Protein AF-X6ML73-F1 (afdb_monomer_lite)

Secondary structure (DSSP, 8-state):
------------HHHHHHHHHHHHHHHHHHTT-HHHHHHHHHTT--SS----SS-TT----HHHHHHHHHHHHHHHHHH-GGGHHHHHHHHHHHHHHHHHHHHH--SPPHHHHHHHHHHHHHHTB-TT-PBPPPPTHHHHHHHT--HHHHHHIIIIIHHHHHHHHTT--EE--TTS--EE--SS--HHHHHHHHHHHHHHHHHHHHHHTTSS--PPTT--HHHHHHHHHHHHHHHHHHHHHHHHHHHHHHH-GGGHHHHHHHHHHHHHHSPPPSSTT-EEEEEEEEEETTEEEEEEEEEETTEEEEEE---BTTSS-TT----EEEEEETTEEEEEEPPEEEEEEETT-TTHHHHHHHHHHHHHHHHHGGG--STHHHHHHHT--TTSTT-PPPB-SSPPGGGGGSPPEE-B-SSTTHHHHHHHHHHHHHH-HHHHHHHHHHHTT-HHHHHSGGGTT---

Sequence (460 aa):
MKWGFSTQQEWSDYDTLQIKLQLQQSNTIHNKHWDTARYCIEQGAWIDVREGGLDENTSQTPCEYISGLIEDIENEEKKNKKKKKKIKENNKEYVEMCKWILKKRITYPMKQIEYAIDYVKDKLIDEDGVSKVIDTEVHLFLLGMNQKELKEILIDDNLLYWATGRNVVFMKNENLNRKRFDEGWYVMTFLRYRIFLLFEICVELKREGTCNIKLPKNTTFEQVCKKGLKELQVQLTTYWDYITGVRIHNKCPALLDDWSLNIVDRLMNLKPTLSKNEYYEMSLVVGHKGHTIYLSLCKIFNYILIRIDNRWMKTVPSNTSHPKKTIQINDKRCKEIQPYVVAYFPCDSENINKNKEWLKNYIKYAFALRNDESDKSMKHLYCSDIQSLHDTPPREGELPSIVKSWPYRPVQTKANNCYLRSHNVGYRIRLDENLYKWFRNQEEKSFVFDRSNHSKGMNE

pLDDT: mean 78.21, std 16.06, range [24.5, 97.31]

Structure (mmCIF, N/CA/C/O backbone):
data_AF-X6ML73-F1
#
_entry.id   AF-X6ML73-F1
#
loop_
_atom_site.group_PDB
_atom_site.id
_atom_site.type_symbol
_atom_site.label_atom_id
_atom_site.label_alt_id
_atom_site.label_comp_id
_atom_site.label_asym_id
_atom_site.label_entity_id
_atom_site.label_seq_id
_atom_site.pdbx_PDB_ins_code
_atom_site.Cartn_x
_atom_site.Cartn_y
_atom_site.Cartn_z
_atom_site.occupancy
_atom_site.B_iso_or_equiv
_atom_site.auth_seq_id
_atom_site.auth_comp_id
_atom_site.auth_asym_id
_atom_site.auth_atom_id
_atom_site.pdbx_PDB_model_num
ATOM 1 N N . MET A 1 1 ? -34.810 19.130 -13.982 1.00 29.42 1 MET A N 1
ATOM 2 C CA . MET A 1 1 ? -33.816 20.224 -13.902 1.00 29.42 1 MET A CA 1
ATOM 3 C C . MET A 1 1 ? -32.849 20.075 -15.064 1.00 29.42 1 MET A C 1
ATOM 5 O O . MET A 1 1 ? -32.178 19.055 -15.134 1.00 29.42 1 MET A O 1
ATOM 9 N N . LYS A 1 2 ? -32.837 21.027 -16.005 1.00 24.50 2 LYS A N 1
ATOM 10 C CA . LYS A 1 2 ? -31.806 21.107 -17.050 1.00 24.50 2 LYS A CA 1
ATOM 11 C C . LYS A 1 2 ? -30.595 21.814 -16.440 1.00 24.50 2 LYS A C 1
ATOM 13 O O . LYS A 1 2 ? -30.726 22.952 -16.004 1.00 24.50 2 LYS A O 1
ATOM 18 N N . TRP A 1 3 ? -29.465 21.121 -16.369 1.00 28.22 3 TRP A N 1
ATOM 19 C CA . TRP A 1 3 ? -28.216 21.645 -15.821 1.00 28.22 3 TRP A CA 1
ATOM 20 C C . TRP A 1 3 ? -27.401 22.256 -16.960 1.00 28.22 3 TRP A C 1
ATOM 22 O O . TRP A 1 3 ? -26.992 21.546 -17.876 1.00 28.22 3 TRP A O 1
ATOM 32 N N . GLY A 1 4 ? -27.224 23.576 -16.929 1.00 26.34 4 GLY A N 1
ATOM 33 C CA . GLY A 1 4 ? -26.363 24.297 -17.859 1.00 26.34 4 GLY A CA 1
ATOM 34 C C . GLY A 1 4 ? -24.923 24.274 -17.363 1.00 26.34 4 GLY A C 1
ATOM 35 O O . GLY A 1 4 ? -24.577 25.036 -16.468 1.00 26.34 4 GLY A O 1
ATOM 36 N N . PHE A 1 5 ? -24.096 23.417 -17.954 1.00 26.73 5 PHE A N 1
ATOM 37 C CA . PHE A 1 5 ? -22.645 23.571 -17.933 1.00 26.73 5 PHE A CA 1
ATOM 38 C C . PHE A 1 5 ? -22.211 24.009 -19.331 1.00 26.73 5 PHE A C 1
ATOM 40 O O . PHE A 1 5 ? -22.485 23.323 -20.313 1.00 26.73 5 PHE A O 1
ATOM 47 N N . SER A 1 6 ? -21.573 25.175 -19.421 1.00 32.56 6 SER A N 1
ATOM 48 C CA . SER A 1 6 ? -20.870 25.612 -20.625 1.00 32.56 6 SER A CA 1
ATOM 49 C C . SER A 1 6 ? -19.484 24.980 -20.614 1.00 32.56 6 SER A C 1
ATOM 51 O O . SER A 1 6 ? -18.594 25.476 -19.929 1.00 32.56 6 SER A O 1
ATOM 53 N N . THR A 1 7 ? -19.292 23.907 -21.374 1.00 36.06 7 THR A N 1
ATOM 54 C CA . THR A 1 7 ? -17.957 23.401 -21.708 1.00 36.06 7 THR A CA 1
ATOM 55 C C . THR A 1 7 ? -17.936 23.023 -23.183 1.00 36.06 7 THR A C 1
ATOM 57 O O . THR A 1 7 ? -18.466 21.983 -23.567 1.00 36.06 7 THR A O 1
ATOM 60 N N . GLN A 1 8 ? -17.336 23.882 -24.011 1.00 31.95 8 GLN A N 1
ATOM 61 C CA . GLN A 1 8 ? -16.842 23.514 -25.338 1.00 31.95 8 GLN A CA 1
ATOM 62 C C . GLN A 1 8 ? -15.610 22.619 -25.161 1.00 31.95 8 GLN A C 1
ATOM 64 O O . GLN A 1 8 ? -14.475 23.079 -25.190 1.00 31.95 8 GLN A O 1
ATOM 69 N N . GLN A 1 9 ? -15.847 21.340 -24.911 1.00 40.12 9 GLN A N 1
ATOM 70 C CA . GLN A 1 9 ? -14.872 20.280 -25.124 1.00 40.12 9 GLN A CA 1
ATOM 71 C C . GLN A 1 9 ? -15.703 19.008 -25.292 1.00 40.12 9 GLN A C 1
ATOM 73 O O . GLN A 1 9 ? -16.531 18.699 -24.435 1.00 40.12 9 GLN A O 1
ATOM 78 N N . GLU A 1 10 ? -15.590 18.342 -26.436 1.00 31.91 10 GLU A N 1
ATOM 79 C CA . GLU A 1 10 ? -16.299 17.088 -26.684 1.00 31.91 10 GLU A CA 1
ATOM 80 C C . GLU A 1 10 ? -15.604 15.983 -25.877 1.00 31.91 10 GLU A C 1
ATOM 82 O O . GLU A 1 10 ? -14.479 15.594 -26.175 1.00 31.91 10 GLU A O 1
ATOM 87 N N . TRP A 1 11 ? -16.250 15.536 -24.800 1.00 38.25 11 TRP A N 1
ATOM 88 C CA . TRP A 1 11 ? -15.816 14.393 -23.990 1.00 38.25 11 TRP A CA 1
ATOM 89 C C . TRP A 1 11 ? -16.597 13.153 -24.433 1.00 38.25 11 TRP A C 1
ATOM 91 O O . TRP A 1 11 ? -17.773 13.276 -24.781 1.00 38.25 11 TRP A O 1
ATOM 101 N N . SER A 1 12 ? -15.987 11.965 -24.394 1.00 41.31 12 SER A N 1
ATOM 102 C CA . SER A 1 12 ? -16.682 10.732 -24.777 1.00 41.31 12 SER A CA 1
ATOM 103 C C . SER A 1 12 ? -17.810 10.384 -23.789 1.00 41.31 12 SER A C 1
ATOM 105 O O . SER A 1 12 ? -17.830 10.826 -22.635 1.00 41.31 12 SER A O 1
ATOM 107 N N . ASP A 1 13 ? -18.776 9.569 -24.219 1.00 41.72 13 ASP A N 1
ATOM 108 C CA . ASP A 1 13 ? -19.982 9.247 -23.436 1.00 41.72 13 ASP A CA 1
ATOM 109 C C . ASP A 1 13 ? -19.698 8.555 -22.085 1.00 41.72 13 ASP A C 1
ATOM 111 O O . ASP A 1 13 ? -20.510 8.632 -21.161 1.00 41.72 13 ASP A O 1
ATOM 115 N N . TYR A 1 14 ? -18.534 7.913 -21.925 1.00 38.97 14 TYR A N 1
ATOM 116 C CA . TYR A 1 14 ? -18.119 7.287 -20.661 1.00 38.97 14 TYR A CA 1
ATOM 117 C C . TYR A 1 14 ? -17.484 8.300 -19.685 1.00 38.97 14 TYR A C 1
ATOM 119 O O . TYR A 1 14 ? -17.578 8.140 -18.463 1.00 38.97 14 TYR A O 1
ATOM 127 N N . ASP A 1 15 ? -16.903 9.378 -20.219 1.00 50.38 15 ASP A N 1
ATOM 128 C CA . ASP A 1 15 ? -16.169 10.413 -19.477 1.00 50.38 15 ASP A CA 1
ATOM 129 C C . ASP A 1 15 ? -17.104 11.322 -18.695 1.00 50.38 15 ASP A C 1
ATOM 131 O O . ASP A 1 15 ? -16.787 11.790 -17.598 1.00 50.38 15 ASP A O 1
ATOM 135 N N . THR A 1 16 ? -18.299 11.556 -19.231 1.00 56.25 16 THR A N 1
ATOM 136 C CA . THR A 1 16 ? -19.207 12.516 -18.622 1.00 56.25 16 THR A CA 1
ATOM 137 C C . THR A 1 16 ? -19.735 12.037 -17.281 1.00 56.25 16 THR A C 1
ATOM 139 O O . THR A 1 16 ? -19.802 12.849 -16.372 1.00 56.25 16 THR A O 1
ATOM 142 N N . LEU A 1 17 ? -20.091 10.766 -17.082 1.00 56.88 17 LEU A N 1
ATOM 143 C CA . LEU A 1 17 ? -20.763 10.384 -15.835 1.00 56.88 17 LEU A CA 1
ATOM 144 C C . LEU A 1 17 ? -19.813 10.364 -14.629 1.00 56.88 17 LEU A C 1
ATOM 146 O O . LEU A 1 17 ? -20.129 10.958 -13.607 1.00 56.88 17 LEU A O 1
ATOM 150 N N . GLN A 1 18 ? -18.649 9.721 -14.727 1.00 60.19 18 GLN A N 1
ATOM 151 C CA . GLN A 1 18 ? -17.728 9.575 -13.590 1.00 60.19 18 GLN A CA 1
ATOM 152 C C . GLN A 1 18 ? -17.080 10.900 -13.178 1.00 60.19 18 GLN A C 1
ATOM 154 O O . GLN A 1 18 ? -17.017 11.205 -11.989 1.00 60.19 18 GLN A O 1
ATOM 159 N N . ILE A 1 19 ? -16.672 11.721 -14.147 1.00 59.56 19 ILE A N 1
ATOM 160 C CA . ILE A 1 19 ? -16.097 13.043 -13.879 1.00 59.56 19 ILE A CA 1
ATOM 161 C C . ILE A 1 19 ? -17.187 14.006 -13.384 1.00 59.56 19 ILE A C 1
ATOM 163 O O . ILE A 1 19 ? -16.962 14.713 -12.403 1.00 59.56 19 ILE A O 1
ATOM 167 N N . LYS A 1 20 ? -18.406 13.985 -13.960 1.00 60.12 20 LYS A N 1
ATOM 168 C CA . LYS A 1 20 ? -19.534 14.776 -13.422 1.00 60.12 20 LYS A CA 1
ATOM 169 C C . LYS A 1 20 ? -19.892 14.346 -12.007 1.00 60.12 20 LYS A C 1
ATOM 171 O O . LYS A 1 20 ? -20.123 15.212 -11.177 1.00 60.12 20 LYS A O 1
ATOM 176 N N . LEU A 1 21 ? -19.909 13.045 -11.711 1.00 60.69 21 LEU A N 1
ATOM 177 C CA . LEU A 1 21 ? -20.180 12.540 -10.365 1.00 60.69 21 LEU A CA 1
ATOM 178 C C . LEU A 1 21 ? -19.096 12.969 -9.367 1.00 60.69 21 LEU A C 1
ATOM 180 O O . LEU A 1 21 ? -19.439 13.305 -8.240 1.00 60.69 21 LEU A O 1
ATOM 184 N N . GLN A 1 22 ? -17.821 13.016 -9.765 1.00 63.81 22 GLN A N 1
ATOM 185 C CA . GLN A 1 22 ? -16.717 13.489 -8.915 1.00 63.81 22 GLN A CA 1
ATOM 186 C C . GLN A 1 22 ? -16.779 15.003 -8.662 1.00 63.81 22 GLN A C 1
ATOM 188 O O . GLN A 1 22 ? -16.716 15.441 -7.514 1.00 63.81 22 GLN A O 1
ATOM 193 N N . LEU A 1 23 ? -16.983 15.807 -9.709 1.00 60.22 23 LEU A N 1
ATOM 194 C CA . LEU A 1 23 ? -17.146 17.261 -9.584 1.00 60.22 23 LEU A CA 1
ATOM 195 C C . LEU A 1 23 ? -18.414 17.620 -8.798 1.00 60.22 23 LEU A C 1
ATOM 197 O O . LEU A 1 23 ? -18.418 18.535 -7.977 1.00 60.22 23 LEU A O 1
ATOM 201 N N . GLN A 1 24 ? -19.504 16.882 -9.007 1.00 61.41 24 GLN A N 1
ATOM 202 C CA . GLN A 1 24 ? -20.741 17.049 -8.251 1.00 61.41 24 GLN A CA 1
ATOM 203 C C . GLN A 1 24 ? -20.561 16.617 -6.793 1.00 61.41 24 GLN A C 1
ATOM 205 O O . GLN A 1 24 ? -21.059 17.295 -5.895 1.00 61.41 24 GLN A O 1
ATOM 210 N N . GLN A 1 25 ? -19.828 15.534 -6.528 1.00 66.75 25 GLN A N 1
ATOM 211 C CA . GLN A 1 25 ? -19.500 15.092 -5.175 1.00 66.75 25 GLN A CA 1
ATOM 212 C C . GLN A 1 25 ? -18.721 16.170 -4.419 1.00 66.75 25 GLN A C 1
ATOM 214 O O . GLN A 1 25 ? -19.116 16.529 -3.313 1.00 66.75 25 GLN A O 1
ATOM 219 N N . SER A 1 26 ? -17.646 16.705 -4.993 1.00 63.06 26 SER A N 1
ATOM 220 C CA . SER A 1 26 ? -16.839 17.705 -4.291 1.00 63.06 26 SER A CA 1
ATOM 221 C C . SER A 1 26 ? -17.629 18.996 -4.042 1.00 63.06 26 SER A C 1
ATOM 223 O O . SER A 1 26 ? -17.757 19.432 -2.896 1.00 63.06 26 SER A O 1
ATOM 225 N N . ASN A 1 27 ? -18.317 19.522 -5.064 1.00 64.31 27 ASN A N 1
ATOM 226 C CA . ASN A 1 27 ? -19.197 20.686 -4.910 1.00 64.31 27 ASN A CA 1
ATOM 227 C C . ASN A 1 27 ? -20.298 20.477 -3.857 1.00 64.31 27 ASN A C 1
ATOM 229 O O . ASN A 1 27 ? -20.652 21.397 -3.118 1.00 64.31 27 ASN A O 1
ATOM 233 N N . THR A 1 28 ? -20.868 19.276 -3.766 1.00 67.56 28 THR A N 1
ATOM 234 C CA . THR A 1 28 ? -21.927 18.983 -2.788 1.00 67.56 28 THR A CA 1
ATOM 235 C C . THR A 1 28 ? -21.383 18.800 -1.378 1.00 67.56 28 THR A C 1
ATOM 237 O O . THR A 1 28 ? -22.054 19.203 -0.432 1.00 67.56 28 THR A O 1
ATOM 240 N N . ILE A 1 29 ? -20.160 18.293 -1.217 1.00 64.94 29 ILE A N 1
ATOM 241 C CA . ILE A 1 29 ? -19.460 18.239 0.072 1.00 64.94 29 ILE A CA 1
ATOM 242 C C . ILE A 1 29 ? -19.137 19.650 0.572 1.00 64.94 29 ILE A C 1
ATOM 244 O O . ILE A 1 29 ? -19.437 19.966 1.725 1.00 64.94 29 ILE A O 1
ATOM 248 N N . HIS A 1 30 ? -18.620 20.523 -0.296 1.00 68.12 30 HIS A N 1
ATOM 249 C CA . HIS A 1 30 ? -18.355 21.925 0.042 1.00 68.12 30 HIS A CA 1
ATOM 250 C C . HIS A 1 30 ? -19.625 22.678 0.469 1.00 68.12 30 HIS A C 1
ATOM 252 O O . HIS A 1 30 ? -19.597 23.469 1.412 1.00 68.12 30 HIS A O 1
ATOM 258 N N . ASN A 1 31 ? -20.762 22.370 -0.160 1.00 69.44 31 ASN A N 1
ATOM 259 C CA . ASN A 1 31 ? -22.063 22.966 0.157 1.00 69.44 31 ASN A CA 1
ATOM 260 C C . ASN A 1 31 ? -22.883 22.184 1.207 1.00 69.44 31 ASN A C 1
ATOM 262 O O . ASN A 1 31 ? -24.031 22.537 1.471 1.00 69.44 31 ASN A O 1
ATOM 266 N N . LYS A 1 32 ? -22.309 21.144 1.834 1.00 71.88 32 LYS A N 1
ATOM 267 C CA . LYS A 1 32 ? -22.949 20.305 2.873 1.00 71.88 32 LYS A CA 1
ATOM 268 C C . LYS A 1 32 ? -24.237 19.602 2.422 1.00 71.88 32 LYS A C 1
ATOM 270 O O . LYS A 1 32 ? -25.109 19.286 3.228 1.00 71.88 32 LYS A O 1
ATOM 275 N N . HIS A 1 33 ? -24.365 19.318 1.132 1.00 80.25 33 HIS A N 1
ATOM 276 C CA . HIS A 1 33 ? -25.443 18.507 0.571 1.00 80.25 33 HIS A CA 1
ATOM 277 C C . HIS A 1 33 ? -25.098 17.015 0.686 1.00 80.25 33 HIS A C 1
ATOM 279 O O . HIS A 1 33 ? -24.825 16.342 -0.311 1.00 80.25 33 HIS A O 1
ATOM 285 N N . TRP A 1 34 ? -25.092 16.494 1.918 1.00 78.75 34 TRP A N 1
ATOM 286 C CA . TRP A 1 34 ? -24.616 15.139 2.224 1.00 78.75 34 TRP A CA 1
ATOM 287 C C . TRP A 1 34 ? -25.376 14.031 1.501 1.00 78.75 34 TRP A C 1
ATOM 289 O O . TRP A 1 34 ? -24.766 13.045 1.101 1.00 78.75 34 TRP A O 1
ATOM 299 N N . ASP A 1 35 ? -26.681 14.190 1.286 1.00 79.19 35 ASP A N 1
ATOM 300 C CA . ASP A 1 35 ? -27.484 13.221 0.532 1.00 79.19 35 ASP A CA 1
ATOM 301 C C . ASP A 1 35 ? -27.003 13.089 -0.912 1.00 79.19 35 ASP A C 1
ATOM 303 O O . ASP A 1 35 ? -26.806 11.979 -1.407 1.00 79.19 35 ASP A O 1
ATOM 307 N N . THR A 1 36 ? -26.717 14.217 -1.560 1.00 76.44 36 THR A N 1
ATOM 308 C CA . THR A 1 36 ? -26.181 14.236 -2.922 1.00 76.44 36 THR A CA 1
ATOM 309 C C . THR A 1 36 ? -24.761 13.680 -2.965 1.00 76.44 36 THR A C 1
ATOM 311 O O . THR A 1 36 ? -24.438 12.910 -3.867 1.00 76.44 36 THR A O 1
ATOM 314 N N . ALA A 1 37 ? -23.924 14.003 -1.975 1.00 76.50 37 ALA A N 1
ATOM 315 C CA . ALA A 1 37 ? -22.573 13.453 -1.876 1.00 76.50 37 ALA A CA 1
ATOM 316 C C . ALA A 1 37 ? -22.592 11.923 -1.697 1.00 76.50 37 ALA A C 1
ATOM 318 O O . ALA A 1 37 ? -21.856 11.211 -2.382 1.00 76.50 37 ALA A O 1
ATOM 319 N N . ARG A 1 38 ? -23.472 11.408 -0.824 1.00 81.44 38 ARG A N 1
ATOM 320 C CA . ARG A 1 38 ? -23.689 9.965 -0.632 1.00 81.44 38 ARG A CA 1
ATOM 321 C C . ARG A 1 38 ? -24.149 9.302 -1.920 1.00 81.44 38 ARG A C 1
ATOM 323 O O . ARG A 1 38 ? -23.544 8.314 -2.323 1.00 81.44 38 ARG A O 1
ATOM 330 N N . TYR A 1 39 ? -25.140 9.888 -2.591 1.00 81.31 39 TYR A N 1
ATOM 331 C CA . TYR A 1 39 ? -25.611 9.400 -3.881 1.00 81.31 39 TYR A CA 1
ATOM 332 C C . TYR A 1 39 ? -24.465 9.310 -4.896 1.00 81.31 39 TYR A C 1
ATOM 334 O O . TYR A 1 39 ? -24.278 8.261 -5.503 1.00 81.31 39 TYR A O 1
ATOM 342 N N . CYS A 1 40 ? -23.637 10.352 -5.033 1.00 79.38 40 CYS A N 1
ATOM 343 C CA . CYS A 1 40 ? -22.520 10.338 -5.983 1.00 79.38 40 CYS A CA 1
ATOM 344 C C . CYS A 1 40 ? -21.527 9.202 -5.692 1.00 79.38 40 CYS A C 1
ATOM 346 O O . CYS A 1 40 ? -21.134 8.473 -6.602 1.00 79.38 40 CYS A O 1
ATOM 348 N N . ILE A 1 41 ? -21.164 9.006 -4.422 1.00 79.31 41 ILE A N 1
ATOM 349 C CA . ILE A 1 41 ? -20.247 7.935 -4.004 1.00 79.31 41 ILE A CA 1
ATOM 350 C C . ILE A 1 41 ? -20.878 6.552 -4.224 1.00 79.31 41 ILE A C 1
ATOM 352 O O . ILE A 1 41 ? -20.199 5.624 -4.657 1.00 79.31 41 ILE A O 1
ATOM 356 N N . GLU A 1 42 ? -22.182 6.399 -3.986 1.00 81.81 42 GLU A N 1
ATOM 357 C CA . GLU A 1 42 ? -22.915 5.159 -4.278 1.00 81.81 42 GLU A CA 1
ATOM 358 C C . GLU A 1 42 ? -22.997 4.857 -5.776 1.00 81.81 42 GLU A C 1
ATOM 360 O O . GLU A 1 42 ? -22.936 3.691 -6.160 1.00 81.81 42 GLU A O 1
ATOM 365 N N . GLN A 1 43 ? -23.047 5.890 -6.620 1.00 78.94 43 GLN A N 1
ATOM 366 C CA . GLN A 1 43 ? -22.929 5.763 -8.075 1.00 78.94 43 GLN A CA 1
ATOM 367 C C . GLN A 1 43 ? -21.480 5.540 -8.550 1.00 78.94 43 GLN A C 1
ATOM 369 O O . GLN A 1 43 ? -21.220 5.429 -9.749 1.00 78.94 43 GLN A O 1
ATOM 374 N N . GLY A 1 44 ? -20.527 5.430 -7.620 1.00 73.38 44 GLY A N 1
ATOM 375 C CA . GLY A 1 44 ? -19.140 5.081 -7.901 1.00 73.38 44 GLY A CA 1
ATOM 376 C C . GLY A 1 44 ? -18.205 6.271 -8.077 1.00 73.38 44 GLY A C 1
ATOM 377 O O . GLY A 1 44 ? -17.150 6.084 -8.680 1.00 73.38 44 GLY A O 1
ATOM 378 N N . ALA A 1 45 ? -18.557 7.466 -7.587 1.00 75.94 45 ALA A N 1
ATOM 379 C CA . ALA A 1 45 ? -17.618 8.584 -7.528 1.00 75.94 45 ALA A CA 1
ATOM 380 C C . ALA A 1 45 ? -16.388 8.209 -6.687 1.00 75.94 45 ALA A C 1
ATOM 382 O O . ALA A 1 45 ? -16.499 7.637 -5.597 1.00 75.94 45 ALA A O 1
ATOM 383 N N . TRP A 1 46 ? -15.204 8.518 -7.213 1.00 78.38 46 TRP A N 1
ATOM 384 C CA . TRP A 1 46 ? -13.948 8.180 -6.560 1.00 78.38 46 TRP A CA 1
ATOM 385 C C . TRP A 1 46 ? -13.589 9.221 -5.502 1.00 78.38 46 TRP A C 1
ATOM 387 O O . TRP A 1 46 ? -13.605 10.419 -5.760 1.00 78.38 46 TRP A O 1
ATOM 397 N N . ILE A 1 47 ? -13.268 8.746 -4.301 1.00 78.81 47 ILE A N 1
ATOM 398 C CA . ILE A 1 47 ? -13.126 9.598 -3.115 1.00 78.81 47 ILE A CA 1
ATOM 399 C C . ILE A 1 47 ? -11.697 10.098 -2.874 1.00 78.81 47 ILE A C 1
ATOM 401 O O . ILE A 1 47 ? -11.515 11.028 -2.095 1.00 78.81 47 ILE A O 1
ATOM 405 N N . ASP A 1 48 ? -10.697 9.502 -3.531 1.00 80.06 48 ASP A N 1
ATOM 406 C CA . ASP A 1 48 ? -9.298 9.942 -3.476 1.00 80.06 48 ASP A CA 1
ATOM 407 C C . ASP A 1 48 ? -8.964 10.781 -4.725 1.00 80.06 48 ASP A C 1
ATOM 409 O O . ASP A 1 48 ? -8.027 10.486 -5.467 1.00 80.06 48 ASP A O 1
ATOM 413 N N . VAL A 1 49 ? -9.788 11.797 -4.994 1.00 71.56 49 VAL A N 1
ATOM 414 C CA . VAL A 1 49 ? -9.556 12.805 -6.038 1.00 71.56 49 VAL A CA 1
ATOM 415 C C . VAL A 1 49 ? -9.493 14.160 -5.362 1.00 71.56 49 VAL A C 1
ATOM 417 O O . VAL A 1 49 ? -10.362 14.497 -4.559 1.00 71.56 49 VAL A O 1
ATOM 420 N N . ARG A 1 50 ? -8.456 14.931 -5.677 1.00 74.19 50 ARG A N 1
ATOM 421 C CA . ARG A 1 50 ? -8.387 16.350 -5.336 1.00 74.19 50 ARG A CA 1
ATOM 422 C C . ARG A 1 50 ? -8.869 17.133 -6.552 1.00 74.19 50 ARG A C 1
ATOM 424 O O . ARG A 1 50 ? -8.444 16.824 -7.663 1.00 74.19 50 ARG A O 1
ATOM 431 N N . GLU A 1 51 ? -9.775 18.092 -6.373 1.00 61.16 51 GLU A N 1
ATOM 432 C CA . GLU A 1 51 ? -10.264 18.904 -7.492 1.00 61.16 51 GLU A CA 1
ATOM 433 C C . GLU A 1 51 ? -9.100 19.659 -8.143 1.00 61.16 51 GLU A C 1
ATOM 435 O O . GLU A 1 51 ? -8.498 20.553 -7.547 1.00 61.16 51 GLU A O 1
ATOM 440 N N . GLY A 1 52 ? -8.752 19.259 -9.364 1.00 52.62 52 GLY A N 1
ATOM 441 C CA . GLY A 1 52 ? -7.854 19.998 -10.240 1.00 52.62 52 GLY A CA 1
ATOM 442 C C . GLY A 1 52 ? -8.688 20.922 -11.115 1.00 52.62 52 GLY A C 1
ATOM 443 O O . GLY A 1 52 ? -9.065 20.538 -12.217 1.00 52.62 52 GLY A O 1
ATOM 444 N N . GLY A 1 53 ? -9.032 22.107 -10.614 1.00 41.62 53 GLY A N 1
ATOM 445 C CA . GLY A 1 53 ? -9.855 23.051 -11.366 1.00 41.62 53 GLY A CA 1
ATOM 446 C C . GLY A 1 53 ? -9.870 24.460 -10.779 1.00 41.62 53 GLY A C 1
ATOM 447 O O . GLY A 1 53 ? -10.634 24.742 -9.867 1.00 41.62 53 GLY A O 1
ATOM 448 N N . LEU A 1 54 ? -9.070 25.337 -11.392 1.00 38.94 54 LEU A N 1
ATOM 449 C CA . LEU A 1 54 ? -9.207 26.802 -11.474 1.00 38.94 54 LEU A CA 1
ATOM 450 C C . LEU A 1 54 ? -8.799 27.706 -10.296 1.00 38.94 54 LEU A C 1
ATOM 452 O O . LEU A 1 54 ? -8.666 28.900 -10.548 1.00 38.94 54 LEU A O 1
ATOM 456 N N . ASP A 1 55 ? -8.493 27.210 -9.091 1.00 40.31 55 ASP A N 1
ATOM 457 C CA . ASP A 1 55 ? -7.832 28.059 -8.078 1.00 40.31 55 ASP A CA 1
ATOM 458 C C . ASP A 1 55 ? -6.906 27.270 -7.128 1.00 40.31 55 ASP A C 1
ATOM 460 O O . ASP A 1 55 ? -7.296 26.291 -6.489 1.00 40.31 55 ASP A O 1
ATOM 464 N N . GLU A 1 56 ? -5.638 27.685 -7.055 1.00 48.53 56 GLU A N 1
ATOM 465 C CA . GLU A 1 56 ? -4.486 26.879 -6.604 1.00 48.53 56 GLU A CA 1
ATOM 466 C C . GLU A 1 56 ? -4.438 26.571 -5.091 1.00 48.53 56 GLU A C 1
ATOM 468 O O . GLU A 1 56 ? -3.601 25.785 -4.647 1.00 48.53 56 GLU A O 1
ATOM 473 N N . ASN A 1 57 ? -5.337 27.136 -4.279 1.00 47.00 57 ASN A N 1
ATOM 474 C CA . ASN A 1 57 ? -5.192 27.143 -2.816 1.00 47.00 57 ASN A CA 1
ATOM 475 C C . ASN A 1 57 ? -6.033 26.106 -2.042 1.00 47.00 57 ASN A C 1
ATOM 477 O O . ASN A 1 57 ? -5.896 26.028 -0.820 1.00 47.00 57 ASN A O 1
ATOM 481 N N . THR A 1 58 ? -6.902 25.312 -2.689 1.00 52.59 58 THR A N 1
ATOM 482 C CA . THR A 1 58 ? -7.881 24.460 -1.960 1.00 52.59 58 THR A CA 1
ATOM 483 C C . THR A 1 58 ? -8.068 23.027 -2.471 1.00 52.59 58 THR A C 1
ATOM 485 O O . THR A 1 58 ? -8.972 22.341 -2.003 1.00 52.59 58 THR A O 1
ATOM 488 N N . SER A 1 59 ? -7.193 22.519 -3.349 1.00 66.19 59 SER A N 1
ATOM 489 C CA . SER A 1 59 ? -7.298 21.147 -3.878 1.00 66.19 59 SER A CA 1
ATOM 490 C C . SER A 1 59 ? -7.169 20.095 -2.758 1.00 66.19 59 SER A C 1
ATOM 492 O O . SER A 1 59 ? -6.073 19.762 -2.298 1.00 66.19 59 SER A O 1
ATOM 494 N N . GLN A 1 60 ? -8.308 19.599 -2.271 1.00 73.50 60 GLN A N 1
ATOM 495 C CA . GLN A 1 60 ? -8.430 18.663 -1.154 1.00 73.50 60 GLN A CA 1
ATOM 496 C C . GLN A 1 60 ? -9.322 17.494 -1.559 1.00 73.50 60 GLN A C 1
ATOM 498 O O . GLN A 1 60 ? -10.287 17.659 -2.300 1.00 73.50 60 GLN A O 1
ATOM 503 N N . THR A 1 61 ? -9.020 16.302 -1.053 1.00 80.69 61 THR A N 1
ATOM 504 C CA . THR A 1 61 ? -9.972 15.190 -1.124 1.00 80.69 61 THR A CA 1
ATOM 505 C C . THR A 1 61 ? -11.173 15.465 -0.210 1.00 80.69 61 THR A C 1
ATOM 507 O O . THR A 1 61 ? -11.030 16.156 0.807 1.00 80.69 61 THR A O 1
ATOM 510 N N . PRO A 1 62 ? -12.336 14.847 -0.477 1.00 80.81 62 PRO A N 1
ATOM 511 C CA . PRO A 1 62 ? -13.463 14.771 0.451 1.00 80.81 62 PRO A CA 1
ATOM 512 C C . PRO A 1 62 ? -13.071 14.560 1.925 1.00 80.81 62 PRO A C 1
ATOM 514 O O . PRO A 1 62 ? -13.523 15.288 2.810 1.00 80.81 62 PRO A O 1
ATOM 517 N N . CYS A 1 63 ? -12.188 13.593 2.203 1.00 84.06 63 CYS A N 1
ATOM 518 C CA . CYS A 1 63 ? -11.708 13.321 3.560 1.00 84.06 63 CYS A CA 1
ATOM 519 C C . CYS A 1 63 ? -10.810 14.439 4.112 1.00 84.06 63 CYS A C 1
ATOM 521 O O . CYS A 1 63 ? -10.903 14.771 5.295 1.00 84.06 63 CYS A O 1
ATOM 523 N N . GLU A 1 64 ? -9.929 15.024 3.298 1.00 84.56 64 GLU A N 1
ATOM 524 C CA . GLU A 1 64 ? -9.057 16.130 3.720 1.00 84.56 64 GLU A CA 1
ATOM 525 C C . GLU A 1 64 ? -9.850 17.384 4.090 1.00 84.56 64 GLU A C 1
ATOM 527 O O . GLU A 1 64 ? -9.545 18.007 5.113 1.00 84.56 64 GLU A O 1
ATOM 532 N N . TYR A 1 65 ? -10.884 17.696 3.309 1.00 83.75 65 TYR A N 1
ATOM 533 C CA . TYR A 1 65 ? -11.774 18.822 3.560 1.00 83.75 65 TYR A CA 1
ATOM 534 C C . TYR A 1 65 ? -12.561 18.639 4.859 1.00 83.75 65 TYR A C 1
ATOM 536 O O . TYR A 1 65 ? -12.458 19.459 5.773 1.00 83.75 65 TYR A O 1
ATOM 544 N N . ILE A 1 66 ? -13.279 17.519 4.999 1.00 83.31 66 ILE A N 1
ATOM 545 C CA . ILE A 1 66 ? -14.120 17.279 6.180 1.00 83.31 66 ILE A CA 1
ATOM 546 C C . ILE A 1 66 ? -13.263 17.154 7.450 1.00 83.31 66 ILE A C 1
ATOM 548 O O . ILE A 1 66 ? -13.633 17.696 8.489 1.00 83.31 66 ILE A O 1
ATOM 552 N N . SER A 1 67 ? -12.088 16.516 7.381 1.00 85.19 67 SER A N 1
ATOM 553 C CA . SER A 1 67 ? -11.157 16.473 8.524 1.00 85.19 67 SER A CA 1
ATOM 554 C C . SER A 1 67 ? -10.620 17.851 8.922 1.00 85.19 67 SER A C 1
ATOM 556 O O . SER A 1 67 ? -10.386 18.084 10.104 1.00 85.19 67 SER A O 1
ATOM 558 N N . GLY A 1 68 ? -10.455 18.773 7.965 1.00 85.00 68 GLY A N 1
ATOM 559 C CA . GLY A 1 68 ? -10.120 20.169 8.259 1.00 85.00 68 GLY A CA 1
ATOM 560 C C . GLY A 1 68 ? -11.238 20.873 9.025 1.00 85.00 68 GLY A C 1
ATOM 561 O O . GLY A 1 68 ? -10.987 21.463 10.070 1.00 85.00 68 GLY A O 1
ATOM 562 N N . LEU A 1 69 ? -12.486 20.710 8.575 1.00 83.75 69 LEU A N 1
ATOM 563 C CA . LEU A 1 69 ? -13.652 21.280 9.258 1.00 83.75 69 LEU A CA 1
ATOM 564 C C . LEU A 1 69 ? -13.814 20.757 10.692 1.00 83.75 69 LEU A C 1
ATOM 566 O O . LEU A 1 69 ? -14.159 21.526 11.588 1.00 83.75 69 LEU A O 1
ATOM 570 N N . ILE A 1 70 ? -13.569 19.462 10.919 1.00 84.81 70 ILE A N 1
ATOM 571 C CA . ILE A 1 70 ? -13.613 18.859 12.262 1.00 84.81 70 ILE A CA 1
ATOM 572 C C . ILE A 1 70 ? -12.563 19.509 13.174 1.00 84.81 70 ILE A C 1
ATOM 574 O O . ILE A 1 70 ? -12.889 19.909 14.291 1.00 84.81 70 ILE A O 1
ATOM 578 N N . GLU A 1 71 ? -11.325 19.662 12.699 1.00 84.25 71 GLU A N 1
ATOM 579 C CA . GLU A 1 71 ? -10.249 20.299 13.468 1.00 84.25 71 GLU A CA 1
ATOM 580 C C . GLU A 1 71 ? -10.572 21.763 13.809 1.00 84.25 71 GLU A C 1
ATOM 582 O O . GLU A 1 71 ? -10.388 22.189 14.954 1.00 84.25 71 GLU A O 1
ATOM 587 N N . ASP A 1 72 ? -11.074 22.532 12.840 1.00 83.88 72 ASP A N 1
ATOM 588 C CA . ASP A 1 72 ? -11.454 23.932 13.046 1.00 83.88 72 ASP A CA 1
ATOM 589 C C . ASP A 1 72 ? -12.528 24.054 14.134 1.00 83.88 72 ASP A C 1
ATOM 591 O O . ASP A 1 72 ? -12.403 24.861 15.061 1.00 83.88 72 ASP A O 1
ATOM 595 N N . ILE A 1 73 ? -13.533 23.178 14.086 1.00 82.12 73 ILE A N 1
ATOM 596 C CA . ILE A 1 73 ? -14.593 23.092 15.091 1.00 82.12 73 ILE A CA 1
ATOM 597 C C . ILE A 1 73 ? -14.024 22.775 16.480 1.00 82.12 73 ILE A C 1
ATOM 599 O O . ILE A 1 73 ? -14.344 23.468 17.450 1.00 82.12 73 ILE A O 1
ATOM 603 N N . GLU A 1 74 ? -13.165 21.762 16.602 1.00 79.44 74 GLU A N 1
ATOM 604 C CA . GLU A 1 74 ? -12.557 21.390 17.885 1.00 79.44 74 GLU A CA 1
ATOM 605 C C . GLU A 1 74 ? -11.704 22.523 18.476 1.00 79.44 74 GLU A C 1
ATOM 607 O O . GLU A 1 74 ? -11.673 22.736 19.696 1.00 79.44 74 GLU A O 1
ATOM 612 N N . ASN A 1 75 ? -11.022 23.286 17.623 1.00 82.31 75 ASN A N 1
ATOM 613 C CA . ASN A 1 75 ? -10.234 24.442 18.033 1.00 82.31 75 ASN A CA 1
ATOM 614 C C . ASN A 1 75 ? -11.112 25.616 18.490 1.00 82.31 75 ASN A C 1
ATOM 616 O O . ASN A 1 75 ? -10.772 26.296 19.465 1.00 82.31 75 ASN A O 1
ATOM 620 N N . GLU A 1 76 ? -12.257 25.845 17.846 1.00 78.56 76 GLU A N 1
ATOM 621 C CA . GLU A 1 76 ? -13.239 26.841 18.279 1.00 78.56 76 GLU A CA 1
ATOM 622 C C . GLU A 1 76 ? -13.925 26.465 19.602 1.00 78.56 76 GLU A C 1
ATOM 624 O O . GLU A 1 76 ? -14.102 27.330 20.469 1.00 78.56 76 GLU A O 1
ATOM 629 N N . GLU A 1 77 ? -14.258 25.186 19.816 1.00 73.69 77 GLU A N 1
ATOM 630 C CA . GLU A 1 77 ? -14.845 24.707 21.078 1.00 73.69 77 GLU A CA 1
ATOM 631 C C . GLU A 1 77 ? -13.922 24.953 22.277 1.00 73.69 77 GLU A C 1
ATOM 633 O O . GLU A 1 77 ? -14.390 25.342 23.356 1.00 73.69 77 GLU A O 1
ATOM 638 N N . LYS A 1 78 ? -12.607 24.773 22.091 1.00 76.06 78 LYS A N 1
ATOM 639 C CA . LYS A 1 78 ? -11.595 25.069 23.119 1.00 76.06 78 LYS A CA 1
ATOM 640 C C . LYS A 1 78 ? -11.574 26.554 23.491 1.00 76.06 78 LYS A C 1
ATOM 642 O O . LYS A 1 78 ? -11.355 26.877 24.659 1.00 76.06 78 LYS A O 1
ATOM 647 N N . LYS A 1 79 ? -11.844 27.452 22.535 1.00 77.75 79 LYS A N 1
ATOM 648 C CA . LYS A 1 79 ? -11.850 28.911 22.741 1.00 77.75 79 LYS A CA 1
ATOM 649 C C . LYS A 1 79 ? -13.162 29.431 23.344 1.00 77.75 79 LYS A C 1
ATOM 651 O O . LYS A 1 79 ? -13.124 30.349 24.156 1.00 77.75 79 LYS A O 1
ATOM 656 N N . ASN A 1 80 ? -14.318 28.847 23.007 1.00 70.69 80 ASN A N 1
ATOM 657 C CA . ASN A 1 80 ? -15.635 29.398 23.361 1.00 70.69 80 ASN A CA 1
ATOM 658 C C . ASN A 1 80 ? -16.578 28.388 24.049 1.00 70.69 80 ASN A C 1
ATOM 660 O O . ASN A 1 80 ? -17.471 27.802 23.436 1.00 70.69 80 ASN A O 1
ATOM 664 N N . LYS A 1 81 ? -16.486 28.275 25.385 1.00 64.81 81 LYS A N 1
ATOM 665 C CA . LYS A 1 81 ? -17.303 27.338 26.195 1.00 64.81 81 LYS A CA 1
ATOM 666 C C . LYS A 1 81 ? -18.830 27.557 26.123 1.00 64.81 81 LYS A C 1
ATOM 668 O O . LYS A 1 81 ? -19.570 26.631 26.450 1.00 64.81 81 LYS A O 1
ATOM 673 N N . LYS A 1 82 ? -19.316 28.741 25.715 1.00 63.78 82 LYS A N 1
ATOM 674 C CA . LYS A 1 82 ? -20.750 29.118 25.743 1.00 63.78 82 LYS A CA 1
ATOM 675 C C . LYS A 1 82 ? -21.581 28.657 24.523 1.00 63.78 82 LYS A C 1
ATOM 677 O O . LYS A 1 82 ? -22.801 28.670 24.616 1.00 63.78 82 LYS A O 1
ATOM 682 N N . LYS A 1 83 ? -20.974 28.197 23.415 1.00 61.69 83 LYS A N 1
ATOM 683 C CA . LYS A 1 83 ? -21.683 27.750 22.181 1.00 61.69 83 LYS A CA 1
ATOM 684 C C . LYS A 1 83 ? -21.694 26.221 21.953 1.00 61.69 83 LYS A C 1
ATOM 686 O O . LYS A 1 83 ? -21.950 25.757 20.849 1.00 61.69 83 LYS A O 1
ATOM 691 N N . LYS A 1 84 ? -21.476 25.416 22.998 1.00 62.31 84 LYS A N 1
ATOM 692 C CA . LYS A 1 84 ? -21.211 23.963 22.896 1.00 62.31 84 LYS A CA 1
ATOM 693 C C . LYS A 1 84 ? -22.273 23.105 22.190 1.00 62.31 84 LYS A C 1
ATOM 695 O O . LYS A 1 84 ? -21.912 22.141 21.531 1.00 62.31 84 LYS A O 1
ATOM 700 N N . LYS A 1 85 ? -23.575 23.390 22.333 1.00 60.09 85 LYS A N 1
ATOM 701 C CA . LYS A 1 85 ? -24.620 22.442 21.884 1.00 60.09 85 LYS A CA 1
ATOM 702 C C . LYS A 1 85 ? -24.744 22.352 20.353 1.00 60.09 85 LYS A C 1
ATOM 704 O O . LYS A 1 85 ? -24.702 21.254 19.817 1.00 60.09 85 LYS A O 1
ATOM 709 N N . LYS A 1 86 ? -24.814 23.496 19.658 1.00 61.56 86 LYS A N 1
ATOM 710 C CA . LYS A 1 86 ? -24.916 23.559 18.183 1.00 61.56 86 LYS A CA 1
ATOM 711 C C . LYS A 1 86 ? -23.620 23.119 17.486 1.00 61.56 86 LYS A C 1
ATOM 713 O O . LYS A 1 86 ? -23.664 22.545 16.406 1.00 61.56 86 LYS A O 1
ATOM 718 N N . ILE A 1 87 ? -22.470 23.363 18.119 1.00 65.12 87 ILE A N 1
ATOM 719 C CA . ILE A 1 87 ? -21.163 22.952 17.590 1.00 65.12 87 ILE A CA 1
ATOM 720 C C . ILE A 1 87 ? -21.006 21.422 17.650 1.00 65.12 87 ILE A C 1
ATOM 722 O O . ILE A 1 87 ? -20.586 20.806 16.673 1.00 65.12 87 ILE A O 1
ATOM 726 N N . LYS A 1 88 ? -21.459 20.797 18.743 1.00 66.31 88 LYS A N 1
ATOM 727 C CA . LYS A 1 88 ? -21.397 19.344 18.939 1.00 66.31 88 LYS A CA 1
ATOM 728 C C . LYS A 1 88 ? -22.273 18.548 17.961 1.00 66.31 88 LYS A C 1
ATOM 730 O O . LYS A 1 88 ? -21.873 17.466 17.541 1.00 66.31 88 LYS A O 1
ATOM 735 N N . GLU A 1 89 ? -23.449 19.066 17.598 1.00 66.62 89 GLU A N 1
ATOM 736 C CA . GLU A 1 89 ? -24.326 18.442 16.590 1.00 66.62 89 GLU A CA 1
ATOM 737 C C . GLU A 1 89 ? -23.706 18.495 15.186 1.00 66.62 89 GLU A C 1
ATOM 739 O O . GLU A 1 89 ? -23.619 17.457 14.533 1.00 66.62 89 GLU A O 1
ATOM 744 N N . ASN A 1 90 ? -23.172 19.650 14.771 1.00 69.69 90 ASN A N 1
ATOM 745 C CA . ASN A 1 90 ? -22.461 19.782 13.494 1.00 69.69 90 ASN A CA 1
ATOM 746 C C . ASN A 1 90 ? -21.217 18.880 13.434 1.00 69.69 90 ASN A C 1
ATOM 748 O O . ASN A 1 90 ? -21.000 18.201 12.437 1.00 69.69 90 ASN A O 1
ATOM 752 N N . ASN A 1 91 ? -20.418 18.827 14.508 1.00 78.75 91 ASN A N 1
ATOM 753 C CA . ASN A 1 91 ? -19.234 17.963 14.569 1.00 78.75 91 ASN A CA 1
ATOM 754 C C . ASN A 1 91 ? -19.603 16.482 14.372 1.00 78.75 91 ASN A C 1
ATOM 756 O O . ASN A 1 91 ? -18.958 15.764 13.611 1.00 78.75 91 ASN A O 1
ATOM 760 N N . LYS A 1 92 ? -20.700 16.034 14.999 1.00 84.31 92 LYS A N 1
ATOM 761 C CA . LYS A 1 92 ? -21.191 14.661 14.842 1.00 84.31 92 LYS A CA 1
ATOM 762 C C . LYS A 1 92 ? -21.514 14.337 13.381 1.00 84.31 92 LYS A C 1
ATOM 764 O O . LYS A 1 92 ? -21.153 13.262 12.920 1.00 84.31 92 LYS A O 1
ATOM 769 N N . GLU A 1 93 ? -22.164 15.246 12.661 1.00 85.12 93 GLU A N 1
ATOM 770 C CA . GLU A 1 93 ? -22.509 15.042 11.251 1.00 85.12 93 GLU A CA 1
ATOM 771 C C . GLU A 1 93 ? -21.261 14.895 10.365 1.00 85.12 93 GLU A C 1
ATOM 773 O O . GLU A 1 93 ? -21.171 13.941 9.591 1.00 85.12 93 GLU A O 1
ATOM 778 N N . TYR A 1 94 ? -20.257 15.765 10.534 1.00 86.25 94 TYR A N 1
ATOM 779 C CA . TYR A 1 94 ? -18.995 15.663 9.790 1.00 86.25 94 TYR A CA 1
ATOM 780 C C . TYR A 1 94 ? -18.238 14.371 10.098 1.00 86.25 94 TYR A C 1
ATOM 782 O O . TYR A 1 94 ? -17.740 13.717 9.182 1.00 86.25 94 TYR A O 1
ATOM 790 N N . VAL A 1 95 ? -18.169 13.976 11.373 1.00 88.62 95 VAL A N 1
ATOM 791 C CA . VAL A 1 95 ? -17.531 12.721 11.788 1.00 88.62 95 VAL A CA 1
ATOM 792 C C . VAL A 1 95 ? -18.228 11.527 11.138 1.00 88.62 95 VAL A C 1
ATOM 794 O O . VAL A 1 95 ? -17.552 10.688 10.548 1.00 88.62 95 VAL A O 1
ATOM 797 N N . GLU A 1 96 ? -19.559 11.455 11.185 1.00 89.75 96 GLU A N 1
ATOM 798 C CA . GLU A 1 96 ? -20.310 10.352 10.571 1.00 89.75 96 GLU A CA 1
ATOM 799 C C . GLU A 1 96 ? -20.163 10.324 9.043 1.00 89.75 96 GLU A C 1
ATOM 801 O O . GLU A 1 96 ? -20.002 9.246 8.466 1.00 89.75 96 GLU A O 1
ATOM 806 N N . MET A 1 97 ? -20.122 11.485 8.381 1.00 86.88 97 MET A N 1
ATOM 807 C CA . MET A 1 97 ? -19.840 11.550 6.945 1.00 86.88 97 MET A CA 1
ATOM 808 C C . MET A 1 97 ? -18.422 11.060 6.625 1.00 86.88 97 MET A C 1
ATOM 810 O O . MET A 1 97 ? -18.240 10.254 5.714 1.00 86.88 97 MET A O 1
ATOM 814 N N . CYS A 1 98 ? -17.418 11.478 7.400 1.00 89.12 98 CYS A N 1
ATOM 815 C CA . CYS A 1 98 ? -16.045 10.993 7.269 1.00 89.12 98 CYS A CA 1
ATOM 816 C C . CYS A 1 98 ? -15.957 9.470 7.423 1.00 89.12 98 CYS A C 1
ATOM 818 O O . CYS A 1 98 ? -15.362 8.808 6.574 1.00 89.12 98 CYS A O 1
ATOM 820 N N . LYS A 1 99 ? -16.583 8.898 8.461 1.00 92.25 99 LYS A N 1
ATOM 821 C CA . LYS A 1 99 ? -16.653 7.438 8.651 1.00 92.25 99 LYS A CA 1
ATOM 822 C C . LYS A 1 99 ? -17.275 6.746 7.447 1.00 92.25 99 LYS A C 1
ATOM 824 O O . LYS A 1 99 ? -16.770 5.728 6.979 1.00 92.25 99 LYS A O 1
ATOM 829 N N . TRP A 1 100 ? -18.363 7.307 6.927 1.00 90.19 100 TRP A N 1
ATOM 830 C CA . TRP A 1 100 ? -19.056 6.753 5.773 1.00 90.19 100 TRP A CA 1
ATOM 831 C C . TRP A 1 100 ? -18.179 6.785 4.514 1.00 90.19 100 TRP A C 1
ATOM 833 O O . TRP A 1 100 ? -18.067 5.766 3.832 1.00 90.19 100 TRP A O 1
ATOM 843 N N . ILE A 1 101 ? -17.493 7.902 4.243 1.00 89.31 101 ILE A N 1
ATOM 844 C CA . ILE A 1 101 ? -16.547 8.023 3.122 1.00 89.31 101 ILE A CA 1
ATOM 845 C C . ILE A 1 101 ? -15.419 6.996 3.268 1.00 89.31 101 ILE A C 1
ATOM 847 O O . ILE A 1 101 ? -15.138 6.259 2.322 1.00 89.31 101 ILE A O 1
ATOM 851 N N . LEU A 1 102 ? -14.825 6.877 4.461 1.00 91.88 102 LEU A N 1
ATOM 852 C CA . LEU A 1 102 ? -13.774 5.893 4.728 1.00 91.88 102 LEU A CA 1
ATOM 853 C C . LEU A 1 102 ? -14.264 4.468 4.494 1.00 91.88 102 LEU A C 1
ATOM 855 O O . LEU A 1 102 ? -13.578 3.695 3.835 1.00 91.88 102 LEU A O 1
ATOM 859 N N . LYS A 1 103 ? -15.476 4.132 4.940 1.00 91.62 103 LYS A N 1
ATOM 860 C CA . LYS A 1 103 ? -16.086 2.818 4.706 1.00 91.62 103 LYS A CA 1
ATOM 861 C C . LYS A 1 103 ? -16.274 2.508 3.218 1.00 91.62 103 LYS A C 1
ATOM 863 O O . LYS A 1 103 ? -16.174 1.349 2.825 1.00 91.62 103 LYS A O 1
ATOM 868 N N . LYS A 1 104 ? -16.547 3.519 2.390 1.00 89.88 104 LYS A N 1
ATOM 869 C CA . LYS A 1 104 ? -16.759 3.371 0.940 1.00 89.88 104 LYS A CA 1
ATOM 870 C C . LYS A 1 104 ? -15.471 3.387 0.118 1.00 89.88 104 LYS A C 1
ATOM 872 O O . LYS A 1 104 ? -15.527 3.152 -1.086 1.00 89.88 104 LYS A O 1
ATOM 877 N N . ARG A 1 105 ? -14.318 3.628 0.742 1.00 90.69 105 ARG A N 1
ATOM 878 C CA . ARG A 1 105 ? -13.027 3.641 0.054 1.00 90.69 105 ARG A CA 1
ATOM 879 C C . ARG A 1 105 ? -12.710 2.282 -0.557 1.00 90.69 105 ARG A C 1
ATOM 881 O O . ARG A 1 105 ? -12.841 1.253 0.104 1.00 90.69 105 ARG A O 1
ATOM 888 N N . ILE A 1 106 ? -12.251 2.284 -1.805 1.00 90.50 106 ILE A N 1
ATOM 889 C CA . ILE A 1 106 ? -11.842 1.080 -2.543 1.00 90.50 106 ILE A CA 1
ATOM 890 C C . ILE A 1 106 ? -10.341 1.127 -2.873 1.00 90.50 106 ILE A C 1
ATOM 892 O O . ILE A 1 106 ? -9.621 2.030 -2.454 1.00 90.50 106 ILE A O 1
ATOM 896 N N . THR A 1 107 ? -9.814 0.087 -3.514 1.00 90.38 107 THR A N 1
ATOM 897 C CA . THR A 1 107 ? -8.485 0.128 -4.151 1.00 90.38 107 THR A CA 1
ATOM 898 C C . THR A 1 107 ? -8.538 1.078 -5.343 1.00 90.38 107 THR A C 1
ATOM 900 O O . THR A 1 107 ? -9.603 1.205 -5.948 1.00 90.38 107 THR A O 1
ATOM 903 N N . TYR A 1 108 ? -7.412 1.695 -5.712 1.00 90.12 108 TYR A N 1
ATOM 904 C CA . TYR A 1 108 ? -7.379 2.598 -6.862 1.00 90.12 108 TYR A CA 1
ATOM 905 C C . TYR A 1 108 ? -7.999 1.921 -8.105 1.00 90.12 108 TYR A C 1
ATOM 907 O O . TYR A 1 108 ? -7.582 0.807 -8.451 1.00 90.12 108 TYR A O 1
ATOM 915 N N . PRO A 1 109 ? -9.013 2.509 -8.765 1.00 88.69 109 PRO A N 1
ATOM 916 C CA . PRO A 1 109 ? -9.744 1.814 -9.822 1.00 88.69 109 PRO A CA 1
ATOM 917 C C . PRO A 1 109 ? -8.871 1.522 -11.049 1.00 88.69 109 PRO A C 1
ATOM 919 O O . PRO A 1 109 ? -8.336 2.438 -11.667 1.00 88.69 109 PRO A O 1
ATOM 922 N N . MET A 1 110 ? -8.784 0.252 -11.466 1.00 89.19 110 MET A N 1
ATOM 923 C CA . MET A 1 110 ? -7.999 -0.131 -12.655 1.00 89.19 110 MET A CA 1
ATOM 924 C C . MET A 1 110 ? -8.478 0.597 -13.917 1.00 89.19 110 MET A C 1
ATOM 926 O O . MET A 1 110 ? -7.664 1.098 -14.681 1.00 89.19 110 MET A O 1
ATOM 930 N N . LYS A 1 111 ? -9.799 0.751 -14.073 1.00 87.19 111 LYS A N 1
ATOM 931 C CA . LYS A 1 111 ? -10.400 1.480 -15.198 1.00 87.19 111 LYS A CA 1
ATOM 932 C C . LYS A 1 111 ? -9.914 2.930 -15.299 1.00 87.19 111 LYS A C 1
ATOM 934 O O . LYS A 1 111 ? -9.764 3.437 -16.400 1.00 87.19 111 LYS A O 1
ATOM 939 N N . GLN A 1 112 ? -9.667 3.597 -14.167 1.00 84.25 112 GLN A N 1
ATOM 940 C CA . GLN A 1 112 ? -9.148 4.969 -14.169 1.00 84.25 112 GLN A CA 1
ATOM 941 C C . GLN A 1 112 ? -7.685 5.017 -14.610 1.00 84.25 112 GLN A C 1
ATOM 943 O O . GLN A 1 112 ? -7.300 5.924 -15.339 1.00 84.25 112 GLN A O 1
ATOM 948 N N . ILE A 1 113 ? -6.886 4.023 -14.210 1.00 89.38 113 ILE A N 1
ATOM 949 C CA . ILE A 1 113 ? -5.500 3.877 -14.672 1.00 89.38 113 ILE A CA 1
ATOM 950 C C . ILE A 1 113 ? -5.482 3.638 -16.183 1.00 89.38 113 ILE A C 1
ATOM 952 O O . ILE A 1 113 ? -4.766 4.322 -16.905 1.00 89.38 113 ILE A O 1
ATOM 956 N N . GLU A 1 114 ? -6.286 2.689 -16.665 1.00 90.38 114 GLU A N 1
ATOM 957 C CA . GLU A 1 114 ? -6.383 2.351 -18.088 1.00 90.38 114 GLU A CA 1
ATOM 958 C C . GLU A 1 114 ? -6.807 3.555 -18.927 1.00 90.38 114 GLU A C 1
ATOM 960 O O . GLU A 1 114 ? -6.142 3.841 -19.921 1.00 90.38 114 GLU A O 1
ATOM 965 N N . TYR A 1 115 ? -7.838 4.279 -18.480 1.00 85.50 115 TYR A N 1
ATOM 966 C CA . TYR A 1 115 ? -8.303 5.511 -19.110 1.00 85.50 115 TYR A CA 1
ATOM 967 C C . TYR A 1 115 ? -7.204 6.573 -19.167 1.00 85.50 115 TYR A C 1
ATOM 969 O O . TYR A 1 115 ? -6.929 7.104 -20.236 1.00 85.50 115 TYR A O 1
ATOM 977 N N . ALA A 1 116 ? -6.536 6.857 -18.044 1.00 85.06 116 ALA A N 1
ATOM 978 C CA . ALA A 1 116 ? -5.471 7.856 -18.006 1.00 85.06 116 ALA A CA 1
ATOM 979 C C . ALA A 1 116 ? -4.327 7.505 -18.973 1.00 85.06 116 ALA A C 1
ATOM 981 O O . ALA A 1 116 ? -3.800 8.381 -19.655 1.00 85.06 116 ALA A O 1
ATOM 982 N N . ILE A 1 117 ? -3.969 6.222 -19.064 1.00 87.94 117 ILE A N 1
ATOM 983 C CA . ILE A 1 117 ? -2.951 5.746 -20.003 1.00 87.94 117 ILE A CA 1
ATOM 984 C C . ILE A 1 117 ? -3.428 5.901 -21.449 1.00 87.94 117 ILE A C 1
ATOM 986 O O . ILE A 1 117 ? -2.662 6.395 -22.271 1.00 87.94 117 ILE A O 1
ATOM 990 N N . ASP A 1 118 ? -4.657 5.486 -21.773 1.00 85.94 118 ASP A N 1
ATOM 991 C CA . ASP A 1 118 ? -5.198 5.598 -23.135 1.00 85.94 118 ASP A CA 1
ATOM 992 C C . ASP A 1 118 ? -5.316 7.054 -23.576 1.00 85.94 118 ASP A C 1
ATOM 994 O O . ASP A 1 118 ? -4.840 7.397 -24.651 1.00 85.94 118 ASP A O 1
ATOM 998 N N . TYR A 1 119 ? -5.821 7.925 -22.705 1.00 83.62 119 TYR A N 1
ATOM 999 C CA . TYR A 1 119 ? -5.930 9.353 -22.968 1.00 83.62 119 TYR A CA 1
ATOM 1000 C C . TYR A 1 119 ? -4.566 9.995 -23.265 1.00 83.62 119 TYR A C 1
ATOM 1002 O O . TYR A 1 119 ? -4.436 10.744 -24.232 1.00 83.62 119 TYR A O 1
ATOM 1010 N N . VAL A 1 120 ? -3.524 9.693 -22.473 1.00 81.19 120 VAL A N 1
ATOM 1011 C CA . VAL A 1 120 ? -2.164 10.188 -22.760 1.00 81.19 120 VAL A CA 1
ATOM 1012 C C . VAL A 1 120 ? -1.650 9.612 -24.069 1.00 81.19 120 VAL A C 1
ATOM 1014 O O . VAL A 1 120 ? -1.143 10.355 -24.901 1.00 81.19 120 VAL A O 1
ATOM 1017 N N . LYS A 1 121 ? -1.773 8.297 -24.255 1.00 82.50 121 LYS A N 1
ATOM 1018 C CA . LYS A 1 121 ? -1.319 7.594 -25.457 1.00 82.50 121 LYS A CA 1
ATOM 1019 C C . LYS A 1 121 ? -1.937 8.196 -26.725 1.00 82.50 121 LYS A C 1
ATOM 1021 O O . LYS A 1 121 ? -1.204 8.414 -27.682 1.00 82.50 121 LYS A O 1
ATOM 1026 N N . ASP A 1 122 ? -3.232 8.506 -26.710 1.00 79.56 122 ASP A N 1
ATOM 1027 C CA . ASP A 1 122 ? -3.948 9.071 -27.858 1.00 79.56 122 ASP A CA 1
ATOM 1028 C C . ASP A 1 122 ? -3.574 10.546 -28.091 1.00 79.56 122 ASP A C 1
ATOM 1030 O O . ASP A 1 122 ? -3.339 10.948 -29.226 1.00 79.56 122 ASP A O 1
ATOM 1034 N N . LYS A 1 123 ? -3.402 11.345 -27.026 1.00 76.25 123 LYS A N 1
ATOM 1035 C CA . LYS A 1 123 ? -2.918 12.738 -27.127 1.00 76.25 123 LYS A CA 1
ATOM 1036 C C . LYS A 1 123 ? -1.465 12.873 -27.592 1.00 76.25 123 LYS A C 1
ATOM 1038 O O . LYS A 1 123 ? -1.048 13.952 -28.016 1.00 76.25 123 LYS A O 1
ATOM 1043 N N . LEU A 1 124 ? -0.670 11.817 -27.449 1.00 69.31 124 LEU A N 1
ATOM 1044 C CA . LEU A 1 124 ? 0.736 11.801 -27.843 1.00 69.31 124 LEU A CA 1
ATOM 1045 C C . LEU A 1 124 ? 0.946 11.681 -29.357 1.00 69.31 124 LEU A C 1
ATOM 1047 O O . LEU A 1 124 ? 2.080 11.848 -29.801 1.00 69.31 124 LEU A O 1
ATOM 1051 N N . ILE A 1 125 ? -0.107 11.410 -30.128 1.00 62.22 125 ILE A N 1
ATOM 1052 C CA . ILE A 1 125 ? -0.083 11.301 -31.588 1.00 62.22 125 ILE A CA 1
ATOM 1053 C C . ILE A 1 125 ? -0.795 12.539 -32.143 1.00 62.22 125 ILE A C 1
ATOM 1055 O O . ILE A 1 125 ? -1.940 12.800 -31.781 1.00 62.22 125 ILE A O 1
ATOM 1059 N N . ASP A 1 126 ? -0.124 13.345 -32.967 1.00 58.97 126 ASP A N 1
ATOM 1060 C CA . ASP A 1 126 ? -0.805 14.421 -33.698 1.00 58.97 126 ASP A CA 1
ATOM 1061 C C . ASP A 1 126 ? -1.419 13.945 -35.023 1.00 58.97 126 ASP A C 1
ATOM 1063 O O . ASP A 1 126 ? -1.260 12.790 -35.414 1.00 58.97 126 ASP A O 1
ATOM 1067 N N . GLU A 1 127 ? -2.169 14.830 -35.690 1.00 57.47 127 GLU A N 1
ATOM 1068 C CA . GLU A 1 127 ? -2.869 14.546 -36.956 1.00 57.47 127 GLU A CA 1
ATOM 1069 C C . GLU A 1 127 ? -1.920 14.064 -38.071 1.00 57.47 127 GLU A C 1
ATOM 1071 O O . GLU A 1 127 ? -2.349 13.334 -38.964 1.00 57.47 127 GLU A O 1
ATOM 1076 N N . ASP A 1 128 ? -0.627 14.392 -37.967 1.00 56.22 128 ASP A N 1
ATOM 1077 C CA . ASP A 1 128 ? 0.433 13.999 -38.900 1.00 56.22 128 ASP A CA 1
ATOM 1078 C C . ASP A 1 128 ? 1.190 12.724 -38.459 1.00 56.22 128 ASP A C 1
ATOM 1080 O O . ASP A 1 128 ? 2.123 12.277 -39.131 1.00 56.22 128 ASP A O 1
ATOM 1084 N N . GLY A 1 129 ? 0.806 12.107 -37.334 1.00 56.09 129 GLY A N 1
ATOM 1085 C CA . GLY A 1 129 ? 1.424 10.890 -36.801 1.00 56.09 129 GLY A CA 1
ATOM 1086 C C . GLY A 1 129 ? 2.757 11.107 -36.073 1.00 56.09 129 GLY A C 1
ATOM 1087 O O . GLY A 1 129 ? 3.484 10.141 -35.823 1.00 56.09 129 GLY A O 1
ATOM 1088 N N . VAL A 1 130 ? 3.105 12.347 -35.720 1.00 53.16 130 VAL A N 1
ATOM 1089 C CA . VAL A 1 130 ? 4.340 12.700 -35.010 1.00 53.16 130 VAL A CA 1
ATOM 1090 C C . VAL A 1 130 ? 4.137 12.585 -33.495 1.00 53.16 130 VAL A C 1
ATOM 1092 O O . VAL A 1 130 ? 3.166 13.077 -32.918 1.00 53.16 130 VAL A O 1
ATOM 1095 N N . SER A 1 131 ? 5.086 11.924 -32.819 1.00 56.72 131 SER A N 1
ATOM 1096 C CA . SER A 1 131 ? 5.062 11.772 -31.360 1.00 56.72 131 SER A CA 1
ATOM 1097 C C . SER A 1 131 ? 5.326 13.111 -30.670 1.00 56.72 131 SER A C 1
ATOM 1099 O O . SER A 1 131 ? 6.430 13.654 -30.755 1.00 56.72 131 SER A O 1
ATOM 1101 N N . LYS A 1 132 ? 4.358 13.596 -29.894 1.00 60.06 132 LYS A N 1
ATOM 1102 C CA . LYS A 1 132 ? 4.548 14.722 -28.969 1.00 60.06 132 LYS A CA 1
ATOM 1103 C C . LYS A 1 132 ? 5.244 14.272 -27.679 1.00 60.06 132 LYS A C 1
ATOM 1105 O O . LYS A 1 132 ? 5.418 13.084 -27.408 1.00 60.06 132 LYS A O 1
ATOM 1110 N N . VAL A 1 133 ? 5.704 15.244 -26.893 1.00 58.62 133 VAL A N 1
ATOM 1111 C CA . VAL A 1 133 ? 6.202 15.027 -25.523 1.00 58.62 133 VAL A CA 1
ATOM 1112 C C . VAL A 1 133 ? 4.996 14.827 -24.605 1.00 58.62 133 VAL A C 1
ATOM 1114 O O . VAL A 1 133 ? 3.978 15.483 -24.809 1.00 58.62 133 VAL A O 1
ATOM 1117 N N . ILE A 1 134 ? 5.110 13.948 -23.603 1.00 59.00 134 ILE A N 1
ATOM 1118 C CA . ILE A 1 134 ? 4.010 13.632 -22.680 1.00 59.00 134 ILE A CA 1
ATOM 1119 C C . ILE A 1 134 ? 3.443 14.905 -22.046 1.00 59.00 134 ILE A C 1
ATOM 1121 O O . ILE A 1 134 ? 4.161 15.656 -21.383 1.00 59.00 134 ILE A O 1
ATOM 1125 N N . ASP A 1 135 ? 2.143 15.119 -22.252 1.00 54.34 135 ASP A N 1
ATOM 1126 C CA . ASP A 1 135 ? 1.390 16.209 -21.646 1.00 54.34 135 ASP A CA 1
ATOM 1127 C C . ASP A 1 135 ? 1.329 16.017 -20.119 1.00 54.34 135 ASP A C 1
ATOM 1129 O O . ASP A 1 135 ? 0.960 14.958 -19.596 1.00 54.34 135 ASP A O 1
ATOM 1133 N N . THR A 1 136 ? 1.740 17.049 -19.384 1.00 58.03 136 THR A N 1
ATOM 1134 C CA . THR A 1 136 ? 1.810 17.044 -17.918 1.00 58.03 136 THR A CA 1
ATOM 1135 C C . THR A 1 136 ? 0.441 16.969 -17.244 1.00 58.03 136 THR A C 1
ATOM 1137 O O . THR A 1 136 ? 0.385 16.572 -16.083 1.00 58.03 136 THR A O 1
ATOM 1140 N N . GLU A 1 137 ? -0.649 17.300 -17.946 1.00 57.50 137 GLU A N 1
ATOM 1141 C CA . GLU A 1 137 ? -2.001 17.427 -17.376 1.00 57.50 137 GLU A CA 1
ATOM 1142 C C . GLU A 1 137 ? -2.567 16.129 -16.774 1.00 57.50 137 GLU A C 1
ATOM 1144 O O . GLU A 1 137 ? -3.299 16.167 -15.791 1.00 57.50 137 GLU A O 1
ATOM 1149 N N . VAL A 1 138 ? -2.205 14.953 -17.288 1.00 57.97 138 VAL A N 1
ATOM 1150 C CA . VAL A 1 138 ? -2.829 13.684 -16.847 1.00 57.97 138 VAL A CA 1
ATOM 1151 C C . VAL A 1 138 ? -2.197 13.130 -15.572 1.00 57.97 138 VAL A C 1
ATOM 1153 O O . VAL A 1 138 ? -2.851 12.480 -14.755 1.00 57.97 138 VAL A O 1
ATOM 1156 N N . HIS A 1 139 ? -0.928 13.456 -15.344 1.00 60.22 139 HIS A N 1
ATOM 1157 C CA . HIS A 1 139 ? -0.240 13.142 -14.094 1.00 60.22 139 HIS A CA 1
ATOM 1158 C C . HIS A 1 139 ? -0.850 13.899 -12.908 1.00 60.22 139 HIS A C 1
ATOM 1160 O O . HIS A 1 139 ? -0.863 13.384 -11.787 1.00 60.22 139 HIS A O 1
ATOM 1166 N N . LEU A 1 140 ? -1.401 15.088 -13.174 1.00 65.06 140 LEU A N 1
ATOM 1167 C CA . LEU A 1 140 ? -2.126 15.909 -12.204 1.00 65.06 140 LEU A CA 1
ATOM 1168 C C . LEU A 1 140 ? -3.347 15.165 -11.667 1.00 65.06 140 LEU A C 1
ATOM 1170 O O . LEU A 1 140 ? -3.587 15.161 -10.461 1.00 65.06 140 LEU A O 1
ATOM 1174 N N . PHE A 1 141 ? -4.052 14.455 -12.550 1.00 67.12 141 PHE A N 1
ATOM 1175 C CA . PHE A 1 141 ? -5.255 13.702 -12.212 1.00 67.12 141 PHE A CA 1
ATOM 1176 C C . PHE A 1 141 ? -4.967 12.473 -11.333 1.00 67.12 141 PHE A C 1
ATOM 1178 O O . PHE A 1 141 ? -5.615 12.290 -10.305 1.00 67.12 141 PHE A O 1
ATOM 1185 N N . LEU A 1 142 ? -3.971 11.645 -11.680 1.00 79.25 142 LEU A N 1
ATOM 1186 C CA . LEU A 1 142 ? -3.682 10.415 -10.921 1.00 79.25 142 LEU A CA 1
ATOM 1187 C C . LEU A 1 142 ? -3.128 10.687 -9.513 1.00 79.25 142 LEU A C 1
ATOM 1189 O O . LEU A 1 142 ? -3.437 9.957 -8.564 1.00 79.25 142 LEU A O 1
ATOM 1193 N N . LEU A 1 143 ? -2.287 11.718 -9.384 1.00 80.38 143 LEU A N 1
ATOM 1194 C CA . LEU A 1 143 ? -1.596 12.061 -8.138 1.00 80.38 143 LEU A CA 1
ATOM 1195 C C . LEU A 1 143 ? -2.311 13.142 -7.311 1.00 80.38 143 LEU A C 1
ATOM 1197 O O . LEU A 1 143 ? -1.909 13.375 -6.165 1.00 80.38 143 LEU A O 1
ATOM 1201 N N . GLY A 1 144 ? -3.344 13.786 -7.870 1.00 76.44 144 GLY A N 1
ATOM 1202 C CA . GLY A 1 144 ? -4.034 14.928 -7.264 1.00 76.44 144 GLY A CA 1
ATOM 1203 C C . GLY A 1 144 ? -3.096 16.119 -7.063 1.00 76.44 144 GLY A C 1
ATOM 1204 O O . GLY A 1 144 ? -3.035 16.678 -5.969 1.00 76.44 144 GLY A O 1
ATOM 1205 N N . MET A 1 145 ? -2.292 16.422 -8.079 1.00 77.00 145 MET A N 1
ATOM 1206 C CA . MET A 1 145 ? -1.236 17.435 -8.034 1.00 77.00 145 MET A CA 1
ATOM 1207 C C . MET A 1 145 ? -1.506 18.554 -9.031 1.00 77.00 145 MET A C 1
ATOM 1209 O O . MET A 1 145 ? -2.208 18.330 -10.007 1.00 77.00 145 MET A O 1
ATOM 1213 N N . ASN A 1 146 ? -0.923 19.737 -8.836 1.00 73.94 146 ASN A N 1
ATOM 1214 C CA . ASN A 1 146 ? -0.917 20.792 -9.855 1.00 73.94 146 ASN A CA 1
ATOM 1215 C C . ASN A 1 146 ? 0.378 20.779 -10.697 1.00 73.94 146 ASN A C 1
ATOM 1217 O O . ASN A 1 146 ? 1.352 20.086 -10.384 1.00 73.94 146 ASN A O 1
ATOM 1221 N N . GLN A 1 147 ? 0.389 21.528 -11.807 1.00 72.38 147 GLN A N 1
ATOM 1222 C CA . GLN A 1 147 ? 1.510 21.520 -12.755 1.00 72.38 147 GLN A CA 1
ATOM 1223 C C . GLN A 1 147 ? 2.826 21.990 -12.123 1.00 72.38 147 GLN A C 1
ATOM 1225 O O . GLN A 1 147 ? 3.895 21.493 -12.484 1.00 72.38 147 GLN A O 1
ATOM 1230 N N . LYS A 1 148 ? 2.759 22.935 -11.181 1.00 77.75 148 LYS A N 1
ATOM 1231 C CA . LYS A 1 148 ? 3.929 23.429 -10.459 1.00 77.75 148 LYS A CA 1
ATOM 1232 C C . LYS A 1 148 ? 4.515 22.334 -9.573 1.00 77.75 148 LYS A C 1
ATOM 1234 O O . LYS A 1 148 ? 5.702 22.052 -9.694 1.00 77.75 148 LYS A O 1
ATOM 1239 N N . GLU A 1 149 ? 3.691 21.662 -8.773 1.00 77.69 149 GLU A N 1
ATOM 1240 C CA . GLU A 1 149 ? 4.157 20.571 -7.915 1.00 77.69 149 GLU A CA 1
ATOM 1241 C C . GLU A 1 149 ? 4.727 19.406 -8.743 1.00 77.69 149 GLU A C 1
ATOM 1243 O O . GLU A 1 149 ? 5.718 18.792 -8.354 1.00 77.69 149 GLU A O 1
ATOM 1248 N N . LEU A 1 150 ? 4.137 19.091 -9.904 1.00 77.69 150 LEU A N 1
ATOM 1249 C CA . LEU A 1 150 ? 4.687 18.063 -10.790 1.00 77.69 150 LEU A CA 1
ATOM 1250 C C . LEU A 1 150 ? 6.066 18.472 -11.327 1.00 77.69 150 LEU A C 1
ATOM 1252 O O . LEU A 1 150 ? 6.983 17.656 -11.329 1.00 77.69 150 LEU A O 1
ATOM 1256 N N . LYS A 1 151 ? 6.238 19.730 -11.753 1.00 76.44 151 LYS A N 1
ATOM 1257 C CA . LYS A 1 151 ? 7.544 20.252 -12.192 1.00 76.44 151 LYS A CA 1
ATOM 1258 C C . LYS A 1 151 ? 8.580 20.190 -11.070 1.00 76.44 151 LYS A C 1
ATOM 1260 O O . LYS A 1 151 ? 9.697 19.749 -11.325 1.00 76.44 151 LYS A O 1
ATOM 1265 N N . GLU A 1 152 ? 8.206 20.570 -9.849 1.00 77.62 152 GLU A N 1
ATOM 1266 C CA . GLU A 1 152 ? 9.068 20.459 -8.665 1.00 77.62 152 GLU A CA 1
ATOM 1267 C C . GLU A 1 152 ? 9.517 19.007 -8.449 1.00 77.62 152 GLU A C 1
ATOM 1269 O O . GLU A 1 152 ? 10.706 18.750 -8.291 1.00 77.62 152 GLU A O 1
ATOM 1274 N N . ILE A 1 153 ? 8.618 18.026 -8.568 1.00 80.12 153 ILE A N 1
ATOM 1275 C CA . ILE A 1 153 ? 8.991 16.604 -8.470 1.00 80.12 153 ILE A CA 1
ATOM 1276 C C . ILE A 1 153 ? 9.951 16.181 -9.585 1.00 80.12 153 ILE A C 1
ATOM 1278 O O . ILE A 1 153 ? 10.956 15.510 -9.341 1.00 80.12 153 ILE A O 1
ATOM 1282 N N . LEU A 1 154 ? 9.653 16.545 -10.829 1.00 76.44 154 LEU A N 1
ATOM 1283 C CA . LEU A 1 154 ? 10.464 16.119 -11.969 1.00 76.44 154 LEU A CA 1
ATOM 1284 C C . LEU A 1 154 ? 11.872 16.735 -11.957 1.00 76.44 154 LEU A C 1
ATOM 1286 O O . LEU A 1 154 ? 12.801 16.124 -12.485 1.00 76.44 154 LEU A O 1
ATOM 1290 N N . ILE A 1 155 ? 12.041 17.905 -11.336 1.00 73.81 155 ILE A N 1
ATOM 1291 C CA . ILE A 1 155 ? 13.319 18.619 -11.245 1.00 73.81 155 ILE A CA 1
ATOM 1292 C C . ILE A 1 155 ? 14.048 18.283 -9.934 1.00 73.81 155 ILE A C 1
ATOM 1294 O O . ILE A 1 155 ? 15.166 17.764 -9.961 1.00 73.81 155 ILE A O 1
ATOM 1298 N N . ASP A 1 156 ? 13.421 18.529 -8.784 1.00 70.62 156 ASP A N 1
ATOM 1299 C CA . ASP A 1 156 ? 14.081 18.503 -7.472 1.00 70.62 156 ASP A CA 1
ATOM 1300 C C . ASP A 1 156 ? 14.126 17.108 -6.839 1.00 70.62 156 ASP A C 1
ATOM 1302 O O . ASP A 1 156 ? 15.074 16.775 -6.105 1.00 70.62 156 ASP A O 1
ATOM 1306 N N . ASP A 1 157 ? 13.111 16.287 -7.121 1.00 74.00 157 ASP A N 1
ATOM 1307 C CA . ASP A 1 157 ? 12.974 14.947 -6.548 1.00 74.00 157 ASP A CA 1
ATOM 1308 C C . ASP A 1 157 ? 13.631 13.862 -7.409 1.00 74.00 157 ASP A C 1
ATOM 1310 O O . ASP A 1 157 ? 14.032 12.822 -6.876 1.00 74.00 157 ASP A O 1
ATOM 1314 N N . ASN A 1 158 ? 13.858 14.131 -8.699 1.00 76.75 158 ASN A N 1
ATOM 1315 C CA . ASN A 1 158 ? 14.669 13.287 -9.581 1.00 76.75 158 ASN A CA 1
ATOM 1316 C C . ASN A 1 158 ? 16.050 12.998 -8.964 1.00 76.75 158 ASN A C 1
ATOM 1318 O O . ASN A 1 158 ? 16.441 11.840 -8.790 1.00 76.75 158 ASN A O 1
ATOM 1322 N N . LEU A 1 159 ? 16.750 14.049 -8.520 1.00 75.62 159 LEU A N 1
ATOM 1323 C CA . LEU A 1 159 ? 18.053 13.928 -7.860 1.00 75.62 159 LEU A CA 1
ATOM 1324 C C . LEU A 1 159 ? 17.998 13.016 -6.627 1.00 75.62 159 LEU A C 1
ATOM 1326 O O . LEU A 1 159 ? 18.892 12.194 -6.431 1.00 75.62 159 LEU A O 1
ATOM 1330 N N . LEU A 1 160 ? 16.953 13.133 -5.802 1.00 76.12 160 LEU A N 1
ATOM 1331 C CA . LEU A 1 160 ? 16.772 12.302 -4.607 1.00 76.12 160 LEU A CA 1
ATOM 1332 C C . LEU A 1 160 ? 16.515 10.837 -4.973 1.00 76.12 160 LEU A C 1
ATOM 1334 O O . LEU A 1 160 ? 17.129 9.936 -4.390 1.00 76.12 160 LEU A O 1
ATOM 1338 N N . TYR A 1 161 ? 15.634 10.593 -5.938 1.00 77.69 161 TYR A N 1
ATOM 1339 C CA . TYR A 1 161 ? 15.304 9.251 -6.394 1.00 77.69 161 TYR A CA 1
ATOM 1340 C C . TYR A 1 161 ? 16.524 8.540 -7.001 1.00 77.69 161 TYR A C 1
ATOM 1342 O O . TYR A 1 161 ? 16.819 7.387 -6.672 1.00 77.69 161 TYR A O 1
ATOM 1350 N N . TRP A 1 162 ? 17.291 9.246 -7.832 1.00 76.62 162 TRP A N 1
ATOM 1351 C CA . TRP A 1 162 ? 18.512 8.731 -8.445 1.00 76.62 162 TRP A CA 1
ATOM 1352 C C . TRP A 1 162 ? 19.627 8.490 -7.423 1.00 76.62 162 TRP A C 1
ATOM 1354 O O . TRP A 1 162 ? 20.225 7.408 -7.389 1.00 76.62 162 TRP A O 1
ATOM 1364 N N . ALA A 1 163 ? 19.882 9.470 -6.550 1.00 74.44 163 ALA A N 1
ATOM 1365 C CA . ALA A 1 163 ? 20.962 9.401 -5.571 1.00 74.44 163 ALA A CA 1
ATOM 1366 C C . ALA A 1 163 ? 20.773 8.204 -4.645 1.00 74.44 163 ALA A C 1
ATOM 1368 O O . ALA A 1 163 ? 21.684 7.399 -4.435 1.00 74.44 163 ALA A O 1
ATOM 1369 N N . THR A 1 164 ? 19.553 8.007 -4.160 1.00 73.62 164 THR A N 1
ATOM 1370 C CA . THR A 1 164 ? 19.240 6.852 -3.319 1.00 73.62 164 THR A CA 1
ATOM 1371 C C . THR A 1 164 ? 19.250 5.534 -4.076 1.00 73.62 164 THR A C 1
ATOM 1373 O O . THR A 1 164 ? 19.704 4.536 -3.504 1.00 73.62 164 THR A O 1
ATOM 1376 N N . GLY A 1 165 ? 18.863 5.549 -5.358 1.00 71.94 165 GLY A N 1
ATOM 1377 C CA . GLY A 1 165 ? 19.091 4.493 -6.347 1.00 71.94 165 GLY A CA 1
ATOM 1378 C C . GLY A 1 165 ? 20.516 3.958 -6.335 1.00 71.94 165 GLY A C 1
ATOM 1379 O O . GLY A 1 165 ? 20.738 2.750 -6.219 1.00 71.94 165 GLY A O 1
ATOM 1380 N N . ARG A 1 166 ? 21.483 4.875 -6.387 1.00 70.94 166 ARG A N 1
ATOM 1381 C CA . ARG A 1 166 ? 22.916 4.570 -6.489 1.00 70.94 166 ARG A CA 1
ATOM 1382 C C . ARG A 1 166 ? 23.644 4.511 -5.144 1.00 70.94 166 ARG A C 1
ATOM 1384 O O . ARG A 1 166 ? 24.847 4.280 -5.109 1.00 70.94 166 ARG A O 1
ATOM 1391 N N . ASN A 1 167 ? 22.927 4.624 -4.024 1.00 68.25 167 ASN A N 1
ATOM 1392 C CA . ASN A 1 167 ? 23.500 4.734 -2.672 1.00 68.25 167 ASN A CA 1
ATOM 1393 C C . ASN A 1 167 ? 24.414 5.959 -2.481 1.00 68.25 167 ASN A C 1
ATOM 1395 O O . ASN A 1 167 ? 25.316 5.938 -1.641 1.00 68.25 167 ASN A O 1
ATOM 1399 N N . VAL A 1 168 ? 24.174 7.024 -3.241 1.00 68.38 168 VAL A N 1
ATOM 1400 C CA . VAL A 1 168 ? 24.805 8.326 -3.041 1.00 68.38 168 VAL A CA 1
ATOM 1401 C C . VAL A 1 168 ? 24.224 8.942 -1.771 1.00 68.38 168 VAL A C 1
ATOM 1403 O O . VAL A 1 168 ? 23.020 9.150 -1.650 1.00 68.38 168 VAL A O 1
ATOM 1406 N N . VAL A 1 169 ? 25.094 9.207 -0.799 1.00 65.25 169 VAL A N 1
ATOM 1407 C CA . VAL A 1 169 ? 24.710 9.772 0.505 1.00 65.25 169 VAL A CA 1
ATOM 1408 C C . VAL A 1 169 ? 24.528 11.289 0.420 1.00 65.25 169 VAL A C 1
ATOM 1410 O O . VAL A 1 169 ? 23.690 11.873 1.111 1.00 65.25 169 VAL A O 1
ATOM 1413 N N . PHE A 1 170 ? 25.335 11.935 -0.418 1.00 65.44 170 PHE A N 1
ATOM 1414 C CA . PHE A 1 170 ? 25.503 13.376 -0.431 1.00 65.44 170 PHE A CA 1
ATOM 1415 C C . PHE A 1 170 ? 25.890 13.872 -1.835 1.00 65.44 170 PHE A C 1
ATOM 1417 O O . PHE A 1 170 ? 26.727 13.241 -2.476 1.00 65.44 170 PHE A O 1
ATOM 1424 N N . MET A 1 171 ? 25.331 15.007 -2.279 1.00 64.31 171 MET A N 1
ATOM 1425 C CA . MET A 1 171 ? 25.785 15.736 -3.476 1.00 64.31 171 MET A CA 1
ATOM 1426 C C . MET A 1 171 ? 25.991 17.221 -3.163 1.00 64.31 171 MET A C 1
ATOM 1428 O O . MET A 1 171 ? 25.130 17.861 -2.554 1.00 64.31 171 MET A O 1
ATOM 1432 N N . LYS A 1 172 ? 27.134 17.768 -3.591 1.00 64.31 172 LYS A N 1
ATOM 1433 C CA . LYS A 1 172 ? 27.426 19.206 -3.564 1.00 64.31 172 LYS A CA 1
ATOM 1434 C C . LYS A 1 172 ? 27.227 19.731 -4.980 1.00 64.31 172 LYS A C 1
ATOM 1436 O O . LYS A 1 172 ? 27.965 19.323 -5.867 1.00 64.31 172 LYS A O 1
ATOM 1441 N N . ASN A 1 173 ? 26.239 20.591 -5.188 1.00 61.59 173 ASN A N 1
ATOM 1442 C CA . ASN A 1 173 ? 26.133 21.338 -6.437 1.00 61.59 173 ASN A CA 1
ATOM 1443 C C . ASN A 1 173 ? 26.855 22.680 -6.243 1.00 61.59 173 ASN A C 1
ATOM 1445 O O . ASN A 1 173 ? 26.813 23.224 -5.139 1.00 61.59 173 ASN A O 1
ATOM 1449 N N . GLU A 1 174 ? 27.516 23.204 -7.274 1.00 52.59 174 GLU A N 1
ATOM 1450 C CA . GLU A 1 174 ? 28.344 24.418 -7.178 1.00 52.59 174 GLU A CA 1
ATOM 1451 C C . GLU A 1 174 ? 27.547 25.647 -6.704 1.00 52.59 174 GLU A C 1
ATOM 1453 O O . GLU A 1 174 ? 28.117 26.522 -6.060 1.00 52.59 174 GLU A O 1
ATOM 1458 N N . ASN A 1 175 ? 26.220 25.647 -6.903 1.00 60.59 175 ASN A N 1
ATOM 1459 C CA . ASN A 1 175 ? 25.317 26.750 -6.551 1.00 60.59 175 ASN A CA 1
ATOM 1460 C C . ASN A 1 175 ? 24.149 26.366 -5.622 1.00 60.59 175 ASN A C 1
ATOM 1462 O O . ASN A 1 175 ? 23.244 27.174 -5.422 1.00 60.59 175 ASN A O 1
ATOM 1466 N N . LEU A 1 176 ? 24.119 25.148 -5.062 1.00 60.31 176 LEU A N 1
ATOM 1467 C CA . LEU A 1 176 ? 23.058 24.742 -4.128 1.00 60.31 176 LEU A CA 1
ATOM 1468 C C . LEU A 1 176 ? 23.622 24.288 -2.791 1.00 60.31 176 LEU A C 1
ATOM 1470 O O . LEU A 1 176 ? 24.724 23.746 -2.682 1.00 60.31 176 LEU A O 1
ATOM 1474 N N . ASN A 1 177 ? 22.791 24.455 -1.767 1.00 62.09 177 ASN A N 1
ATOM 1475 C CA . ASN A 1 177 ? 23.076 23.942 -0.443 1.00 62.09 177 ASN A CA 1
ATOM 1476 C C . ASN A 1 177 ? 23.294 22.429 -0.459 1.00 62.09 177 ASN A C 1
ATOM 1478 O O . ASN A 1 177 ? 22.729 21.671 -1.250 1.00 62.09 177 ASN A O 1
ATOM 1482 N N . ARG A 1 178 ? 24.112 22.005 0.499 1.00 63.12 178 ARG A N 1
ATOM 1483 C CA . ARG A 1 178 ? 24.427 20.617 0.799 1.00 63.12 178 ARG A CA 1
ATOM 1484 C C . ARG A 1 178 ? 23.132 19.790 0.975 1.00 63.12 178 ARG A C 1
ATOM 1486 O O . ARG A 1 178 ? 22.536 19.863 2.044 1.00 63.12 178 ARG A O 1
ATOM 1493 N N . LYS A 1 179 ? 22.707 18.980 -0.010 1.00 67.44 179 LYS A N 1
ATOM 1494 C CA . LYS A 1 179 ? 21.518 18.101 0.124 1.00 67.44 179 LYS A CA 1
ATOM 1495 C C . LYS A 1 179 ? 21.937 16.682 0.514 1.00 67.44 179 LYS A C 1
ATOM 1497 O O . LYS A 1 179 ? 22.792 16.067 -0.129 1.00 67.44 179 LYS A O 1
ATOM 1502 N N . ARG A 1 180 ? 21.367 16.183 1.611 1.00 68.56 180 ARG A N 1
ATOM 1503 C CA . ARG A 1 180 ? 21.621 14.851 2.166 1.00 68.56 180 ARG A CA 1
ATOM 1504 C C . ARG A 1 180 ? 20.454 13.933 1.799 1.00 68.56 180 ARG A C 1
ATOM 1506 O O . ARG A 1 180 ? 19.300 14.291 2.004 1.00 68.56 180 ARG A O 1
ATOM 1513 N N . PHE A 1 181 ? 20.748 12.767 1.230 1.00 67.44 181 PHE A N 1
ATOM 1514 C CA . PHE A 1 181 ? 19.726 11.886 0.639 1.00 67.44 181 PHE A CA 1
ATOM 1515 C C . PHE A 1 181 ? 19.435 10.646 1.486 1.00 67.44 181 PHE A C 1
ATOM 1517 O O . PHE A 1 181 ? 18.744 9.730 1.042 1.00 67.44 181 PHE A O 1
ATOM 1524 N N . ASP A 1 182 ? 19.963 10.613 2.709 1.00 61.88 182 ASP A N 1
ATOM 1525 C CA . ASP A 1 182 ? 20.005 9.415 3.531 1.00 61.88 182 ASP A CA 1
ATOM 1526 C C . ASP A 1 182 ? 19.118 9.408 4.780 1.00 61.88 182 ASP A C 1
ATOM 1528 O O . ASP A 1 182 ? 19.134 8.445 5.543 1.00 61.88 182 ASP A O 1
ATOM 1532 N N . GLU A 1 183 ? 18.300 10.440 4.959 1.00 63.41 183 GLU A N 1
ATOM 1533 C CA . GLU A 1 183 ? 17.517 10.667 6.182 1.00 63.41 183 GLU A CA 1
ATOM 1534 C C . GLU A 1 183 ? 16.187 9.882 6.219 1.00 63.41 183 GLU A C 1
ATOM 1536 O O . GLU A 1 183 ? 15.364 10.060 7.112 1.00 63.41 183 GLU A O 1
ATOM 1541 N N . GLY A 1 184 ? 15.976 8.981 5.251 1.00 58.94 184 GLY A N 1
ATOM 1542 C CA . GLY A 1 184 ? 15.014 7.873 5.319 1.00 58.94 184 GLY A CA 1
ATOM 1543 C C . GLY A 1 184 ? 13.515 8.209 5.325 1.00 58.94 184 GLY A C 1
ATOM 1544 O O . GLY A 1 184 ? 12.713 7.271 5.308 1.00 58.94 184 GLY A O 1
ATOM 1545 N N . TRP A 1 185 ? 13.124 9.491 5.285 1.00 68.88 185 TRP A N 1
ATOM 1546 C CA . TRP A 1 185 ? 11.723 9.926 5.414 1.00 68.88 185 TRP A CA 1
ATOM 1547 C C . TRP A 1 185 ? 11.203 10.839 4.283 1.00 68.88 185 TRP A C 1
ATOM 1549 O O . TRP A 1 185 ? 10.594 11.876 4.528 1.00 68.88 185 TRP A O 1
ATOM 1559 N N . TYR A 1 186 ? 11.394 10.429 3.025 1.00 77.38 186 TYR A N 1
ATOM 1560 C CA . TYR A 1 186 ? 10.849 11.112 1.834 1.00 77.38 186 TYR A CA 1
ATOM 1561 C C . TYR A 1 186 ? 9.789 10.261 1.113 1.00 77.38 186 TYR A C 1
ATOM 1563 O O . TYR A 1 186 ? 9.824 10.082 -0.103 1.00 77.38 186 TYR A O 1
ATOM 1571 N N . VAL A 1 187 ? 8.855 9.685 1.878 1.00 82.50 187 VAL A N 1
ATOM 1572 C CA . VAL A 1 187 ? 7.878 8.695 1.384 1.00 82.50 187 VAL A CA 1
ATOM 1573 C C . VAL A 1 187 ? 7.029 9.235 0.232 1.00 82.50 187 VAL A C 1
ATOM 1575 O O . VAL A 1 187 ? 6.928 8.580 -0.802 1.00 82.50 187 VAL A O 1
ATOM 1578 N N . MET A 1 188 ? 6.425 10.418 0.398 1.00 85.00 188 MET A N 1
ATOM 1579 C CA . MET A 1 188 ? 5.516 10.985 -0.609 1.00 85.00 188 MET A CA 1
ATOM 1580 C C . MET A 1 188 ? 6.238 11.254 -1.920 1.00 85.00 188 MET A C 1
ATOM 1582 O O . MET A 1 188 ? 5.804 10.774 -2.961 1.00 85.00 188 MET A O 1
ATOM 1586 N N . THR A 1 189 ? 7.353 11.976 -1.845 1.00 83.44 189 THR A N 1
ATOM 1587 C CA . THR A 1 189 ? 8.251 12.239 -2.968 1.00 83.44 189 THR A CA 1
ATOM 1588 C C . THR A 1 189 ? 8.616 10.954 -3.705 1.00 83.44 189 THR A C 1
ATOM 1590 O O . THR A 1 189 ? 8.441 10.854 -4.917 1.00 83.44 189 THR A O 1
ATOM 1593 N N . PHE A 1 190 ? 9.061 9.933 -2.970 1.00 84.31 190 PHE A N 1
ATOM 1594 C CA . PHE A 1 190 ? 9.461 8.672 -3.573 1.00 84.31 190 PHE A CA 1
ATOM 1595 C C . PHE A 1 190 ? 8.303 7.953 -4.278 1.00 84.31 190 PHE A C 1
ATOM 1597 O O . PHE A 1 190 ? 8.473 7.491 -5.407 1.00 84.31 190 PHE A O 1
ATOM 1604 N N . LEU A 1 191 ? 7.138 7.850 -3.628 1.00 88.38 191 LEU A N 1
ATOM 1605 C CA . LEU A 1 191 ? 5.964 7.202 -4.215 1.00 88.38 191 LEU A CA 1
ATOM 1606 C C . LEU A 1 191 ? 5.493 7.946 -5.463 1.00 88.38 191 LEU A C 1
ATOM 1608 O O . LEU A 1 191 ? 5.275 7.307 -6.486 1.00 88.38 191 LEU A O 1
ATOM 1612 N N . ARG A 1 192 ? 5.407 9.279 -5.411 1.00 88.38 192 ARG A N 1
ATOM 1613 C CA . ARG A 1 192 ? 5.008 10.114 -6.553 1.00 88.38 192 ARG A CA 1
ATOM 1614 C C . ARG A 1 192 ? 5.937 9.905 -7.745 1.00 88.38 192 ARG A C 1
ATOM 1616 O O . ARG A 1 192 ? 5.461 9.605 -8.836 1.00 88.38 192 ARG A O 1
ATOM 1623 N N . TYR A 1 193 ? 7.250 9.967 -7.521 1.00 86.62 193 TYR A N 1
ATOM 1624 C CA . TYR A 1 193 ? 8.234 9.762 -8.582 1.00 86.62 193 TYR A CA 1
ATOM 1625 C C . TYR A 1 193 ? 8.178 8.336 -9.153 1.00 86.62 193 TYR A C 1
ATOM 1627 O O . TYR A 1 193 ? 8.212 8.141 -10.364 1.00 86.62 193 TYR A O 1
ATOM 1635 N N . ARG A 1 194 ? 8.018 7.311 -8.303 1.00 88.56 194 ARG A N 1
ATOM 1636 C CA . ARG A 1 194 ? 7.852 5.925 -8.772 1.00 88.56 194 ARG A CA 1
ATOM 1637 C C . ARG A 1 194 ? 6.581 5.737 -9.598 1.00 88.56 194 ARG A C 1
ATOM 1639 O O . ARG A 1 194 ? 6.627 5.050 -10.612 1.00 88.56 194 ARG A O 1
ATOM 1646 N N . ILE A 1 195 ? 5.459 6.289 -9.137 1.00 92.12 195 ILE A N 1
ATOM 1647 C CA . ILE A 1 195 ? 4.168 6.215 -9.830 1.00 92.12 195 ILE A CA 1
ATOM 1648 C C . ILE A 1 195 ? 4.286 6.865 -11.204 1.00 92.12 195 ILE A C 1
ATOM 1650 O O . ILE A 1 195 ? 3.847 6.266 -12.178 1.00 92.12 195 ILE A O 1
ATOM 1654 N N . PHE A 1 196 ? 4.930 8.033 -11.281 1.00 89.31 196 PHE A N 1
ATOM 1655 C CA . PHE A 1 196 ? 5.217 8.714 -12.539 1.00 89.31 196 PHE A CA 1
ATOM 1656 C C . PHE A 1 196 ? 5.972 7.800 -13.516 1.00 89.31 196 PHE A C 1
ATOM 1658 O O . PHE A 1 196 ? 5.479 7.542 -14.609 1.00 89.31 196 PHE A O 1
ATOM 1665 N N . LEU A 1 197 ? 7.108 7.229 -13.099 1.00 89.19 197 LEU A N 1
ATOM 1666 C CA . LEU A 1 197 ? 7.910 6.357 -13.966 1.00 89.19 197 LEU A CA 1
ATOM 1667 C C . LEU A 1 197 ? 7.140 5.107 -14.415 1.00 89.19 197 LEU A C 1
ATOM 1669 O O . LEU A 1 197 ? 7.223 4.692 -15.565 1.00 89.19 197 LEU A O 1
ATOM 1673 N N . LEU A 1 198 ? 6.385 4.480 -13.510 1.00 93.06 198 LEU A N 1
ATOM 1674 C CA . LEU A 1 198 ? 5.566 3.314 -13.848 1.00 93.06 198 LEU A CA 1
ATOM 1675 C C . LEU A 1 198 ? 4.458 3.660 -14.840 1.00 93.06 198 LEU A C 1
ATOM 1677 O O . LEU A 1 198 ? 4.172 2.864 -15.732 1.00 93.06 198 LEU A O 1
ATOM 1681 N N . PHE A 1 199 ? 3.833 4.823 -14.671 1.00 91.81 199 PHE A N 1
ATOM 1682 C CA . PHE A 1 199 ? 2.815 5.319 -15.582 1.00 91.81 199 PHE A CA 1
ATOM 1683 C C . PHE A 1 199 ? 3.402 5.580 -16.971 1.00 91.81 199 PHE A C 1
ATOM 1685 O O . PHE A 1 199 ? 2.861 5.066 -17.945 1.00 91.81 199 PHE A O 1
ATOM 1692 N N . GLU A 1 200 ? 4.540 6.273 -17.052 1.00 88.19 200 GLU A N 1
ATOM 1693 C CA . GLU A 1 200 ? 5.289 6.501 -18.293 1.00 88.19 200 GLU A CA 1
ATOM 1694 C C . GLU A 1 200 ? 5.586 5.179 -19.015 1.00 88.19 200 GLU A C 1
ATOM 1696 O O . GLU A 1 200 ? 5.191 5.008 -20.167 1.00 88.19 200 GLU A O 1
ATOM 1701 N N . ILE A 1 201 ? 6.152 4.193 -18.308 1.00 90.19 201 ILE A N 1
ATOM 1702 C CA . ILE A 1 201 ? 6.431 2.862 -18.871 1.00 90.19 201 ILE A CA 1
ATOM 1703 C C . ILE A 1 201 ? 5.150 2.200 -19.399 1.00 90.19 201 ILE A C 1
ATOM 1705 O O . ILE A 1 201 ? 5.168 1.560 -20.449 1.00 90.19 201 ILE A O 1
ATOM 1709 N N . CYS A 1 202 ? 4.024 2.321 -18.689 1.00 92.00 202 CYS A N 1
ATOM 1710 C CA . CYS A 1 202 ? 2.761 1.730 -19.134 1.00 92.00 202 CYS A CA 1
ATOM 1711 C C . CYS A 1 202 ? 2.178 2.436 -20.371 1.00 92.00 202 CYS A C 1
ATOM 1713 O O . CYS A 1 202 ? 1.600 1.764 -21.229 1.00 92.00 202 CYS A O 1
ATOM 1715 N N . VAL A 1 203 ? 2.342 3.758 -20.483 1.00 87.88 203 VAL A N 1
ATOM 1716 C CA . VAL A 1 203 ? 1.980 4.537 -21.679 1.00 87.88 203 VAL A CA 1
ATOM 1717 C C . VAL A 1 203 ? 2.829 4.108 -22.870 1.00 87.88 203 VAL A C 1
ATOM 1719 O O . VAL A 1 203 ? 2.277 3.805 -23.926 1.00 87.88 203 VAL A O 1
ATOM 1722 N N . GLU A 1 204 ? 4.147 4.008 -22.699 1.00 85.94 204 GLU A N 1
ATOM 1723 C CA . GLU A 1 204 ? 5.062 3.565 -23.755 1.00 85.94 204 GLU A CA 1
ATOM 1724 C C . GLU A 1 204 ? 4.756 2.142 -24.217 1.00 85.94 204 GLU A C 1
ATOM 1726 O O . GLU A 1 204 ? 4.647 1.899 -25.418 1.00 85.94 204 GLU A O 1
ATOM 1731 N N . LEU A 1 205 ? 4.527 1.220 -23.273 1.00 87.81 205 LEU A N 1
ATOM 1732 C CA . LEU A 1 205 ? 4.096 -0.144 -23.572 1.00 87.81 205 LEU A CA 1
ATOM 1733 C C . LEU A 1 205 ? 2.836 -0.142 -24.443 1.00 87.81 205 LEU A C 1
ATOM 1735 O O . LEU A 1 205 ? 2.821 -0.795 -25.485 1.00 87.81 205 LEU A O 1
ATOM 1739 N N . LYS A 1 206 ? 1.793 0.610 -24.060 1.00 86.31 206 LYS A N 1
ATOM 1740 C CA . LYS A 1 206 ? 0.557 0.692 -24.854 1.00 86.31 206 LYS A CA 1
ATOM 1741 C C . LYS A 1 206 ? 0.760 1.363 -26.217 1.00 86.31 206 LYS A C 1
ATOM 1743 O O . LYS A 1 206 ? 0.088 0.966 -27.164 1.00 86.31 206 LYS A O 1
ATOM 1748 N N . ARG A 1 207 ? 1.641 2.363 -26.322 1.00 81.38 207 ARG A N 1
ATOM 1749 C CA . ARG A 1 207 ? 1.903 3.110 -27.564 1.00 81.38 207 ARG A CA 1
ATOM 1750 C C . ARG A 1 207 ? 2.688 2.284 -28.581 1.00 81.38 207 ARG A C 1
ATOM 1752 O O . ARG A 1 207 ? 2.321 2.233 -29.746 1.00 81.38 207 ARG A O 1
ATOM 1759 N N . GLU A 1 208 ? 3.786 1.668 -28.155 1.00 74.81 208 GLU A N 1
ATOM 1760 C CA . GLU A 1 208 ? 4.724 0.982 -29.055 1.00 74.81 208 GLU A CA 1
ATOM 1761 C C . GLU A 1 208 ? 4.295 -0.450 -29.389 1.00 74.81 208 GLU A C 1
ATOM 1763 O O . GLU A 1 208 ? 4.785 -1.045 -30.357 1.00 74.81 208 GLU A O 1
ATOM 1768 N N . GLY A 1 209 ? 3.379 -1.012 -28.595 1.00 69.88 209 GLY A N 1
ATOM 1769 C CA . GLY A 1 209 ? 2.898 -2.373 -28.765 1.00 69.88 209 GLY A CA 1
ATOM 1770 C C . GLY A 1 209 ? 4.051 -3.380 -28.797 1.00 69.88 209 GLY A C 1
ATOM 1771 O O . GLY A 1 209 ? 4.995 -3.319 -28.009 1.00 69.88 209 GLY A O 1
ATOM 1772 N N . THR A 1 210 ? 3.992 -4.326 -29.734 1.00 61.38 210 THR A N 1
ATOM 1773 C CA . THR A 1 210 ? 5.008 -5.381 -29.884 1.00 61.38 210 THR A CA 1
ATOM 1774 C C . THR A 1 210 ? 6.243 -4.960 -30.681 1.00 61.38 210 THR A C 1
ATOM 1776 O O . THR A 1 210 ? 7.194 -5.735 -30.756 1.00 61.38 210 THR A O 1
ATOM 1779 N N . CYS A 1 211 ? 6.241 -3.786 -31.317 1.00 57.41 211 CYS A N 1
ATOM 1780 C CA . CYS A 1 211 ? 7.151 -3.519 -32.432 1.00 57.41 211 CYS A CA 1
ATOM 1781 C C . CYS A 1 211 ? 8.552 -3.039 -32.017 1.00 57.41 211 CYS A C 1
ATOM 1783 O O . CYS A 1 211 ? 9.491 -3.289 -32.766 1.00 57.41 211 CYS A O 1
ATOM 1785 N N . ASN A 1 212 ? 8.736 -2.435 -30.833 1.00 62.00 212 ASN A N 1
ATOM 1786 C CA . ASN A 1 212 ? 10.011 -1.773 -30.482 1.00 62.00 212 ASN A CA 1
ATOM 1787 C C . ASN A 1 212 ? 10.597 -2.125 -29.103 1.00 62.00 212 ASN A C 1
ATOM 1789 O O . ASN A 1 212 ? 11.742 -1.776 -28.800 1.00 62.00 212 ASN A O 1
ATOM 1793 N N . ILE A 1 213 ? 9.873 -2.872 -28.268 1.00 71.56 213 ILE A N 1
ATOM 1794 C CA . ILE A 1 213 ? 10.275 -3.099 -26.878 1.00 71.56 213 ILE A CA 1
ATOM 1795 C C . ILE A 1 213 ? 10.891 -4.491 -26.717 1.00 71.56 213 ILE A C 1
ATOM 1797 O O . ILE A 1 213 ? 10.213 -5.514 -26.800 1.00 71.56 213 ILE A O 1
ATOM 1801 N N . LYS A 1 214 ? 12.197 -4.548 -26.413 1.00 82.56 214 LYS A N 1
ATOM 1802 C CA . LYS A 1 214 ? 12.865 -5.802 -26.019 1.00 82.56 214 LYS A CA 1
ATOM 1803 C C . LYS A 1 214 ? 12.278 -6.305 -24.698 1.00 82.56 214 LYS A C 1
ATOM 1805 O O . LYS A 1 214 ? 12.621 -5.795 -23.628 1.00 82.56 214 LYS A O 1
ATOM 1810 N N . LEU A 1 215 ? 11.400 -7.300 -24.783 1.00 85.88 215 LEU A N 1
ATOM 1811 C CA . LEU A 1 215 ? 10.739 -7.929 -23.639 1.00 85.88 215 LEU A CA 1
ATOM 1812 C C . LEU A 1 215 ? 11.716 -8.777 -22.802 1.00 85.88 215 LEU A C 1
ATOM 1814 O O . LEU A 1 215 ? 12.735 -9.251 -23.319 1.00 85.88 215 LEU A O 1
ATOM 1818 N N . PRO A 1 216 ? 11.429 -8.996 -21.505 1.00 85.94 216 PRO A N 1
ATOM 1819 C CA . PRO A 1 216 ? 12.202 -9.932 -20.702 1.00 85.94 216 PRO A CA 1
ATOM 1820 C C . PRO A 1 216 ? 12.075 -11.364 -21.241 1.00 85.94 216 PRO A C 1
ATOM 1822 O O . PRO A 1 216 ? 11.056 -11.751 -21.814 1.00 85.94 216 PRO A O 1
ATOM 1825 N N . LYS A 1 217 ? 13.126 -12.173 -21.041 1.00 83.88 217 LYS A N 1
ATOM 1826 C CA . LYS A 1 217 ? 13.135 -13.583 -21.461 1.00 83.88 217 LYS A CA 1
ATOM 1827 C C . LYS A 1 217 ? 11.942 -14.329 -20.859 1.00 83.88 217 LYS A C 1
ATOM 1829 O O . LYS A 1 217 ? 11.694 -14.218 -19.659 1.00 83.88 217 LYS A O 1
ATOM 1834 N N . ASN A 1 218 ? 11.288 -15.157 -21.674 1.00 83.38 218 ASN A N 1
ATOM 1835 C CA . ASN A 1 218 ? 10.156 -16.005 -21.284 1.00 83.38 218 ASN A CA 1
ATOM 1836 C C . ASN A 1 218 ? 8.946 -15.217 -20.751 1.00 83.38 218 ASN A C 1
ATOM 1838 O O . ASN A 1 218 ? 8.242 -15.689 -19.861 1.00 83.38 218 ASN A O 1
ATOM 1842 N N . THR A 1 219 ? 8.711 -14.004 -21.253 1.00 87.62 219 THR A N 1
ATOM 1843 C CA . THR A 1 219 ? 7.548 -13.189 -20.884 1.00 87.62 219 THR A CA 1
ATOM 1844 C C . THR A 1 219 ? 6.875 -12.643 -22.136 1.00 87.62 219 THR A C 1
ATOM 1846 O O . THR A 1 219 ? 7.539 -12.196 -23.067 1.00 87.62 219 THR A O 1
ATOM 1849 N N . THR A 1 220 ? 5.547 -12.688 -22.161 1.00 89.12 220 THR A N 1
ATOM 1850 C CA . THR A 1 220 ? 4.734 -12.114 -23.240 1.00 89.12 220 THR A CA 1
ATOM 1851 C C . THR A 1 220 ? 4.464 -10.633 -22.989 1.00 89.12 220 THR A C 1
ATOM 1853 O O . THR A 1 220 ? 4.456 -10.177 -21.846 1.00 89.12 220 THR A O 1
ATOM 1856 N N . PHE A 1 221 ? 4.193 -9.875 -24.050 1.00 88.94 221 PHE A N 1
ATOM 1857 C CA . PHE A 1 221 ? 3.826 -8.461 -23.946 1.00 88.94 221 PHE A CA 1
ATOM 1858 C C . PHE A 1 221 ? 2.613 -8.239 -23.023 1.00 88.94 221 PHE A C 1
ATOM 1860 O O . PHE A 1 221 ? 2.639 -7.368 -22.154 1.00 88.94 221 PHE A O 1
ATOM 1867 N N . GLU A 1 222 ? 1.585 -9.085 -23.146 1.00 89.31 222 GLU A N 1
ATOM 1868 C CA . GLU A 1 222 ? 0.384 -9.032 -22.306 1.00 89.31 222 GLU A CA 1
ATOM 1869 C C . GLU A 1 222 ? 0.716 -9.224 -20.820 1.00 89.31 222 GLU A C 1
ATOM 1871 O O . GLU A 1 222 ? 0.212 -8.493 -19.966 1.00 89.31 222 GLU A O 1
ATOM 1876 N N . GLN A 1 223 ? 1.616 -10.159 -20.494 1.00 90.06 223 GLN A N 1
ATOM 1877 C CA . GLN A 1 223 ? 2.071 -10.360 -19.118 1.00 90.06 223 GLN A CA 1
ATOM 1878 C C . GLN A 1 223 ? 2.793 -9.128 -18.569 1.00 90.06 223 GLN A C 1
ATOM 1880 O O . GLN A 1 223 ? 2.521 -8.750 -17.428 1.00 90.06 223 GLN A O 1
ATOM 1885 N N . VAL A 1 224 ? 3.671 -8.493 -19.359 1.00 92.25 224 VAL A N 1
ATOM 1886 C CA . VAL A 1 224 ? 4.362 -7.254 -18.956 1.00 92.25 224 VAL A CA 1
ATOM 1887 C C . VAL A 1 224 ? 3.344 -6.146 -18.683 1.00 92.25 224 VAL A C 1
ATOM 1889 O O . VAL A 1 224 ? 3.377 -5.554 -17.605 1.00 92.25 224 VAL A O 1
ATOM 1892 N N . CYS A 1 225 ? 2.396 -5.921 -19.597 1.00 91.06 225 CYS A N 1
ATOM 1893 C CA . CYS A 1 225 ? 1.362 -4.895 -19.449 1.00 91.06 225 CYS A CA 1
ATOM 1894 C C . CYS A 1 225 ? 0.478 -5.150 -18.224 1.00 91.06 225 CYS A C 1
ATOM 1896 O O . CYS A 1 225 ? 0.329 -4.279 -17.368 1.00 91.06 225 CYS A O 1
ATOM 1898 N N . LYS A 1 226 ? -0.050 -6.372 -18.080 1.00 91.75 226 LYS A N 1
ATOM 1899 C CA . LYS A 1 226 ? -0.901 -6.758 -16.945 1.00 91.75 226 LYS A CA 1
ATOM 1900 C C . LYS A 1 226 ? -0.175 -6.574 -15.612 1.00 91.75 226 LYS A C 1
ATOM 1902 O O . LYS A 1 226 ? -0.773 -6.111 -14.643 1.00 91.75 226 LYS A O 1
ATOM 1907 N N . LYS A 1 227 ? 1.104 -6.951 -15.539 1.00 92.25 227 LYS A N 1
ATOM 1908 C CA . LYS A 1 227 ? 1.926 -6.804 -14.330 1.00 92.25 227 LYS A CA 1
ATOM 1909 C C . LYS A 1 227 ? 2.269 -5.340 -14.039 1.00 92.25 227 LYS A C 1
ATOM 1911 O O . LYS A 1 227 ? 2.189 -4.950 -12.878 1.00 92.25 227 LYS A O 1
ATOM 1916 N N . GLY A 1 228 ? 2.571 -4.540 -15.062 1.00 94.00 228 GLY A N 1
ATOM 1917 C CA . GLY A 1 228 ? 2.815 -3.100 -14.935 1.00 94.00 228 GLY A CA 1
ATOM 1918 C C . GLY A 1 228 ? 1.600 -2.343 -14.406 1.00 94.00 228 GLY A C 1
ATOM 1919 O O . GLY A 1 228 ? 1.708 -1.641 -13.406 1.00 94.00 228 GLY A O 1
ATOM 1920 N N . LEU A 1 229 ? 0.422 -2.574 -14.997 1.00 94.19 229 LEU A N 1
ATOM 1921 C CA . LEU A 1 229 ? -0.841 -1.969 -14.554 1.00 94.19 229 LEU A CA 1
ATOM 1922 C C . LEU A 1 229 ? -1.193 -2.352 -13.111 1.00 94.19 229 LEU A C 1
ATOM 1924 O O . LEU A 1 229 ? -1.564 -1.497 -12.305 1.00 94.19 229 LEU A O 1
ATOM 1928 N N . LYS A 1 230 ? -1.035 -3.634 -12.755 1.00 93.69 230 LYS A N 1
ATOM 1929 C CA . LYS A 1 230 ? -1.242 -4.105 -11.378 1.00 93.69 230 LYS A CA 1
ATOM 1930 C C . LYS A 1 230 ? -0.270 -3.458 -10.399 1.00 93.69 230 LYS A C 1
ATOM 1932 O O . LYS A 1 230 ? -0.692 -3.047 -9.324 1.00 93.69 230 LYS A O 1
ATOM 1937 N N . GLU A 1 231 ? 1.009 -3.347 -10.750 1.00 95.38 231 GLU A N 1
ATOM 1938 C CA . GLU A 1 231 ? 1.969 -2.660 -9.890 1.00 95.38 231 GLU A CA 1
ATOM 1939 C C . GLU A 1 231 ? 1.598 -1.186 -9.709 1.00 95.38 231 GLU A C 1
ATOM 1941 O O . GLU A 1 231 ? 1.572 -0.699 -8.579 1.00 95.38 231 GLU A O 1
ATOM 1946 N N . LEU A 1 232 ? 1.277 -0.487 -10.798 1.00 95.38 232 LEU A N 1
ATOM 1947 C CA . LEU A 1 232 ? 0.870 0.913 -10.761 1.00 95.38 232 LEU A CA 1
ATOM 1948 C C . LEU A 1 232 ? -0.353 1.113 -9.851 1.00 95.38 232 LEU A C 1
ATOM 1950 O O . LEU A 1 232 ? -0.362 2.025 -9.025 1.00 95.38 232 LEU A O 1
ATOM 1954 N N . GLN A 1 233 ? -1.332 0.205 -9.911 1.00 94.81 233 GLN A N 1
ATOM 1955 C CA . GLN A 1 233 ? -2.481 0.192 -9.003 1.00 94.81 233 GLN A CA 1
ATOM 1956 C C . GLN A 1 233 ? -2.072 0.050 -7.530 1.00 94.81 233 GLN A C 1
ATOM 1958 O O . GLN A 1 233 ? -2.605 0.764 -6.674 1.00 94.81 233 GLN A O 1
ATOM 1963 N N . VAL A 1 234 ? -1.134 -0.850 -7.215 1.00 94.62 234 VAL A N 1
ATOM 1964 C CA . VAL A 1 234 ? -0.631 -1.034 -5.843 1.00 94.62 234 VAL A CA 1
ATOM 1965 C C . VAL A 1 234 ? 0.068 0.233 -5.353 1.00 94.62 234 VAL A C 1
ATOM 1967 O O . VAL A 1 234 ? -0.182 0.666 -4.227 1.00 94.62 234 VAL A O 1
ATOM 1970 N N . GLN A 1 235 ? 0.893 0.866 -6.190 1.00 94.56 235 GLN A N 1
ATOM 1971 C CA . GLN A 1 235 ? 1.603 2.099 -5.837 1.00 94.56 235 GLN A CA 1
ATOM 1972 C C . GLN A 1 235 ? 0.651 3.274 -5.604 1.00 94.56 235 GLN A C 1
ATOM 1974 O O . GLN A 1 235 ? 0.748 3.938 -4.573 1.00 94.56 235 GLN A O 1
ATOM 1979 N N . LEU A 1 236 ? -0.313 3.487 -6.505 1.00 93.88 236 LEU A N 1
ATOM 1980 C CA . LEU A 1 236 ? -1.348 4.514 -6.356 1.00 93.88 236 LEU A CA 1
ATOM 1981 C C . LEU A 1 236 ? -2.184 4.290 -5.093 1.00 93.88 236 LEU A C 1
ATOM 1983 O O . LEU A 1 236 ? -2.417 5.224 -4.328 1.00 93.88 236 LEU A O 1
ATOM 1987 N N . THR A 1 237 ? -2.580 3.044 -4.824 1.00 94.38 237 THR A N 1
ATOM 1988 C CA . THR A 1 237 ? -3.334 2.704 -3.608 1.00 94.38 237 THR A CA 1
ATOM 1989 C C . THR A 1 237 ? -2.506 2.977 -2.352 1.00 94.38 237 THR A C 1
ATOM 1991 O O . THR A 1 237 ? -3.007 3.597 -1.421 1.00 94.38 237 THR A O 1
ATOM 1994 N N . THR A 1 238 ? -1.225 2.592 -2.346 1.00 95.19 238 THR A N 1
ATOM 1995 C CA . THR A 1 238 ? -0.288 2.848 -1.237 1.00 95.19 238 THR A CA 1
ATOM 1996 C C . THR A 1 238 ? -0.117 4.348 -0.978 1.00 95.19 238 THR A C 1
ATOM 1998 O O . THR A 1 238 ? -0.109 4.787 0.172 1.00 95.19 238 THR A O 1
ATOM 2001 N N . TYR A 1 239 ? 0.005 5.142 -2.044 1.00 94.12 239 TYR A N 1
ATOM 2002 C CA . TYR A 1 239 ? 0.135 6.597 -1.982 1.00 94.12 239 TYR A CA 1
ATOM 2003 C C . TYR A 1 239 ? -1.091 7.257 -1.348 1.00 94.12 239 TYR A C 1
ATOM 2005 O O . TYR A 1 239 ? -0.953 8.001 -0.374 1.00 94.12 239 TYR A O 1
ATOM 2013 N N . TRP A 1 240 ? -2.287 6.933 -1.838 1.00 93.44 240 TRP A N 1
ATOM 2014 C CA . TRP A 1 240 ? -3.524 7.495 -1.301 1.00 93.44 240 TRP A CA 1
ATOM 2015 C C . TRP A 1 240 ? -3.838 6.972 0.108 1.00 93.44 240 TRP A C 1
ATOM 2017 O O . TRP A 1 240 ? -4.269 7.743 0.964 1.00 93.44 240 TRP A O 1
ATOM 2027 N N . ASP A 1 241 ? -3.543 5.698 0.402 1.00 95.00 241 ASP A N 1
ATOM 2028 C CA . ASP A 1 241 ? -3.645 5.134 1.757 1.00 95.00 241 ASP A CA 1
ATOM 2029 C C . ASP A 1 241 ? -2.763 5.908 2.744 1.00 95.00 241 ASP A C 1
ATOM 2031 O O . ASP A 1 241 ? -3.210 6.229 3.848 1.00 95.00 241 ASP A O 1
ATOM 2035 N N . TYR A 1 242 ? -1.535 6.245 2.337 1.00 94.00 242 TYR A N 1
ATOM 2036 C CA . TYR A 1 242 ? -0.611 7.029 3.147 1.00 94.00 242 TYR A CA 1
ATOM 2037 C C . TYR A 1 242 ? -1.109 8.461 3.372 1.00 94.00 242 TYR A C 1
ATOM 2039 O O . TYR A 1 242 ? -1.139 8.903 4.519 1.00 94.00 242 TYR A O 1
ATOM 2047 N N . ILE A 1 243 ? -1.530 9.177 2.321 1.00 91.69 243 ILE A N 1
ATOM 2048 C CA . ILE A 1 243 ? -2.053 10.551 2.443 1.00 91.69 243 ILE A CA 1
ATOM 2049 C C . ILE A 1 243 ? -3.243 10.593 3.400 1.00 91.69 243 ILE A C 1
ATOM 2051 O O . ILE A 1 243 ? -3.223 11.337 4.386 1.00 91.69 243 ILE A O 1
ATOM 2055 N N . THR A 1 244 ? -4.243 9.748 3.150 1.00 92.31 244 THR A N 1
ATOM 2056 C CA . THR A 1 244 ? -5.467 9.697 3.952 1.00 92.31 244 THR A CA 1
ATOM 2057 C C . THR A 1 244 ? -5.156 9.295 5.393 1.00 92.31 244 THR A C 1
ATOM 2059 O O . THR A 1 244 ? -5.615 9.952 6.328 1.00 92.31 244 THR A O 1
ATOM 2062 N N . GLY A 1 245 ? -4.304 8.285 5.596 1.00 94.06 245 GLY A N 1
ATOM 2063 C CA . GLY A 1 245 ? -3.876 7.863 6.928 1.00 94.06 245 GLY A CA 1
ATOM 2064 C C . GLY A 1 245 ? -3.144 8.971 7.692 1.00 94.06 245 GLY A C 1
ATOM 2065 O O . GLY A 1 245 ? -3.455 9.221 8.857 1.00 94.06 245 GLY A O 1
ATOM 2066 N N . VAL A 1 246 ? -2.197 9.677 7.057 1.00 92.75 246 VAL A N 1
ATOM 2067 C CA . VAL A 1 246 ? -1.441 10.776 7.688 1.00 92.75 246 VAL A CA 1
ATOM 2068 C C . VAL A 1 246 ? -2.384 11.902 8.095 1.00 92.75 246 VAL A C 1
ATOM 2070 O O . VAL A 1 246 ? -2.280 12.404 9.217 1.00 92.75 246 VAL A O 1
ATOM 2073 N N . ARG A 1 247 ? -3.311 12.280 7.209 1.00 91.12 247 ARG A N 1
ATOM 2074 C CA . ARG A 1 247 ? -4.306 13.318 7.485 1.00 91.12 247 ARG A CA 1
ATOM 2075 C C . ARG A 1 247 ? -5.164 12.941 8.688 1.00 91.12 247 ARG A C 1
ATOM 2077 O O . ARG A 1 247 ? -5.245 13.723 9.630 1.00 91.12 247 ARG A O 1
ATOM 2084 N N . ILE A 1 248 ? -5.737 11.739 8.691 1.00 91.88 248 ILE A N 1
ATOM 2085 C CA . ILE A 1 248 ? -6.588 11.243 9.779 1.00 91.88 248 ILE A CA 1
ATOM 2086 C C . ILE A 1 248 ? -5.818 11.184 11.093 1.00 91.88 248 ILE A C 1
ATOM 2088 O O . ILE A 1 248 ? -6.278 11.728 12.091 1.00 91.88 248 ILE A O 1
ATOM 2092 N N . HIS A 1 249 ? -4.626 10.590 11.089 1.00 92.44 249 HIS A N 1
ATOM 2093 C CA . HIS A 1 249 ? -3.789 10.485 12.280 1.00 92.44 249 HIS A CA 1
ATOM 2094 C C . HIS A 1 249 ? -3.516 11.851 12.921 1.00 92.44 249 HIS A C 1
ATOM 2096 O O . HIS A 1 249 ? -3.550 11.978 14.141 1.00 92.44 249 HIS A O 1
ATOM 2102 N N . ASN A 1 250 ? -3.249 12.870 12.101 1.00 90.44 250 ASN A N 1
ATOM 2103 C CA . ASN A 1 250 ? -2.855 14.187 12.590 1.00 90.44 250 ASN A CA 1
ATOM 2104 C C . ASN A 1 250 ? -4.047 15.084 12.949 1.00 90.44 250 ASN A C 1
ATOM 2106 O O . ASN A 1 250 ? -3.908 15.933 13.823 1.00 90.44 250 ASN A O 1
ATOM 2110 N N . LYS A 1 251 ? -5.182 14.938 12.256 1.00 88.81 251 LYS A N 1
ATOM 2111 C CA . LYS A 1 251 ? -6.321 15.868 12.341 1.00 88.81 251 LYS A CA 1
ATOM 2112 C C . LYS A 1 251 ? -7.523 15.296 13.080 1.00 88.81 251 LYS A C 1
ATOM 2114 O O . LYS A 1 251 ? -8.197 16.020 13.797 1.00 88.81 251 LYS A O 1
ATOM 2119 N N . CYS A 1 252 ? -7.787 14.001 12.925 1.00 88.75 252 CYS A N 1
ATOM 2120 C CA . CYS A 1 252 ? -8.955 13.332 13.495 1.00 88.75 252 CYS A CA 1
ATOM 2121 C C . CYS A 1 252 ? -8.592 11.904 13.945 1.00 88.75 252 CYS A C 1
ATOM 2123 O O . CYS A 1 252 ? -9.108 10.937 13.378 1.00 88.75 252 CYS A O 1
ATOM 2125 N N . PRO A 1 253 ? -7.714 11.724 14.950 1.00 90.06 253 PRO A N 1
ATOM 2126 C CA . PRO A 1 253 ? -7.180 10.407 15.318 1.00 90.06 253 PRO A CA 1
ATOM 2127 C C . PRO A 1 253 ? -8.257 9.387 15.723 1.00 90.06 253 PRO A C 1
ATOM 2129 O O . PRO A 1 253 ? -8.035 8.184 15.598 1.00 90.06 253 PRO A O 1
ATOM 2132 N N . ALA A 1 254 ? -9.441 9.847 16.146 1.00 89.06 254 ALA A N 1
ATOM 2133 C CA . ALA A 1 254 ? -10.597 8.994 16.425 1.00 89.06 254 ALA A CA 1
ATOM 2134 C C . ALA A 1 254 ? -11.076 8.179 15.203 1.00 89.06 254 ALA A C 1
ATOM 2136 O O . ALA A 1 254 ? -11.672 7.125 15.385 1.00 89.06 254 ALA A O 1
ATOM 2137 N N . LEU A 1 255 ? -10.788 8.631 13.976 1.00 92.94 255 LEU A N 1
ATOM 2138 C CA . LEU A 1 255 ? -11.159 7.950 12.728 1.00 92.94 255 LEU A CA 1
ATOM 2139 C C . LEU A 1 255 ? -10.119 6.914 12.260 1.00 92.94 255 LEU A C 1
ATOM 2141 O O . LEU A 1 255 ? -10.280 6.307 11.201 1.00 92.94 255 LEU A O 1
ATOM 2145 N N . LEU A 1 256 ? -9.033 6.690 13.014 1.00 94.50 256 LEU A N 1
ATOM 2146 C CA . LEU A 1 256 ? -8.042 5.662 12.664 1.00 94.50 256 LEU A CA 1
ATOM 2147 C C . LEU A 1 256 ? -8.622 4.245 12.716 1.00 94.50 256 LEU A C 1
ATOM 2149 O O . LEU A 1 256 ? -8.186 3.378 11.955 1.00 94.50 256 LEU A O 1
ATOM 2153 N N . ASP A 1 257 ? -9.599 4.008 13.593 1.00 95.62 257 ASP A N 1
ATOM 2154 C CA . ASP A 1 257 ? -10.326 2.739 13.638 1.00 95.62 257 ASP A CA 1
ATOM 2155 C C . ASP A 1 257 ? -11.111 2.516 12.342 1.00 95.62 257 ASP A C 1
ATOM 2157 O O . ASP A 1 257 ? -11.004 1.447 11.748 1.00 95.62 257 ASP A O 1
ATOM 2161 N N . ASP A 1 258 ? -11.812 3.536 11.841 1.00 96.62 258 ASP A N 1
ATOM 2162 C CA . ASP A 1 258 ? -12.560 3.455 10.583 1.00 96.62 258 ASP A CA 1
ATOM 2163 C C . ASP A 1 258 ? -11.635 3.281 9.364 1.00 96.62 258 ASP A C 1
ATOM 2165 O O . ASP A 1 258 ? -11.912 2.476 8.474 1.00 96.62 258 ASP A O 1
ATOM 2169 N N . TRP A 1 259 ? -10.502 3.992 9.333 1.00 96.75 259 TRP A N 1
ATOM 2170 C CA . TRP A 1 259 ? -9.500 3.864 8.267 1.00 96.75 259 TRP A CA 1
ATOM 2171 C C . TRP A 1 259 ? -8.859 2.471 8.230 1.00 96.75 259 TRP A C 1
ATOM 2173 O O . TRP A 1 259 ? -8.772 1.850 7.168 1.00 96.75 259 TRP A O 1
ATOM 2183 N N . SER A 1 260 ? -8.433 1.955 9.385 1.00 97.31 260 SER A N 1
ATOM 2184 C CA . SER A 1 260 ? -7.838 0.616 9.474 1.00 97.31 260 SER A CA 1
ATOM 2185 C C . SER A 1 260 ? -8.861 -0.482 9.186 1.00 97.31 260 SER A C 1
ATOM 2187 O O . SER A 1 260 ? -8.534 -1.443 8.488 1.00 97.31 260 SER A O 1
ATOM 2189 N N . LEU A 1 261 ? -10.113 -0.313 9.630 1.00 97.25 261 LEU A N 1
ATOM 2190 C CA . LEU A 1 261 ? -11.213 -1.218 9.302 1.00 97.25 261 LEU A CA 1
ATOM 2191 C C . LEU A 1 261 ? -11.465 -1.257 7.795 1.00 97.25 261 LEU A C 1
ATOM 2193 O O . LEU A 1 261 ? -11.573 -2.343 7.235 1.00 97.25 261 LEU A O 1
ATOM 2197 N N . ASN A 1 262 ? -11.469 -0.106 7.115 1.00 96.38 262 ASN A N 1
ATOM 2198 C CA . ASN A 1 262 ? -11.604 -0.071 5.661 1.00 96.38 262 ASN A CA 1
ATOM 2199 C C . ASN A 1 262 ? -10.481 -0.840 4.944 1.00 96.38 262 ASN A C 1
ATOM 2201 O O . ASN A 1 262 ? -10.741 -1.525 3.955 1.00 96.38 262 ASN A O 1
ATOM 2205 N N . ILE A 1 263 ? -9.233 -0.753 5.413 1.00 96.69 263 ILE A N 1
ATOM 2206 C CA . ILE A 1 263 ? -8.132 -1.533 4.830 1.00 96.69 263 ILE A CA 1
ATOM 2207 C C . ILE A 1 263 ? -8.397 -3.036 4.977 1.00 96.69 263 ILE A C 1
ATOM 2209 O O . ILE A 1 263 ? -8.238 -3.779 4.006 1.00 96.69 263 ILE A O 1
ATOM 2213 N N . VAL A 1 264 ? -8.833 -3.477 6.161 1.00 96.75 264 VAL A N 1
ATOM 2214 C CA . VAL A 1 264 ? -9.200 -4.879 6.407 1.00 96.75 264 VAL A CA 1
ATOM 2215 C C . VAL A 1 264 ? -10.367 -5.297 5.518 1.00 96.75 264 VAL A C 1
ATOM 2217 O O . VAL A 1 264 ? -10.283 -6.329 4.858 1.00 96.75 264 VAL A O 1
ATOM 2220 N N . ASP A 1 265 ? -11.426 -4.496 5.434 1.00 95.00 265 ASP A N 1
ATOM 2221 C CA . ASP A 1 265 ? -12.596 -4.793 4.609 1.00 95.00 265 ASP A CA 1
ATOM 2222 C C . ASP A 1 265 ? -12.228 -4.906 3.127 1.00 95.00 265 ASP A C 1
ATOM 2224 O O . ASP A 1 265 ? -12.651 -5.855 2.463 1.00 95.00 265 ASP A O 1
ATOM 2228 N N . ARG A 1 266 ? -11.390 -3.997 2.607 1.00 93.38 266 ARG A N 1
ATOM 2229 C CA . ARG A 1 266 ? -10.866 -4.085 1.235 1.00 93.38 266 ARG A CA 1
ATOM 2230 C C . ARG A 1 266 ? -10.100 -5.385 1.029 1.00 93.38 266 ARG A C 1
ATOM 2232 O O . ARG A 1 266 ? -10.401 -6.104 0.084 1.00 93.38 266 ARG A O 1
ATOM 2239 N N . LEU A 1 267 ? -9.181 -5.732 1.931 1.00 93.75 267 LEU A N 1
ATOM 2240 C CA . LEU A 1 267 ? -8.416 -6.977 1.847 1.00 93.75 267 LEU A CA 1
ATOM 2241 C C . LEU A 1 267 ? -9.330 -8.218 1.862 1.00 93.75 267 LEU A C 1
ATOM 2243 O O . LEU A 1 267 ? -9.155 -9.148 1.076 1.00 93.75 267 LEU A O 1
ATOM 2247 N N . MET A 1 268 ? -10.328 -8.233 2.744 1.00 90.44 268 MET A N 1
ATOM 2248 C CA . MET A 1 268 ? -11.203 -9.385 2.949 1.00 90.44 268 MET A CA 1
ATOM 2249 C C . MET A 1 268 ? -12.199 -9.583 1.804 1.00 90.44 268 MET A C 1
ATOM 2251 O O . MET A 1 268 ? -12.433 -10.725 1.404 1.00 90.44 268 MET A O 1
ATOM 2255 N N . ASN A 1 269 ? -12.733 -8.498 1.241 1.00 88.00 269 ASN A N 1
ATOM 2256 C CA . ASN A 1 269 ? -13.787 -8.535 0.222 1.00 88.00 269 ASN A CA 1
ATOM 2257 C C . ASN A 1 269 ? -13.279 -8.753 -1.208 1.00 88.00 269 ASN A C 1
ATOM 2259 O O . ASN A 1 269 ? -14.077 -8.890 -2.136 1.00 88.00 269 ASN A O 1
ATOM 2263 N N . LEU A 1 270 ? -11.964 -8.816 -1.416 1.00 81.50 270 LEU A N 1
ATOM 2264 C CA . LEU A 1 270 ? -11.412 -9.149 -2.725 1.00 81.50 270 LEU A CA 1
ATOM 2265 C C . LEU A 1 270 ? -11.827 -10.555 -3.131 1.00 81.50 270 LEU A C 1
ATOM 2267 O O . LEU A 1 270 ? -11.672 -11.510 -2.366 1.00 81.50 270 LEU A O 1
ATOM 2271 N N . LYS A 1 271 ? -12.343 -10.689 -4.351 1.00 70.81 271 LYS A N 1
ATOM 2272 C CA . LYS A 1 271 ? -12.718 -11.998 -4.880 1.00 70.81 271 LYS A CA 1
ATOM 2273 C C . LYS A 1 271 ? -11.469 -12.885 -4.950 1.00 70.81 271 LYS A C 1
ATOM 2275 O O . LYS A 1 271 ? -10.446 -12.415 -5.455 1.00 70.81 271 LYS A O 1
ATOM 2280 N N . PRO A 1 272 ? -11.532 -14.135 -4.453 1.00 60.59 272 PRO A N 1
ATOM 2281 C CA . PRO A 1 272 ? -10.457 -15.092 -4.646 1.00 60.59 272 PRO A CA 1
ATOM 2282 C C . PRO A 1 272 ? -10.173 -15.207 -6.137 1.00 60.59 272 PRO A C 1
ATOM 2284 O O . PRO A 1 272 ? -11.078 -15.385 -6.955 1.00 60.59 272 PRO A O 1
ATOM 2287 N N . THR A 1 273 ? -8.912 -15.068 -6.497 1.00 57.78 273 THR A N 1
ATOM 2288 C CA . THR A 1 273 ? -8.453 -15.347 -7.845 1.00 57.78 273 THR A CA 1
ATOM 2289 C C . THR A 1 273 ? -8.530 -16.853 -8.088 1.00 57.78 273 THR A C 1
ATOM 2291 O O . THR A 1 273 ? -8.119 -17.658 -7.254 1.00 57.78 273 THR A O 1
ATOM 2294 N N . LEU A 1 274 ? -9.082 -17.253 -9.239 1.00 52.88 274 LEU A N 1
ATOM 2295 C CA . LEU A 1 274 ? -9.304 -18.665 -9.593 1.00 52.88 274 LEU A CA 1
ATOM 2296 C C . LEU A 1 274 ? -7.995 -19.463 -9.738 1.00 52.88 274 LEU A C 1
ATOM 2298 O O . LEU A 1 274 ? -8.019 -20.691 -9.729 1.00 52.88 274 LEU A O 1
ATOM 2302 N N . SER A 1 275 ? -6.846 -18.787 -9.858 1.00 58.81 275 SER A N 1
ATOM 2303 C CA . SER A 1 275 ? -5.541 -19.441 -9.960 1.00 58.81 275 SER A CA 1
ATOM 2304 C C . SER A 1 275 ? -4.778 -19.394 -8.634 1.00 58.81 275 SER A C 1
ATOM 2306 O O . SER A 1 275 ? -4.631 -18.335 -8.024 1.00 58.81 275 SER A O 1
ATOM 2308 N N . LYS A 1 276 ? -4.194 -20.536 -8.244 1.00 57.06 276 LYS A N 1
ATOM 2309 C CA . LYS A 1 276 ? -3.326 -20.674 -7.056 1.00 57.06 276 LYS A CA 1
ATOM 2310 C C . LYS A 1 276 ? -2.091 -19.754 -7.072 1.00 57.06 276 LYS A C 1
ATOM 2312 O O . LYS A 1 276 ? -1.456 -19.586 -6.037 1.00 57.06 276 LYS A O 1
ATOM 2317 N N . ASN A 1 277 ? -1.761 -19.163 -8.224 1.00 55.31 277 ASN A N 1
ATOM 2318 C CA . ASN A 1 277 ? -0.565 -18.342 -8.424 1.00 55.31 277 ASN A CA 1
ATOM 2319 C C . ASN A 1 277 ? -0.858 -16.837 -8.492 1.00 55.31 277 ASN A C 1
ATOM 2321 O O . ASN A 1 277 ? 0.075 -16.035 -8.541 1.00 55.31 277 ASN A O 1
ATOM 2325 N N . GLU A 1 278 ? -2.128 -16.429 -8.539 1.00 65.00 278 GLU A N 1
ATOM 2326 C CA . GLU A 1 278 ? -2.476 -15.015 -8.620 1.00 65.00 278 GLU A CA 1
ATOM 2327 C C . GLU A 1 278 ? -2.644 -14.472 -7.202 1.00 65.00 278 GLU A C 1
ATOM 2329 O O . GLU A 1 278 ? -3.564 -14.844 -6.478 1.00 65.00 278 GLU A O 1
ATOM 2334 N N . TYR A 1 279 ? -1.707 -13.621 -6.802 1.00 76.62 279 TYR A N 1
ATOM 2335 C CA . TYR A 1 279 ? -1.675 -12.979 -5.497 1.00 76.62 279 TYR A CA 1
ATOM 2336 C C . TYR A 1 279 ? -2.260 -11.564 -5.628 1.00 76.62 279 TYR A C 1
ATOM 2338 O O . TYR A 1 279 ? -2.025 -10.872 -6.625 1.00 76.62 279 TYR A O 1
ATOM 2346 N N . TYR A 1 280 ? -3.015 -11.127 -4.624 1.00 86.44 280 TYR A N 1
ATOM 2347 C CA . TYR A 1 280 ? -3.350 -9.720 -4.443 1.00 86.44 280 TYR A CA 1
ATOM 2348 C C . TYR A 1 280 ? -2.550 -9.175 -3.265 1.00 86.44 280 TYR A C 1
ATOM 2350 O O . TYR A 1 280 ? -2.411 -9.851 -2.245 1.00 86.44 280 TYR A O 1
ATOM 2358 N N . GLU A 1 281 ? -2.035 -7.957 -3.390 1.00 91.12 281 GLU A N 1
ATOM 2359 C CA . GLU A 1 281 ? -1.253 -7.317 -2.339 1.00 91.12 281 GLU A CA 1
ATOM 2360 C C . GLU A 1 281 ? -1.615 -5.836 -2.230 1.00 91.12 281 GLU A C 1
ATOM 2362 O O . GLU A 1 281 ? -1.592 -5.110 -3.220 1.00 91.12 281 GLU A O 1
ATOM 2367 N N . MET A 1 282 ? -1.916 -5.394 -1.011 1.00 92.94 282 MET A N 1
ATOM 2368 C CA . MET A 1 282 ? -1.892 -3.985 -0.623 1.00 92.94 282 MET A CA 1
ATOM 2369 C C . MET A 1 282 ? -0.613 -3.725 0.158 1.00 92.94 282 MET A C 1
ATOM 2371 O O . MET A 1 282 ? -0.203 -4.552 0.970 1.00 92.94 282 MET A O 1
ATOM 2375 N N . SER A 1 283 ? 0.005 -2.569 -0.051 1.00 94.56 283 SER A N 1
ATOM 2376 C CA . SER A 1 283 ? 1.163 -2.147 0.729 1.00 94.56 283 SER A CA 1
ATOM 2377 C C . SER A 1 283 ? 0.807 -0.899 1.527 1.00 94.56 283 SER A C 1
ATOM 2379 O O . SER A 1 283 ? 0.203 0.037 1.013 1.00 94.56 283 SER A O 1
ATOM 2381 N N . LEU A 1 284 ? 1.195 -0.885 2.796 1.00 95.69 284 LEU A N 1
ATOM 2382 C CA . LEU A 1 284 ? 1.101 0.274 3.671 1.00 95.69 284 LEU A CA 1
ATOM 2383 C C . LEU A 1 284 ? 2.503 0.753 4.017 1.00 95.69 284 LEU A C 1
ATOM 2385 O O . LEU A 1 284 ? 3.408 -0.050 4.260 1.00 95.69 284 LEU A O 1
ATOM 2389 N N . VAL A 1 285 ? 2.670 2.068 4.079 1.00 92.69 285 VAL A N 1
ATOM 2390 C CA . VAL A 1 285 ? 3.903 2.684 4.567 1.00 92.69 285 VAL A CA 1
ATOM 2391 C C . VAL A 1 285 ? 3.803 2.821 6.083 1.00 92.69 285 VAL A C 1
ATOM 2393 O O . VAL A 1 285 ? 2.977 3.570 6.605 1.00 92.69 285 VAL A O 1
ATOM 2396 N N . VAL A 1 286 ? 4.666 2.095 6.779 1.00 91.31 286 VAL A N 1
ATOM 2397 C CA . VAL A 1 286 ? 4.846 2.125 8.233 1.00 91.31 286 VAL A CA 1
ATOM 2398 C C . VAL A 1 286 ? 6.323 2.391 8.533 1.00 91.31 286 VAL A C 1
ATOM 2400 O O . VAL A 1 286 ? 7.102 2.708 7.629 1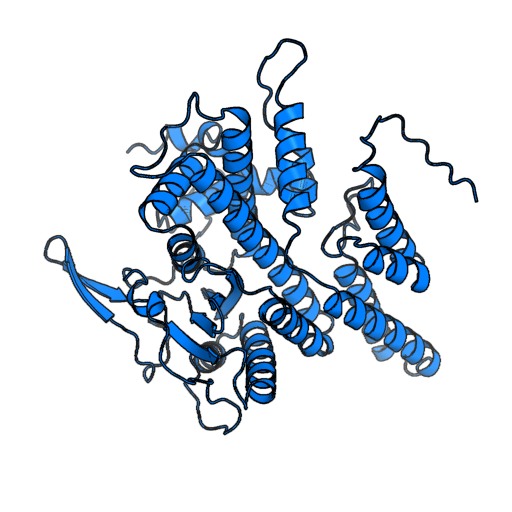.00 91.31 286 VAL A O 1
ATOM 2403 N N . GLY A 1 287 ? 6.751 2.268 9.786 1.00 84.88 287 GLY A N 1
ATOM 2404 C CA . GLY A 1 287 ? 8.176 2.341 10.082 1.00 84.88 287 GLY A CA 1
ATOM 2405 C C . GLY A 1 287 ? 8.510 2.784 11.489 1.00 84.88 287 GLY A C 1
ATOM 2406 O O . GLY A 1 287 ? 7.768 2.532 12.434 1.00 84.88 287 GLY A O 1
ATOM 2407 N N . HIS A 1 288 ? 9.670 3.418 11.569 1.00 83.06 288 HIS A N 1
ATOM 2408 C CA . HIS A 1 288 ? 10.288 4.019 12.744 1.00 83.06 288 HIS A CA 1
ATOM 2409 C C . HIS A 1 288 ? 10.863 5.376 12.313 1.00 83.06 288 HIS A C 1
ATOM 2411 O O . HIS A 1 288 ? 11.073 5.598 11.115 1.00 83.06 288 HIS A O 1
ATOM 2417 N N . LYS A 1 289 ? 11.115 6.305 13.244 1.00 82.62 289 LYS A N 1
ATOM 2418 C CA . LYS A 1 289 ? 11.641 7.629 12.876 1.00 82.62 289 LYS A CA 1
ATOM 2419 C C . LYS A 1 289 ? 12.903 7.526 12.007 1.00 82.62 289 LYS A C 1
ATOM 2421 O O . LYS A 1 289 ? 13.922 6.974 12.410 1.00 82.62 289 LYS A O 1
ATOM 2426 N N . GLY A 1 290 ? 12.848 8.129 10.818 1.00 76.75 290 GLY A N 1
ATOM 2427 C CA . GLY A 1 290 ? 13.959 8.112 9.861 1.00 76.75 290 GLY A CA 1
ATOM 2428 C C . GLY A 1 290 ? 14.122 6.777 9.128 1.00 76.75 290 GLY A C 1
ATOM 2429 O O . GLY A 1 290 ? 15.120 6.579 8.440 1.00 76.75 290 GLY A O 1
ATOM 2430 N N . HIS A 1 291 ? 13.161 5.853 9.245 1.00 80.50 291 HIS A N 1
ATOM 2431 C CA . HIS A 1 291 ? 13.201 4.566 8.563 1.00 80.50 291 HIS A CA 1
ATOM 2432 C C . HIS A 1 291 ? 11.845 4.091 8.057 1.00 80.50 291 HIS A C 1
ATOM 2434 O O . HIS A 1 291 ? 10.989 3.633 8.812 1.00 80.50 291 HIS A O 1
ATOM 2440 N N . THR A 1 292 ? 11.694 4.115 6.736 1.00 84.50 292 THR A N 1
ATOM 2441 C CA . THR A 1 292 ? 10.488 3.630 6.065 1.00 84.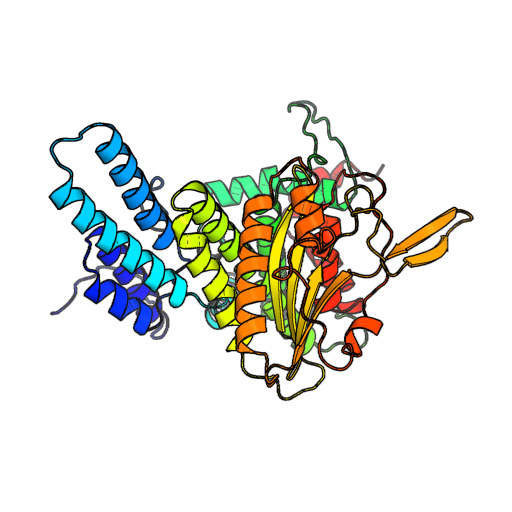50 292 THR A CA 1
ATOM 2442 C C . THR A 1 292 ? 10.488 2.101 5.944 1.00 84.50 292 THR A C 1
ATOM 2444 O O . THR A 1 292 ? 11.418 1.497 5.394 1.00 84.50 292 THR A O 1
ATOM 2447 N N . ILE A 1 293 ? 9.397 1.479 6.389 1.00 88.31 293 ILE A N 1
ATOM 2448 C CA . ILE A 1 293 ? 9.109 0.049 6.255 1.00 88.31 293 ILE A CA 1
ATOM 2449 C C . ILE A 1 293 ? 7.802 -0.116 5.484 1.00 88.31 293 ILE A C 1
ATOM 2451 O O . ILE A 1 293 ? 6.875 0.673 5.631 1.00 88.31 293 ILE A O 1
ATOM 2455 N N . TYR A 1 294 ? 7.714 -1.168 4.676 1.00 91.81 294 TYR A N 1
ATOM 2456 C CA . TYR A 1 294 ? 6.466 -1.526 4.015 1.00 91.81 294 TYR A CA 1
ATOM 2457 C C . TYR A 1 294 ? 5.834 -2.722 4.718 1.00 91.81 294 TYR A C 1
ATOM 2459 O O . TYR A 1 294 ? 6.493 -3.738 4.959 1.00 91.81 294 TYR A O 1
ATOM 2467 N N . LEU A 1 295 ? 4.561 -2.566 5.065 1.00 95.50 295 LEU A N 1
ATOM 2468 C CA . LEU A 1 295 ? 3.700 -3.625 5.559 1.00 95.50 295 LEU A CA 1
ATOM 2469 C C . LEU A 1 295 ? 2.828 -4.095 4.399 1.00 95.50 295 LEU A C 1
ATOM 2471 O O . LEU A 1 295 ? 1.979 -3.353 3.911 1.00 95.50 295 LEU A O 1
ATOM 2475 N N . SER A 1 296 ? 3.056 -5.321 3.957 1.00 95.56 296 SER A N 1
ATOM 2476 C CA . SER A 1 296 ? 2.372 -5.919 2.819 1.00 95.56 296 SER A CA 1
ATOM 2477 C C . SER A 1 296 ? 1.272 -6.855 3.313 1.00 95.56 296 SER A C 1
ATOM 2479 O O . SER A 1 296 ? 1.516 -7.785 4.085 1.00 95.56 296 SER A O 1
ATOM 2481 N N . LEU A 1 297 ? 0.047 -6.562 2.887 1.00 95.94 297 LEU A N 1
ATOM 2482 C CA . LEU A 1 297 ? -1.179 -7.283 3.196 1.00 95.94 297 LEU A CA 1
ATOM 2483 C C . LEU A 1 297 ? -1.560 -8.094 1.959 1.00 95.94 297 LEU A C 1
ATOM 2485 O O . LEU A 1 297 ? -2.027 -7.543 0.960 1.00 95.94 297 LEU A O 1
ATOM 2489 N N . CYS A 1 298 ? -1.320 -9.397 2.004 1.00 93.12 298 CYS A N 1
ATOM 2490 C CA . CYS A 1 298 ? -1.500 -10.282 0.866 1.00 93.12 298 CYS A CA 1
ATOM 2491 C C . CYS A 1 298 ? -2.759 -11.135 1.050 1.00 93.12 298 CYS A C 1
ATOM 2493 O O . CYS A 1 298 ? -2.962 -11.732 2.109 1.00 93.12 298 CYS A O 1
ATOM 2495 N N . LYS A 1 299 ? -3.557 -11.260 -0.012 1.00 91.50 299 LYS A N 1
ATOM 2496 C CA . LYS A 1 299 ? -4.583 -12.298 -0.138 1.00 91.50 299 LYS A CA 1
ATOM 2497 C C . LYS A 1 299 ? -4.160 -13.270 -1.230 1.00 91.50 299 LYS A C 1
ATOM 2499 O O . LYS A 1 299 ? -3.955 -12.878 -2.379 1.00 91.50 299 LYS A O 1
ATOM 2504 N N . ILE A 1 300 ? -3.984 -14.529 -0.852 1.00 87.44 300 ILE A N 1
ATOM 2505 C CA . ILE A 1 300 ? -3.519 -15.605 -1.727 1.00 87.44 300 ILE A CA 1
ATOM 2506 C C . ILE A 1 300 ? -4.545 -16.724 -1.639 1.00 87.44 300 ILE A C 1
ATOM 2508 O O . ILE A 1 300 ? -4.630 -17.397 -0.615 1.00 87.44 300 ILE A O 1
ATOM 2512 N N . PHE A 1 301 ? -5.318 -16.930 -2.707 1.00 84.25 301 PHE A N 1
ATOM 2513 C CA . PHE A 1 301 ? -6.416 -17.899 -2.711 1.00 84.25 301 PHE A CA 1
ATOM 2514 C C . PHE A 1 301 ? -7.355 -17.673 -1.503 1.00 84.25 301 PHE A C 1
ATOM 2516 O O . PHE A 1 301 ? -7.933 -16.591 -1.375 1.00 84.25 301 PHE A O 1
ATOM 2523 N N . ASN A 1 302 ? -7.445 -18.646 -0.593 1.00 86.00 302 ASN A N 1
ATOM 2524 C CA . ASN A 1 302 ? -8.229 -18.586 0.643 1.00 86.00 302 ASN A CA 1
ATOM 2525 C C . ASN A 1 302 ? -7.381 -18.235 1.876 1.00 86.00 302 ASN A C 1
ATOM 2527 O O . ASN A 1 302 ? -7.781 -18.554 2.985 1.00 86.00 302 ASN A O 1
ATOM 2531 N N . TYR A 1 303 ? -6.211 -17.615 1.717 1.00 91.50 303 TYR A N 1
ATOM 2532 C CA . TYR A 1 303 ? -5.343 -17.216 2.826 1.00 91.50 303 TYR A CA 1
ATOM 2533 C C . TYR A 1 303 ? -5.103 -15.711 2.853 1.00 91.50 303 TYR A C 1
ATOM 2535 O O . TYR A 1 303 ? -4.869 -15.078 1.821 1.00 91.50 303 TYR A O 1
ATOM 2543 N N . ILE A 1 304 ? -5.078 -15.166 4.066 1.00 94.44 304 ILE A N 1
ATOM 2544 C CA . ILE A 1 304 ? -4.498 -13.862 4.371 1.00 94.44 304 ILE A CA 1
ATOM 2545 C C . ILE A 1 304 ? -3.077 -14.073 4.884 1.00 94.44 304 ILE A C 1
ATOM 2547 O O . ILE A 1 304 ? -2.823 -14.968 5.690 1.00 94.44 304 ILE A O 1
ATOM 2551 N N . LEU A 1 305 ? -2.151 -13.244 4.415 1.00 95.19 305 LEU A N 1
ATOM 2552 C CA . LEU A 1 305 ? -0.742 -13.281 4.783 1.00 95.19 305 LEU A CA 1
ATOM 2553 C C . LEU A 1 305 ? -0.229 -11.857 4.989 1.00 95.19 305 LEU A C 1
ATOM 2555 O O . LEU A 1 305 ? -0.396 -10.998 4.127 1.00 95.19 305 LEU A O 1
ATOM 2559 N N . ILE A 1 306 ? 0.419 -11.620 6.126 1.00 96.50 306 ILE A N 1
ATOM 2560 C CA . ILE A 1 306 ? 0.925 -10.309 6.533 1.00 96.50 306 ILE A CA 1
ATOM 2561 C C . ILE A 1 306 ? 2.451 -10.355 6.567 1.00 96.50 306 ILE A C 1
ATOM 2563 O O . ILE A 1 306 ? 3.043 -11.186 7.264 1.00 96.50 306 ILE A O 1
ATOM 2567 N N . ARG A 1 307 ? 3.093 -9.464 5.809 1.00 94.50 307 ARG A N 1
ATOM 2568 C CA . ARG A 1 307 ? 4.536 -9.480 5.548 1.00 94.50 307 ARG A CA 1
ATOM 2569 C C . ARG A 1 307 ? 5.173 -8.123 5.822 1.00 94.50 307 ARG A C 1
ATOM 2571 O O . ARG A 1 307 ? 4.660 -7.100 5.387 1.00 94.50 307 ARG A O 1
ATOM 2578 N N . ILE A 1 308 ? 6.334 -8.119 6.471 1.00 93.88 308 ILE A N 1
ATOM 2579 C CA . ILE A 1 308 ? 7.172 -6.929 6.636 1.00 93.88 308 ILE A CA 1
ATOM 2580 C C . ILE A 1 308 ? 8.330 -6.966 5.643 1.00 93.88 308 ILE A C 1
ATOM 2582 O O . ILE A 1 308 ? 9.196 -7.845 5.689 1.00 93.88 308 ILE A O 1
ATOM 2586 N N . ASP A 1 309 ? 8.379 -5.938 4.804 1.00 91.00 309 ASP A N 1
ATOM 2587 C CA . ASP A 1 309 ? 9.386 -5.718 3.769 1.00 91.00 309 ASP A CA 1
ATOM 2588 C C . ASP A 1 309 ? 10.548 -4.863 4.294 1.00 91.00 309 ASP A C 1
ATOM 2590 O O . ASP A 1 309 ? 10.945 -3.866 3.698 1.00 91.00 309 ASP A O 1
ATOM 2594 N N . ASN A 1 310 ? 11.103 -5.238 5.449 1.00 86.69 310 ASN A N 1
ATOM 2595 C CA . ASN A 1 310 ? 12.226 -4.537 6.071 1.00 86.69 310 ASN A CA 1
ATOM 2596 C C . ASN A 1 310 ? 13.551 -5.251 5.787 1.00 86.69 310 ASN A C 1
ATOM 2598 O O . ASN A 1 310 ? 13.661 -6.469 5.927 1.00 86.69 310 ASN A O 1
ATOM 2602 N N . ARG A 1 311 ? 14.590 -4.473 5.463 1.00 82.50 311 ARG A N 1
ATOM 2603 C CA . ARG A 1 311 ? 15.963 -4.979 5.316 1.00 82.50 311 ARG A CA 1
ATOM 2604 C C . ARG A 1 311 ? 16.960 -4.443 6.333 1.00 82.50 311 ARG A C 1
ATOM 2606 O O . ARG A 1 311 ? 18.114 -4.884 6.350 1.00 82.50 311 ARG A O 1
ATOM 2613 N N . TRP A 1 312 ? 16.549 -3.491 7.161 1.00 83.00 312 TRP A N 1
ATOM 2614 C CA . TRP A 1 312 ? 17.407 -2.892 8.168 1.00 83.00 312 TRP A CA 1
ATOM 2615 C C . TRP A 1 312 ? 17.261 -3.628 9.492 1.00 83.00 312 TRP A C 1
ATOM 2617 O O . TRP A 1 312 ? 16.265 -3.495 10.193 1.00 83.00 312 TRP A O 1
ATOM 2627 N N . MET A 1 313 ? 18.281 -4.417 9.826 1.00 84.75 313 MET A N 1
ATOM 2628 C CA . MET A 1 313 ? 18.249 -5.302 10.993 1.00 84.75 313 MET A CA 1
ATOM 2629 C C . MET A 1 313 ? 18.651 -4.623 12.307 1.00 84.75 313 MET A C 1
ATOM 2631 O O . MET A 1 313 ? 18.561 -5.269 13.342 1.00 84.75 313 MET A O 1
ATOM 2635 N N . LYS A 1 314 ? 19.120 -3.363 12.291 1.00 81.88 314 LYS A N 1
ATOM 2636 C CA . LYS A 1 314 ? 19.558 -2.680 13.526 1.00 81.88 314 LYS A CA 1
ATOM 2637 C C . LYS A 1 314 ? 18.394 -2.314 14.444 1.00 81.88 314 LYS A C 1
ATOM 2639 O O . LYS A 1 314 ? 18.586 -2.286 15.648 1.00 81.88 314 LYS A O 1
ATOM 2644 N N . THR A 1 315 ? 17.229 -2.028 13.872 1.00 80.31 315 THR A N 1
ATOM 2645 C CA . THR A 1 315 ? 16.014 -1.646 14.606 1.00 80.31 315 THR A CA 1
ATOM 2646 C C . THR A 1 315 ? 15.083 -2.822 14.866 1.00 80.31 315 THR A C 1
ATOM 2648 O O . THR A 1 315 ? 14.058 -2.670 15.519 1.00 80.31 315 THR A O 1
ATOM 2651 N N . VAL A 1 316 ? 15.409 -4.008 14.349 1.00 87.06 316 VAL A N 1
ATOM 2652 C CA . VAL A 1 316 ? 14.605 -5.206 14.586 1.00 87.06 316 VAL A CA 1
ATOM 2653 C C . VAL A 1 316 ? 14.836 -5.687 16.021 1.00 87.06 316 VAL A C 1
ATOM 2655 O O . VAL A 1 316 ? 15.999 -5.841 16.406 1.00 87.06 316 VAL A O 1
ATOM 2658 N N . PRO A 1 317 ? 13.773 -5.982 16.794 1.00 87.38 317 PRO A N 1
ATOM 2659 C CA . PRO A 1 317 ? 13.910 -6.505 18.148 1.00 87.38 317 PRO A CA 1
ATOM 2660 C C . PRO A 1 317 ? 14.772 -7.773 18.188 1.00 87.38 317 PRO A C 1
ATOM 2662 O O . PRO A 1 317 ? 14.622 -8.671 17.355 1.00 87.38 317 PRO A O 1
ATOM 2665 N N . SER A 1 318 ? 15.675 -7.862 19.166 1.00 83.75 318 SER A N 1
ATOM 2666 C CA . SER A 1 318 ? 16.699 -8.916 19.251 1.00 83.75 318 SER A CA 1
ATOM 2667 C C . SER A 1 318 ? 16.134 -10.335 19.386 1.00 83.75 318 SER A C 1
ATOM 2669 O O . SER A 1 318 ? 16.768 -11.289 18.938 1.00 83.75 318 SER A O 1
ATOM 2671 N N . ASN A 1 319 ? 14.931 -10.475 19.944 1.00 82.56 319 ASN A N 1
ATOM 2672 C CA . ASN A 1 319 ? 14.190 -11.732 20.071 1.00 82.56 319 ASN A CA 1
ATOM 2673 C C . ASN A 1 319 ? 13.471 -12.166 18.776 1.00 82.56 319 ASN A C 1
ATOM 2675 O O . ASN A 1 319 ? 12.868 -13.237 18.741 1.00 82.56 319 ASN A O 1
ATOM 2679 N N . THR A 1 320 ? 13.535 -11.376 17.700 1.00 84.31 320 THR A N 1
ATOM 2680 C CA . THR A 1 320 ? 12.879 -11.711 16.430 1.00 84.31 320 THR A CA 1
ATOM 2681 C C . THR A 1 320 ? 13.736 -12.670 15.602 1.00 84.31 320 THR A C 1
ATOM 2683 O O . THR A 1 320 ? 14.804 -12.312 15.091 1.00 84.31 320 THR A O 1
ATOM 2686 N N . SER A 1 321 ? 13.233 -13.889 15.390 1.00 82.12 321 SER A N 1
ATOM 2687 C CA . SER A 1 321 ? 13.854 -14.847 14.471 1.00 82.12 321 SER A CA 1
ATOM 2688 C C . SER A 1 321 ? 13.541 -14.483 13.017 1.00 82.12 321 SER A C 1
ATOM 2690 O O . SER A 1 321 ? 12.431 -14.678 12.527 1.00 82.12 321 SER A O 1
ATOM 2692 N N . HIS A 1 322 ? 14.535 -13.935 12.319 1.00 81.69 322 HIS A N 1
ATOM 2693 C CA . HIS A 1 322 ? 14.464 -13.658 10.884 1.00 81.69 322 HIS A CA 1
ATOM 2694 C C . HIS A 1 322 ? 15.155 -14.759 10.077 1.00 81.69 322 HIS A C 1
ATOM 2696 O O . HIS A 1 322 ? 16.328 -15.040 10.360 1.00 81.69 322 HIS A O 1
ATOM 2702 N N . PRO A 1 323 ? 14.520 -15.295 9.016 1.00 83.50 323 PRO A N 1
ATOM 2703 C CA . PRO A 1 323 ? 15.191 -16.189 8.082 1.00 83.50 323 PRO A CA 1
ATOM 2704 C C . PRO A 1 323 ? 16.410 -15.497 7.465 1.00 83.50 323 PRO A C 1
ATOM 2706 O O . PRO A 1 323 ? 16.292 -14.461 6.807 1.00 83.50 323 PRO A O 1
ATOM 2709 N N . LYS A 1 324 ? 17.594 -16.068 7.704 1.00 85.19 324 LYS A N 1
ATOM 2710 C CA . LYS A 1 324 ? 18.893 -15.532 7.283 1.00 85.19 324 LYS A CA 1
ATOM 2711 C C . LYS A 1 324 ? 19.664 -16.593 6.512 1.00 85.19 324 LYS A C 1
ATOM 2713 O O . LYS A 1 324 ? 19.690 -17.752 6.911 1.00 85.19 324 LYS A O 1
ATOM 2718 N N . LYS A 1 325 ? 20.344 -16.173 5.451 1.00 87.12 325 LYS A N 1
ATOM 2719 C CA . LYS A 1 325 ? 21.305 -16.986 4.705 1.00 87.12 325 LYS A CA 1
ATOM 2720 C C . LYS A 1 325 ? 22.638 -16.250 4.645 1.00 87.12 325 LYS A C 1
ATOM 2722 O O . LYS A 1 325 ? 22.668 -15.039 4.434 1.00 87.12 325 LYS A O 1
ATOM 2727 N N . THR A 1 326 ? 23.738 -16.968 4.840 1.00 84.75 326 THR A N 1
ATOM 2728 C CA . THR A 1 326 ? 25.084 -16.424 4.624 1.00 84.75 326 THR A CA 1
ATOM 2729 C C . THR A 1 326 ? 25.545 -16.816 3.231 1.00 84.75 326 THR A C 1
ATOM 2731 O O . THR A 1 326 ? 25.460 -17.986 2.863 1.00 84.75 326 THR A O 1
ATOM 2734 N N . ILE A 1 327 ? 26.03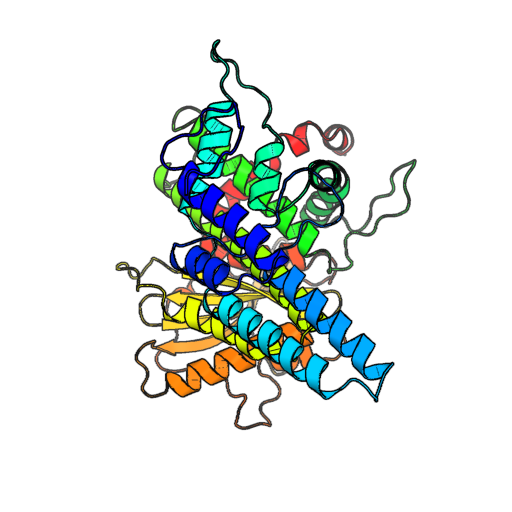3 -15.844 2.468 1.00 83.75 327 ILE A N 1
ATOM 2735 C CA . ILE A 1 327 ? 26.622 -16.058 1.145 1.00 83.75 327 ILE A CA 1
ATOM 2736 C C . ILE A 1 327 ? 28.026 -15.455 1.095 1.00 83.75 327 ILE A C 1
ATOM 2738 O O . ILE A 1 327 ? 28.338 -14.524 1.842 1.00 83.75 327 ILE A O 1
ATOM 2742 N N . GLN A 1 328 ? 28.870 -15.984 0.213 1.00 80.31 328 GLN A N 1
ATOM 2743 C CA . GLN A 1 328 ? 30.209 -15.465 -0.049 1.00 80.31 328 GLN A CA 1
ATOM 2744 C C . GLN A 1 328 ? 30.206 -14.788 -1.421 1.00 80.31 328 GLN A C 1
ATOM 2746 O O . GLN A 1 328 ? 29.867 -15.417 -2.419 1.00 80.31 328 GLN A O 1
ATOM 2751 N N . ILE A 1 329 ? 30.540 -13.498 -1.455 1.00 75.31 329 ILE A N 1
ATOM 2752 C CA . ILE A 1 329 ? 30.716 -12.722 -2.690 1.00 75.31 329 ILE A CA 1
ATOM 2753 C C . ILE A 1 329 ? 32.082 -12.051 -2.596 1.00 75.31 329 ILE A C 1
ATOM 2755 O O . ILE A 1 329 ? 32.302 -11.285 -1.659 1.00 75.31 329 ILE A O 1
ATOM 2759 N N . ASN A 1 330 ? 32.975 -12.312 -3.556 1.00 73.81 330 ASN A N 1
ATOM 2760 C CA . ASN A 1 330 ? 34.315 -11.712 -3.632 1.00 73.81 330 ASN A CA 1
ATOM 2761 C C . ASN A 1 330 ? 35.040 -11.741 -2.267 1.00 73.81 330 ASN A C 1
ATOM 2763 O O . ASN A 1 330 ? 35.407 -10.696 -1.729 1.00 73.81 330 ASN A O 1
ATOM 2767 N N . ASP A 1 331 ? 35.105 -12.928 -1.653 1.00 77.50 331 ASP A N 1
ATOM 2768 C CA . ASP A 1 331 ? 35.705 -13.207 -0.334 1.00 77.50 331 ASP A CA 1
ATOM 2769 C C . ASP A 1 331 ? 35.112 -12.470 0.876 1.00 77.50 331 ASP A C 1
ATOM 2771 O O . ASP A 1 331 ? 35.582 -12.609 2.006 1.00 77.50 331 ASP A O 1
ATOM 2775 N N . LYS A 1 332 ? 33.997 -11.758 0.690 1.00 78.06 332 LYS A N 1
ATOM 2776 C CA . LYS A 1 332 ? 33.231 -11.139 1.773 1.00 78.06 332 LYS A CA 1
ATOM 2777 C C . LYS A 1 332 ? 32.018 -11.995 2.117 1.00 78.06 332 LYS A C 1
ATOM 2779 O O . LYS A 1 332 ? 31.198 -12.329 1.260 1.00 78.06 332 LYS A O 1
ATOM 2784 N N . ARG A 1 333 ? 31.877 -12.323 3.407 1.00 80.00 333 ARG A N 1
ATOM 2785 C CA . ARG A 1 333 ? 30.663 -12.954 3.945 1.00 80.00 333 ARG A CA 1
ATOM 2786 C C . ARG A 1 333 ? 29.561 -11.908 4.079 1.00 80.00 333 ARG A C 1
ATOM 2788 O O . ARG A 1 333 ? 29.640 -11.013 4.919 1.00 80.00 333 ARG A O 1
ATOM 2795 N N . CYS A 1 334 ? 28.515 -12.059 3.281 1.00 80.62 334 CYS A N 1
ATOM 2796 C CA . CYS A 1 334 ? 27.334 -11.208 3.297 1.00 80.62 334 CYS A CA 1
ATOM 2797 C C . CYS A 1 334 ? 26.147 -11.970 3.895 1.00 80.62 334 CYS A C 1
ATOM 2799 O O . CYS A 1 334 ? 25.967 -13.164 3.651 1.00 80.62 334 CYS A O 1
ATOM 2801 N N . LYS A 1 335 ? 25.324 -11.273 4.686 1.00 86.38 335 LYS A N 1
ATOM 2802 C CA . LYS A 1 335 ? 24.061 -11.811 5.205 1.00 86.38 335 LYS A CA 1
ATOM 2803 C C . LYS A 1 335 ? 22.922 -11.378 4.295 1.00 86.38 335 LYS A C 1
ATOM 2805 O O . LYS A 1 335 ? 22.770 -10.185 4.028 1.00 86.38 335 LYS A O 1
ATOM 2810 N N . GLU A 1 336 ? 22.104 -12.333 3.890 1.00 88.12 336 GLU A N 1
ATOM 2811 C CA . GLU A 1 336 ? 20.836 -12.095 3.219 1.00 88.12 336 GLU A CA 1
ATOM 2812 C C . GLU A 1 336 ? 19.663 -12.514 4.099 1.00 88.12 336 GLU A C 1
ATOM 2814 O O . GLU A 1 336 ? 19.782 -13.418 4.925 1.00 88.12 336 GLU A O 1
ATOM 2819 N N . ILE A 1 337 ? 18.526 -11.852 3.918 1.00 89.31 337 ILE A N 1
ATOM 2820 C CA . ILE A 1 337 ? 17.291 -12.074 4.667 1.00 89.31 337 ILE A CA 1
ATOM 2821 C C . ILE A 1 337 ? 16.095 -12.147 3.732 1.00 89.31 337 ILE A C 1
ATOM 2823 O O . ILE A 1 337 ? 16.064 -11.472 2.702 1.00 89.31 337 ILE A O 1
ATOM 2827 N N . GLN A 1 338 ? 15.111 -12.947 4.118 1.00 90.62 338 GLN A N 1
ATOM 2828 C CA . GLN A 1 338 ? 13.775 -12.887 3.535 1.00 90.62 338 GLN A CA 1
ATOM 2829 C C . GLN A 1 338 ? 12.913 -11.837 4.254 1.00 90.62 338 GLN A C 1
ATOM 2831 O O . GLN A 1 338 ? 13.219 -11.467 5.397 1.00 90.62 338 GLN A O 1
ATOM 2836 N N . PRO A 1 339 ? 11.825 -11.376 3.608 1.00 91.75 339 PRO A N 1
ATOM 2837 C CA . PRO A 1 339 ? 10.766 -10.649 4.298 1.00 91.75 339 PRO A CA 1
ATOM 2838 C C . PRO A 1 339 ? 10.262 -11.426 5.517 1.00 91.75 339 PRO A C 1
ATOM 2840 O O . PRO A 1 339 ? 10.258 -12.659 5.524 1.00 91.75 339 PRO A O 1
ATOM 2843 N N . TYR A 1 340 ? 9.811 -10.711 6.541 1.00 93.12 340 TYR A N 1
ATOM 2844 C CA . TYR A 1 340 ? 9.306 -11.340 7.759 1.00 93.12 340 TYR A CA 1
ATOM 2845 C C . TYR A 1 340 ? 7.812 -11.614 7.653 1.00 93.12 340 TYR A C 1
ATOM 2847 O O . TYR A 1 340 ? 7.043 -10.709 7.340 1.00 93.12 340 TYR A O 1
ATOM 2855 N N . VAL A 1 341 ? 7.399 -12.849 7.939 1.00 94.44 341 VAL A N 1
ATOM 2856 C CA . VAL A 1 341 ? 5.982 -13.198 8.071 1.00 94.44 341 VAL A CA 1
ATOM 2857 C C . VAL A 1 341 ? 5.526 -12.866 9.483 1.00 94.44 341 VAL A C 1
ATOM 2859 O O . VAL A 1 341 ? 5.993 -13.463 10.453 1.00 94.44 341 VAL A O 1
ATOM 2862 N N . VAL A 1 342 ? 4.591 -11.928 9.589 1.00 94.50 342 VAL A N 1
ATOM 2863 C CA . VAL A 1 342 ? 3.999 -11.532 10.869 1.00 94.50 342 VAL A CA 1
ATOM 2864 C C . VAL A 1 342 ? 2.912 -12.531 11.246 1.00 94.50 342 VAL A C 1
ATOM 2866 O O . VAL A 1 342 ? 3.024 -13.217 12.266 1.00 94.50 342 VAL A O 1
ATOM 2869 N N . ALA A 1 343 ? 1.912 -12.650 10.373 1.00 95.50 343 ALA A N 1
ATOM 2870 C CA . ALA A 1 343 ? 0.681 -13.395 10.586 1.00 95.50 343 ALA A CA 1
ATOM 2871 C C . ALA A 1 343 ? 0.215 -14.071 9.289 1.00 95.50 343 ALA A C 1
ATOM 2873 O O . ALA A 1 343 ? 0.509 -13.591 8.191 1.00 95.50 343 ALA A O 1
ATOM 2874 N N . TYR A 1 344 ? -0.522 -15.170 9.420 1.00 96.06 344 TYR A N 1
ATOM 2875 C CA . TYR A 1 344 ? -1.222 -15.838 8.328 1.00 96.06 344 TYR A CA 1
ATOM 2876 C C . TYR A 1 344 ? -2.429 -16.610 8.862 1.00 96.06 344 TYR A C 1
ATOM 2878 O O . TYR A 1 344 ? -2.362 -17.183 9.948 1.00 96.06 344 TYR A O 1
ATOM 2886 N N . PHE A 1 345 ? -3.531 -16.617 8.117 1.00 95.75 345 PHE A N 1
ATOM 2887 C CA . PHE A 1 345 ? -4.734 -17.366 8.488 1.00 95.75 345 PHE A CA 1
ATOM 2888 C C . PHE A 1 345 ? -5.653 -17.616 7.279 1.00 95.75 345 PHE A C 1
ATOM 2890 O O . PHE A 1 345 ? -5.669 -16.795 6.351 1.00 95.75 345 PHE A O 1
ATOM 2897 N N . PRO A 1 346 ? -6.430 -18.715 7.272 1.00 93.75 346 PRO A N 1
ATOM 2898 C CA . PRO A 1 346 ? -7.451 -18.965 6.258 1.00 93.75 346 PRO A CA 1
ATOM 2899 C C . PRO A 1 346 ? -8.584 -17.928 6.307 1.00 93.75 346 PRO A C 1
ATOM 2901 O O . PRO A 1 346 ? -8.990 -17.470 7.376 1.00 93.75 346 PRO A O 1
ATOM 2904 N N . CYS A 1 347 ? -9.130 -17.563 5.148 1.00 90.19 347 CYS A N 1
ATOM 2905 C CA . CYS A 1 347 ? -10.269 -16.652 5.018 1.00 90.19 347 CYS A CA 1
ATOM 2906 C C . CYS A 1 347 ? -11.570 -17.242 5.583 1.00 90.19 347 CYS A C 1
ATOM 2908 O O . CYS A 1 347 ? -12.473 -16.483 5.927 1.00 90.19 347 CYS A O 1
ATOM 2910 N N . ASP A 1 348 ? -11.654 -18.567 5.658 1.00 90.25 348 ASP A N 1
ATOM 2911 C CA . ASP A 1 348 ? -12.751 -19.383 6.182 1.00 90.25 348 ASP A CA 1
ATOM 2912 C C . ASP A 1 348 ? -12.467 -19.936 7.590 1.00 90.25 348 ASP A C 1
ATOM 2914 O O . ASP A 1 348 ? -13.169 -20.825 8.062 1.00 90.25 348 ASP A O 1
ATOM 2918 N N . SER A 1 349 ? -11.457 -19.396 8.282 1.00 92.00 349 SER A N 1
ATOM 2919 C CA . SER A 1 349 ? -11.153 -19.760 9.668 1.00 92.00 349 SER A CA 1
ATOM 2920 C C . SER A 1 349 ? -12.350 -19.538 10.600 1.00 92.00 349 SER A C 1
ATOM 2922 O O . SER A 1 349 ? -13.020 -18.504 10.540 1.00 92.00 349 SER A O 1
ATOM 2924 N N . GLU A 1 350 ? -12.555 -20.448 11.552 1.00 93.12 350 GLU A N 1
ATOM 2925 C CA . GLU A 1 350 ? -13.531 -20.282 12.638 1.00 93.12 350 GLU A CA 1
ATOM 2926 C C . GLU A 1 350 ? -13.255 -19.016 13.474 1.00 93.12 350 GLU A C 1
ATOM 2928 O O . GLU A 1 350 ? -14.173 -18.377 13.988 1.00 93.12 350 GLU A O 1
ATOM 2933 N N . ASN A 1 351 ? -11.989 -18.585 13.540 1.00 94.75 351 ASN A N 1
ATOM 2934 C CA . ASN A 1 351 ? -11.552 -17.389 14.258 1.00 94.75 351 ASN A CA 1
ATOM 2935 C C . ASN A 1 351 ? -11.562 -16.119 13.395 1.00 94.75 351 ASN A C 1
ATOM 2937 O O . ASN A 1 351 ? -11.021 -15.092 13.812 1.00 94.75 351 ASN A O 1
ATOM 2941 N N . ILE A 1 352 ? -12.162 -16.134 12.198 1.00 94.19 352 ILE A N 1
ATOM 2942 C CA . ILE A 1 352 ? -12.002 -15.042 11.229 1.00 94.19 352 ILE A CA 1
ATOM 2943 C C . ILE A 1 352 ? -12.389 -13.663 11.780 1.00 94.19 352 ILE A C 1
ATOM 2945 O O . ILE A 1 352 ? -11.720 -12.673 11.490 1.00 94.19 352 ILE A O 1
ATOM 2949 N N . ASN A 1 353 ? -13.421 -13.579 12.623 1.00 95.00 353 ASN A N 1
ATOM 2950 C CA . ASN A 1 353 ? -13.831 -12.316 13.241 1.00 95.00 353 ASN A CA 1
ATOM 2951 C C . ASN A 1 353 ? -12.767 -11.784 14.213 1.00 95.00 353 ASN A C 1
ATOM 2953 O O . ASN A 1 353 ? -12.455 -10.594 14.193 1.00 95.00 353 ASN A O 1
ATOM 2957 N N . LYS A 1 354 ? -12.153 -12.671 15.005 1.00 95.00 354 LYS A N 1
ATOM 2958 C CA . LYS A 1 354 ? -11.037 -12.327 15.895 1.00 95.00 354 LYS A CA 1
ATOM 2959 C C . LYS A 1 354 ? -9.809 -11.896 15.089 1.00 95.00 354 LYS A C 1
ATOM 2961 O O . LYS A 1 354 ? -9.167 -10.910 15.438 1.00 95.00 354 LYS A O 1
ATOM 2966 N N . ASN A 1 355 ? -9.523 -12.582 13.984 1.00 95.38 355 ASN A N 1
ATOM 2967 C CA . ASN A 1 355 ? -8.379 -12.279 13.122 1.00 95.38 355 ASN A CA 1
ATOM 2968 C C . ASN A 1 355 ? -8.539 -10.938 12.394 1.00 95.38 355 ASN A C 1
ATOM 2970 O O . ASN A 1 355 ? -7.573 -10.184 12.283 1.00 95.38 355 ASN A O 1
ATOM 2974 N N . LYS A 1 356 ? -9.759 -10.596 11.955 1.00 95.81 356 LYS A N 1
ATOM 2975 C CA . LYS A 1 356 ? -10.087 -9.270 11.405 1.00 95.81 356 LYS A CA 1
ATOM 2976 C C . LYS A 1 356 ? -9.888 -8.163 12.437 1.00 95.81 356 LYS A C 1
ATOM 2978 O O . LYS A 1 356 ? -9.273 -7.148 12.121 1.00 95.81 356 LYS A O 1
ATOM 2983 N N . GLU A 1 357 ? -10.375 -8.366 13.660 1.00 95.88 357 GLU A N 1
ATOM 2984 C CA . GLU A 1 357 ? -10.224 -7.393 14.747 1.00 95.88 357 GLU A CA 1
ATOM 2985 C C . GLU A 1 357 ? -8.750 -7.196 15.128 1.00 95.88 357 GLU A C 1
ATOM 2987 O O . GLU A 1 357 ? -8.289 -6.060 15.254 1.00 95.88 357 GLU A O 1
ATOM 2992 N N . TRP A 1 358 ? -7.984 -8.289 15.223 1.00 95.62 358 TRP A N 1
ATOM 2993 C CA . TRP A 1 358 ? -6.536 -8.226 15.420 1.00 95.62 358 TRP A CA 1
ATOM 2994 C C . TRP A 1 358 ? -5.858 -7.440 14.295 1.00 95.62 358 TRP A C 1
ATOM 2996 O O . TRP A 1 358 ? -5.091 -6.521 14.571 1.00 95.62 358 TRP A O 1
ATOM 3006 N N . LEU A 1 359 ? -6.173 -7.742 13.030 1.00 96.75 359 LEU A N 1
ATOM 3007 C CA . LEU A 1 359 ? -5.541 -7.091 11.883 1.00 96.75 359 LEU A CA 1
ATOM 3008 C C . LEU A 1 359 ? -5.856 -5.590 11.831 1.00 96.75 359 LEU A C 1
ATOM 3010 O O . LEU A 1 359 ? -4.961 -4.790 11.557 1.00 96.75 359 LEU A O 1
ATOM 3014 N N . LYS A 1 360 ? -7.100 -5.204 12.141 1.00 96.94 360 LYS A N 1
ATOM 3015 C CA . LYS A 1 360 ? -7.523 -3.801 12.250 1.00 96.94 360 LYS A CA 1
ATOM 3016 C C . LYS A 1 360 ? -6.656 -3.055 13.265 1.00 96.94 360 LYS A C 1
ATOM 3018 O O . LYS A 1 360 ? -6.032 -2.048 12.929 1.00 96.94 360 LYS A O 1
ATOM 3023 N N . ASN A 1 361 ? -6.557 -3.590 14.482 1.00 95.88 361 ASN A N 1
ATOM 3024 C CA . ASN A 1 361 ? -5.774 -2.981 15.556 1.00 95.88 361 ASN A CA 1
ATOM 3025 C C . ASN 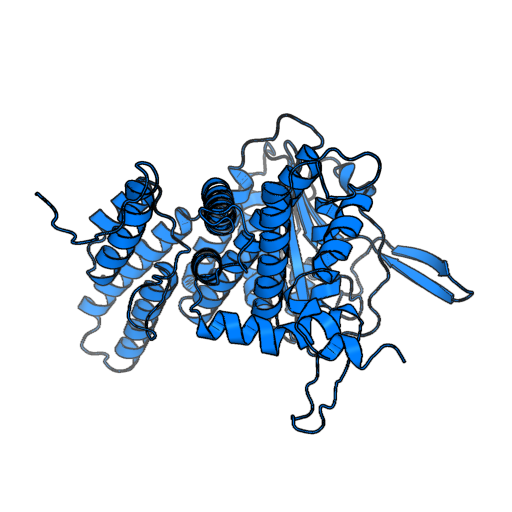A 1 361 ? -4.277 -2.967 15.216 1.00 95.88 361 ASN A C 1
ATOM 3027 O O . ASN A 1 361 ? -3.616 -1.938 15.368 1.00 95.88 361 ASN A O 1
ATOM 3031 N N . TYR A 1 362 ? -3.752 -4.061 14.663 1.00 95.56 362 TYR A N 1
ATOM 3032 C CA . TYR A 1 362 ? -2.364 -4.157 14.223 1.00 95.56 362 TYR A CA 1
ATOM 3033 C C . TYR A 1 362 ? -2.008 -3.063 13.206 1.00 95.56 362 TYR A C 1
ATOM 3035 O O . TYR A 1 362 ? -1.018 -2.358 13.407 1.00 95.56 362 TYR A O 1
ATOM 3043 N N . ILE A 1 363 ? -2.835 -2.863 12.171 1.00 97.06 363 ILE A N 1
ATOM 3044 C CA . ILE A 1 363 ? -2.651 -1.819 11.149 1.00 97.06 363 ILE A CA 1
ATOM 3045 C C . ILE A 1 363 ? -2.724 -0.421 11.769 1.00 97.06 363 ILE A C 1
ATOM 3047 O O . ILE A 1 363 ? -1.845 0.406 11.516 1.00 97.06 363 ILE A O 1
ATOM 3051 N N . LYS A 1 364 ? -3.743 -0.159 12.598 1.00 96.00 364 LYS A N 1
ATOM 3052 C CA . LYS A 1 364 ? -3.925 1.126 13.286 1.00 96.00 364 LYS A CA 1
ATOM 3053 C C . LYS A 1 364 ? -2.676 1.526 14.067 1.00 96.00 364 LYS A C 1
ATOM 3055 O O . LYS A 1 364 ? -2.156 2.623 13.870 1.00 96.00 364 LYS A O 1
ATOM 3060 N N . TYR A 1 365 ? -2.187 0.643 14.934 1.00 94.38 365 TYR A N 1
ATOM 3061 C CA . TYR A 1 365 ? -1.037 0.935 15.788 1.00 94.38 365 TYR A CA 1
ATOM 3062 C C . TYR A 1 365 ? 0.276 0.968 15.000 1.00 94.38 365 TYR A C 1
ATOM 3064 O O . TYR A 1 365 ? 1.089 1.861 15.231 1.00 94.38 365 TYR A O 1
ATOM 3072 N N . ALA A 1 366 ? 0.458 0.087 14.009 1.00 94.19 366 ALA A N 1
ATOM 3073 C CA . ALA A 1 366 ? 1.630 0.110 13.131 1.00 94.19 366 ALA A CA 1
ATOM 3074 C C . ALA A 1 366 ? 1.744 1.440 12.375 1.00 94.19 366 ALA A C 1
ATOM 3076 O O . ALA A 1 366 ? 2.834 1.993 12.232 1.00 94.19 366 ALA A O 1
ATOM 3077 N N . PHE A 1 367 ? 0.611 1.980 11.923 1.00 94.88 367 PHE A N 1
ATOM 3078 C CA . PHE A 1 367 ? 0.570 3.275 11.263 1.00 94.88 367 PHE A CA 1
ATOM 3079 C C . PHE A 1 367 ? 0.739 4.438 12.249 1.00 94.88 367 PHE A C 1
ATOM 3081 O O . PHE A 1 367 ? 1.500 5.366 11.975 1.00 94.88 367 PHE A O 1
ATOM 3088 N N . ALA A 1 368 ? 0.067 4.415 13.402 1.00 93.62 368 ALA A N 1
ATOM 3089 C CA . ALA A 1 368 ? 0.171 5.480 14.403 1.00 93.62 368 ALA A CA 1
ATOM 3090 C C . ALA A 1 368 ? 1.609 5.641 14.932 1.00 93.62 368 ALA A C 1
ATOM 3092 O O . ALA A 1 368 ? 2.114 6.756 15.035 1.00 93.62 368 ALA A O 1
ATOM 3093 N N . LEU A 1 369 ? 2.305 4.526 15.168 1.00 92.62 369 LEU A N 1
ATOM 3094 C CA . LEU A 1 369 ? 3.678 4.502 15.680 1.00 92.62 369 LEU A CA 1
ATOM 3095 C C . LEU A 1 369 ? 4.752 4.728 14.601 1.00 92.62 369 LEU A C 1
ATOM 3097 O O . LEU A 1 369 ? 5.936 4.726 14.925 1.00 92.62 369 LEU A O 1
ATOM 3101 N N . ARG A 1 370 ? 4.384 4.950 13.329 1.00 90.62 370 ARG A N 1
ATOM 3102 C CA . ARG A 1 370 ? 5.330 4.994 12.190 1.00 90.62 370 ARG A CA 1
ATOM 3103 C C . ARG A 1 370 ? 6.481 6.004 12.327 1.00 90.62 370 ARG A C 1
ATOM 3105 O O . ARG A 1 370 ? 7.509 5.835 11.686 1.00 90.62 370 ARG A O 1
ATOM 3112 N N . ASN A 1 371 ? 6.291 7.049 13.132 1.00 86.94 371 ASN A N 1
ATOM 3113 C CA . ASN A 1 371 ? 7.264 8.120 13.378 1.00 86.94 371 ASN A CA 1
ATOM 3114 C C . ASN A 1 371 ? 7.870 8.074 14.790 1.00 86.94 371 ASN A C 1
ATOM 3116 O O . ASN A 1 371 ? 8.581 9.003 15.170 1.00 86.94 371 ASN A O 1
ATOM 3120 N N . ASP A 1 372 ? 7.551 7.053 15.586 1.00 86.38 372 ASP A N 1
ATOM 3121 C CA . ASP A 1 372 ? 8.043 6.933 16.956 1.00 86.38 372 ASP A CA 1
ATOM 3122 C C . ASP A 1 372 ? 9.549 6.617 16.940 1.00 86.38 372 ASP A C 1
ATOM 3124 O O . ASP A 1 372 ? 10.014 5.773 16.168 1.00 86.38 372 ASP A O 1
ATOM 3128 N N . GLU A 1 373 ? 10.313 7.329 17.769 1.00 81.56 373 GLU A N 1
ATOM 3129 C CA . GLU A 1 373 ? 11.749 7.100 17.973 1.00 81.56 373 GLU A CA 1
ATOM 3130 C C . GLU A 1 373 ? 12.027 5.886 18.842 1.00 81.56 373 GLU A C 1
ATOM 3132 O O . GLU A 1 373 ? 13.094 5.281 18.732 1.00 81.56 373 GLU A O 1
ATOM 3137 N N . SER A 1 374 ? 11.086 5.559 19.724 1.00 78.88 374 SER A N 1
ATOM 3138 C CA . SER A 1 374 ? 11.226 4.457 20.652 1.00 78.88 374 SER A CA 1
ATOM 3139 C C . SER A 1 374 ? 11.101 3.120 19.935 1.00 78.88 374 SER A C 1
ATOM 3141 O O . SER A 1 374 ? 10.430 2.983 18.907 1.00 78.88 374 SER A O 1
ATOM 3143 N N . ASP A 1 375 ? 11.675 2.089 20.551 1.00 84.94 375 ASP A N 1
ATOM 3144 C CA . ASP A 1 375 ? 11.570 0.714 20.066 1.00 84.94 375 ASP A CA 1
ATOM 3145 C C . ASP A 1 375 ? 10.117 0.211 20.014 1.00 84.94 375 ASP A C 1
ATOM 3147 O O . ASP A 1 375 ? 9.872 -0.857 19.459 1.00 84.94 375 ASP A O 1
ATOM 3151 N N . LYS A 1 376 ? 9.140 0.951 20.567 1.00 88.38 376 LYS A N 1
ATOM 3152 C CA . LYS A 1 376 ? 7.714 0.589 20.561 1.00 88.38 376 LYS A CA 1
ATOM 3153 C C . LYS A 1 376 ? 7.189 0.331 19.154 1.00 88.38 376 LYS A C 1
ATOM 3155 O O . LYS A 1 376 ? 6.473 -0.646 18.957 1.00 88.38 376 LYS A O 1
ATOM 3160 N N . SER A 1 377 ? 7.558 1.168 18.182 1.00 89.06 377 SER A N 1
ATOM 3161 C CA . SER A 1 377 ? 7.139 0.999 16.784 1.00 89.06 377 SER A CA 1
ATOM 3162 C C . SER A 1 377 ? 7.599 -0.347 16.229 1.00 89.06 377 SER A C 1
ATOM 3164 O O . SER A 1 377 ? 6.805 -1.122 15.698 1.00 89.06 377 SER A O 1
ATOM 3166 N N . MET A 1 378 ? 8.871 -0.673 16.436 1.00 89.69 378 MET A N 1
ATOM 3167 C CA . MET A 1 378 ? 9.483 -1.910 15.965 1.00 89.69 378 MET A CA 1
ATOM 3168 C C . MET A 1 378 ? 8.984 -3.130 16.736 1.00 89.69 378 MET A C 1
ATOM 3170 O O . MET A 1 378 ? 8.711 -4.165 16.132 1.00 89.69 378 MET A O 1
ATOM 3174 N N . LYS A 1 379 ? 8.796 -3.009 18.051 1.00 90.25 379 LYS A N 1
ATOM 3175 C CA . LYS A 1 379 ? 8.225 -4.063 18.894 1.00 90.25 379 LYS A CA 1
ATOM 3176 C C . LYS A 1 379 ? 6.800 -4.408 18.480 1.00 90.25 379 LYS A C 1
ATOM 3178 O O . LYS A 1 379 ? 6.479 -5.589 18.364 1.00 90.25 379 LYS A O 1
ATOM 3183 N N . HIS A 1 380 ? 5.983 -3.394 18.188 1.00 91.00 380 HIS A N 1
ATOM 3184 C CA . HIS A 1 380 ? 4.635 -3.570 17.650 1.00 91.00 380 HIS A CA 1
ATOM 3185 C C . HIS A 1 380 ? 4.668 -4.235 16.274 1.00 91.00 380 HIS A C 1
ATOM 3187 O O . HIS A 1 380 ? 4.033 -5.268 16.075 1.00 91.00 380 HIS A O 1
ATOM 3193 N N . LEU A 1 381 ? 5.460 -3.696 15.337 1.00 90.62 381 LEU A N 1
ATOM 3194 C CA . LEU A 1 381 ? 5.571 -4.231 13.977 1.00 90.62 381 LEU A CA 1
ATOM 3195 C C . LEU A 1 381 ? 5.955 -5.715 13.981 1.00 90.62 381 LEU A C 1
ATOM 3197 O O . LEU A 1 381 ? 5.318 -6.515 13.301 1.00 90.62 381 LEU A O 1
ATOM 3201 N N . TYR A 1 382 ? 6.957 -6.093 14.771 1.00 91.38 382 TYR A N 1
ATOM 3202 C CA . TYR A 1 382 ? 7.455 -7.467 14.837 1.00 91.38 382 TYR A CA 1
ATOM 3203 C C . TYR A 1 382 ? 6.716 -8.370 15.830 1.00 91.38 382 TYR A C 1
ATOM 3205 O O . TYR A 1 382 ? 7.057 -9.551 15.928 1.00 91.38 382 TYR A O 1
ATOM 3213 N N . CYS A 1 383 ? 5.707 -7.840 16.528 1.00 89.62 383 CYS A N 1
ATOM 3214 C CA . CYS A 1 383 ? 4.972 -8.517 17.597 1.00 89.62 383 CYS A CA 1
ATOM 3215 C C . CYS A 1 383 ? 5.911 -9.115 18.663 1.00 89.62 383 CYS A C 1
ATOM 3217 O O . CYS A 1 383 ? 5.752 -10.264 19.073 1.00 89.62 383 CYS A O 1
ATOM 3219 N N . SER A 1 384 ? 6.939 -8.364 19.071 1.00 83.50 384 SER A N 1
ATOM 3220 C CA . SER A 1 384 ? 8.005 -8.873 19.944 1.00 83.50 384 SER A CA 1
ATOM 3221 C C . SER A 1 384 ? 7.739 -8.696 21.442 1.00 83.50 384 SER A C 1
ATOM 3223 O O . SER A 1 384 ? 8.404 -9.350 22.245 1.00 83.50 384 SER A O 1
ATOM 3225 N N . ASP A 1 385 ? 6.804 -7.819 21.820 1.00 74.56 385 ASP A N 1
ATOM 3226 C CA . ASP A 1 385 ? 6.375 -7.581 23.205 1.00 74.56 385 ASP A CA 1
ATOM 3227 C C . ASP A 1 385 ? 5.036 -8.304 23.454 1.00 74.56 385 ASP A C 1
ATOM 3229 O O . ASP A 1 385 ? 3.972 -7.699 23.472 1.00 74.56 385 ASP A O 1
ATOM 3233 N N . ILE A 1 386 ? 5.079 -9.630 23.629 1.00 62.34 386 ILE A N 1
ATOM 3234 C CA . ILE A 1 386 ? 3.888 -10.511 23.714 1.00 62.34 386 ILE A CA 1
ATOM 3235 C C . ILE A 1 386 ? 3.199 -10.448 25.103 1.00 62.34 386 ILE A C 1
ATOM 3237 O O . ILE A 1 386 ? 2.371 -11.282 25.446 1.00 62.34 386 ILE A O 1
ATOM 3241 N N . GLN A 1 387 ? 3.519 -9.467 25.955 1.00 56.62 387 GLN A N 1
ATOM 3242 C CA . GLN A 1 387 ? 2.980 -9.423 27.326 1.00 56.62 387 GLN A CA 1
ATOM 3243 C C . GLN A 1 387 ? 1.470 -9.127 27.403 1.00 56.62 387 GLN A C 1
ATOM 3245 O O . GLN A 1 387 ? 0.878 -9.302 28.465 1.00 56.62 387 GLN A O 1
ATOM 3250 N N . SER A 1 388 ? 0.820 -8.750 26.298 1.00 50.56 388 SER A N 1
ATOM 3251 C CA . SER A 1 388 ? -0.637 -8.618 26.217 1.00 50.56 388 SER A CA 1
ATOM 3252 C C . SER A 1 388 ? -1.238 -9.775 25.399 1.00 50.56 388 SER A C 1
ATOM 3254 O O . SER A 1 388 ? -0.866 -10.020 24.250 1.00 50.56 388 SER A O 1
ATOM 3256 N N . LEU A 1 389 ? -2.203 -10.499 25.987 1.00 43.44 389 LEU A N 1
ATOM 3257 C CA . LEU A 1 389 ? -2.928 -11.621 25.358 1.00 43.44 389 LEU A CA 1
ATOM 3258 C C . LEU A 1 389 ? -3.668 -11.229 24.059 1.00 43.44 389 LEU A C 1
ATOM 3260 O O . LEU A 1 389 ? -4.136 -12.103 23.327 1.00 43.44 389 LEU A O 1
ATOM 3264 N N . HIS A 1 390 ? -3.788 -9.930 23.774 1.00 52.38 390 HIS A N 1
ATOM 3265 C CA . HIS A 1 390 ? -4.476 -9.381 22.608 1.00 52.38 390 HIS A CA 1
ATOM 3266 C C . HIS A 1 390 ? -3.554 -9.158 21.395 1.00 52.38 390 HIS A C 1
ATOM 3268 O O . HIS A 1 390 ? -4.060 -8.890 20.306 1.00 52.38 390 HIS A O 1
ATOM 3274 N N . ASP A 1 391 ? -2.238 -9.354 21.547 1.00 62.41 391 ASP A N 1
ATOM 3275 C CA . ASP A 1 391 ? -1.233 -9.014 20.527 1.00 62.41 391 ASP A CA 1
ATOM 3276 C C . ASP A 1 391 ? -0.604 -10.222 19.817 1.00 62.41 391 ASP A C 1
ATOM 3278 O O . ASP A 1 391 ? 0.257 -10.046 18.953 1.00 62.41 391 ASP A O 1
ATOM 3282 N N . THR A 1 392 ? -1.015 -11.457 20.134 1.00 83.75 392 THR A N 1
ATOM 3283 C CA . THR A 1 392 ? -0.431 -12.634 19.468 1.00 83.75 392 THR A CA 1
ATOM 3284 C C . THR A 1 392 ? -0.877 -12.678 18.002 1.00 83.75 392 THR A C 1
ATOM 3286 O O . THR A 1 392 ? -2.078 -12.809 17.748 1.00 83.75 392 THR A O 1
ATOM 3289 N N . PRO A 1 393 ? 0.051 -12.590 17.029 1.00 91.44 393 PRO A N 1
ATOM 3290 C CA . PRO A 1 393 ? -0.311 -12.600 15.622 1.00 91.44 393 PRO A CA 1
ATOM 3291 C C . PRO A 1 393 ? -0.920 -13.956 15.240 1.00 91.44 393 PRO A C 1
ATOM 3293 O O . PRO A 1 393 ? -0.326 -14.992 15.560 1.00 91.44 393 PRO A O 1
ATOM 3296 N N . PRO A 1 394 ? -2.064 -13.984 14.533 1.00 94.19 394 PRO A N 1
ATOM 3297 C CA . PRO A 1 394 ? -2.669 -15.230 14.092 1.00 94.19 394 PRO A CA 1
ATOM 3298 C C . PRO A 1 394 ? -1.726 -15.946 13.124 1.00 94.19 394 PRO A C 1
ATOM 3300 O O . PRO A 1 394 ? -1.222 -15.363 12.162 1.00 94.19 394 PRO A O 1
ATOM 3303 N N . ARG A 1 395 ? -1.454 -17.216 13.414 1.00 93.81 395 ARG A N 1
ATOM 3304 C CA . ARG A 1 395 ? -0.634 -18.128 12.609 1.00 93.81 395 ARG A CA 1
ATOM 3305 C C . ARG A 1 395 ? -1.382 -19.450 12.520 1.00 93.81 395 ARG A C 1
ATOM 3307 O O . ARG A 1 395 ? -1.086 -20.390 13.249 1.00 93.81 395 ARG A O 1
ATOM 3314 N N . GLU A 1 396 ? -2.428 -19.453 11.705 1.00 94.69 396 GLU A N 1
ATOM 3315 C CA . GLU A 1 396 ? -3.399 -20.539 11.604 1.00 94.69 396 GLU A CA 1
ATOM 3316 C C . GLU A 1 396 ? -3.193 -21.352 10.322 1.00 94.69 396 GLU A C 1
ATOM 3318 O O . GLU A 1 396 ? -3.013 -20.798 9.235 1.00 94.69 396 GLU A O 1
ATOM 3323 N N . GLY A 1 397 ? -3.271 -22.679 10.447 1.00 90.75 397 GLY A N 1
ATOM 3324 C CA . GLY A 1 397 ? -3.054 -23.614 9.344 1.00 90.75 397 GLY A CA 1
ATOM 3325 C C . GLY A 1 397 ? -1.580 -23.772 8.961 1.00 90.75 397 GLY A C 1
ATOM 3326 O O . GLY A 1 397 ? -0.675 -23.468 9.736 1.00 90.75 397 GLY A O 1
ATOM 3327 N N . GLU A 1 398 ? -1.332 -24.279 7.754 1.00 90.81 398 GLU A N 1
ATOM 3328 C CA . GLU A 1 398 ? 0.023 -24.401 7.217 1.00 90.81 398 GLU A CA 1
ATOM 3329 C C . GLU A 1 398 ? 0.507 -23.084 6.603 1.00 90.81 398 GLU A C 1
ATOM 3331 O O . GLU A 1 398 ? -0.238 -22.378 5.921 1.00 90.81 398 GLU A O 1
ATOM 3336 N N . LEU A 1 399 ? 1.791 -22.772 6.804 1.00 90.19 399 LEU A N 1
ATOM 3337 C CA . LEU A 1 399 ? 2.422 -21.606 6.192 1.00 90.19 399 LEU A CA 1
ATOM 3338 C C . LEU A 1 399 ? 2.376 -21.729 4.654 1.00 90.19 399 LEU A C 1
ATOM 3340 O O . LEU A 1 399 ? 2.966 -22.673 4.114 1.00 90.19 399 LEU A O 1
ATOM 3344 N N . PRO A 1 400 ? 1.763 -20.769 3.930 1.00 88.69 400 PRO A N 1
ATOM 3345 C CA . PRO A 1 400 ? 1.643 -20.845 2.478 1.00 88.69 400 PRO A CA 1
ATOM 3346 C C . PRO A 1 400 ? 2.994 -21.043 1.779 1.00 88.69 400 PRO A C 1
ATOM 3348 O O . PRO A 1 400 ? 3.963 -20.326 2.041 1.00 88.69 400 PRO A O 1
ATOM 3351 N N . SER A 1 401 ? 3.061 -21.990 0.838 1.00 88.50 401 SER A N 1
ATOM 3352 C CA . SER A 1 401 ? 4.308 -22.379 0.156 1.00 88.50 401 SER A CA 1
ATOM 3353 C C . SER A 1 401 ? 4.993 -21.226 -0.586 1.00 88.50 401 SER A C 1
ATOM 3355 O O . SER A 1 401 ? 6.221 -21.211 -0.686 1.00 88.50 401 SER A O 1
ATOM 3357 N N . ILE A 1 402 ? 4.230 -20.219 -1.029 1.00 86.25 402 ILE A N 1
ATOM 3358 C CA . ILE A 1 402 ? 4.749 -18.997 -1.659 1.00 86.25 402 ILE A CA 1
ATOM 3359 C C . ILE A 1 402 ? 5.763 -18.260 -0.772 1.00 86.25 402 ILE A C 1
ATOM 3361 O O . ILE A 1 402 ? 6.700 -17.663 -1.296 1.00 86.25 402 ILE A O 1
ATOM 3365 N N . VAL A 1 403 ? 5.660 -18.367 0.557 1.00 89.50 403 VAL A N 1
ATOM 3366 C CA . VAL A 1 403 ? 6.622 -17.762 1.492 1.00 89.50 403 VAL A CA 1
ATOM 3367 C C . VAL A 1 403 ? 8.033 -18.307 1.260 1.00 89.50 403 VAL A C 1
ATOM 3369 O O . VAL A 1 403 ? 9.003 -17.552 1.279 1.00 89.50 403 VAL A O 1
ATOM 3372 N N . LYS A 1 404 ? 8.162 -19.606 0.959 1.00 87.75 404 LYS A N 1
ATOM 3373 C CA . LYS A 1 404 ? 9.460 -20.247 0.687 1.00 87.75 404 LYS A CA 1
ATOM 3374 C C . LYS A 1 404 ? 10.103 -19.730 -0.604 1.00 87.75 404 LYS A C 1
ATOM 3376 O O . LYS A 1 404 ? 11.322 -19.782 -0.733 1.00 87.75 404 LYS A O 1
ATOM 3381 N N . SER A 1 405 ? 9.292 -19.228 -1.538 1.00 87.38 405 SER A N 1
ATOM 3382 C CA . SER A 1 405 ? 9.742 -18.701 -2.833 1.00 87.38 405 SER A CA 1
ATOM 3383 C C . SER A 1 405 ? 10.220 -17.246 -2.782 1.00 87.38 405 SER A C 1
ATOM 3385 O O . SER A 1 405 ? 10.788 -16.753 -3.756 1.00 87.38 405 SER A O 1
ATOM 3387 N N . TRP A 1 406 ? 10.017 -16.542 -1.662 1.00 89.56 406 TRP A N 1
ATOM 3388 C CA . TRP A 1 406 ? 10.427 -15.146 -1.548 1.00 89.56 406 TRP A CA 1
ATOM 3389 C C . TRP A 1 406 ? 11.948 -14.979 -1.613 1.00 89.56 406 TRP A C 1
ATOM 3391 O O . TRP A 1 406 ? 12.698 -15.793 -1.065 1.00 89.56 406 TRP A O 1
ATOM 3401 N N . PRO A 1 407 ? 12.437 -13.906 -2.254 1.00 87.94 407 PRO A N 1
ATOM 3402 C CA . PRO A 1 407 ? 13.859 -13.746 -2.487 1.00 87.94 407 PRO A CA 1
ATOM 3403 C C . PRO A 1 407 ? 14.596 -13.393 -1.190 1.00 87.94 407 PRO A C 1
ATOM 3405 O O . PRO A 1 407 ? 14.177 -12.513 -0.436 1.00 87.94 407 PRO A O 1
ATOM 3408 N N . TYR A 1 408 ? 15.748 -14.028 -0.974 1.00 88.88 408 TYR A N 1
ATOM 3409 C CA . TYR A 1 408 ? 16.734 -13.566 0.001 1.00 88.88 408 TYR A CA 1
ATOM 3410 C C . TYR A 1 408 ? 17.419 -12.304 -0.532 1.00 88.88 408 TYR A C 1
ATOM 3412 O O . TYR A 1 408 ? 17.742 -12.207 -1.718 1.00 88.88 408 TYR A O 1
ATOM 3420 N N . ARG A 1 409 ? 17.588 -11.297 0.330 1.00 85.56 409 ARG A N 1
ATOM 3421 C CA . ARG A 1 409 ? 18.140 -9.987 -0.037 1.00 85.56 409 ARG A CA 1
ATOM 3422 C C . ARG A 1 409 ? 19.227 -9.559 0.937 1.00 85.56 409 ARG A C 1
ATOM 3424 O O . ARG A 1 409 ? 19.045 -9.749 2.138 1.00 85.56 409 ARG A O 1
ATOM 3431 N N . PRO A 1 410 ? 20.291 -8.884 0.473 1.00 83.56 410 PRO A N 1
ATOM 3432 C CA . PRO A 1 410 ? 21.328 -8.371 1.358 1.00 83.56 410 PRO A CA 1
ATOM 3433 C C . PRO A 1 410 ? 20.759 -7.488 2.470 1.00 83.56 410 PRO A C 1
ATOM 3435 O O . PRO A 1 410 ? 19.953 -6.582 2.203 1.00 83.56 410 PRO A O 1
ATOM 3438 N N . VAL A 1 411 ? 21.213 -7.746 3.699 1.00 82.00 411 VAL A N 1
ATOM 3439 C CA . VAL A 1 411 ? 20.917 -6.922 4.874 1.00 82.00 411 VAL A CA 1
ATOM 3440 C C . VAL A 1 411 ? 21.442 -5.512 4.638 1.00 82.00 411 VAL A C 1
ATOM 3442 O O . VAL A 1 411 ? 22.579 -5.302 4.209 1.00 82.00 411 VAL A O 1
ATOM 3445 N N . GLN A 1 412 ? 20.616 -4.523 4.955 1.00 77.12 412 GLN A N 1
ATOM 3446 C CA . GLN A 1 412 ? 21.030 -3.135 4.937 1.00 77.12 412 GLN A CA 1
ATOM 3447 C C . GLN A 1 412 ? 21.831 -2.825 6.206 1.00 77.12 412 GLN A C 1
ATOM 3449 O O . GLN A 1 412 ? 21.315 -2.889 7.320 1.00 77.12 412 GLN A O 1
ATOM 3454 N N . THR A 1 413 ? 23.113 -2.502 6.037 1.00 68.88 413 THR A N 1
ATOM 3455 C CA . THR A 1 413 ? 24.045 -2.235 7.146 1.00 68.88 413 THR A CA 1
ATOM 3456 C C . THR A 1 413 ? 24.134 -0.750 7.515 1.00 68.88 413 THR A C 1
ATOM 3458 O O . THR A 1 413 ? 24.432 -0.423 8.666 1.00 68.88 413 THR A O 1
ATOM 3461 N N . LYS A 1 414 ? 23.826 0.149 6.570 1.00 62.75 414 LYS A N 1
ATOM 3462 C CA . LYS A 1 414 ? 23.756 1.609 6.759 1.00 62.75 414 LYS A CA 1
ATOM 3463 C C . LYS A 1 414 ? 22.305 2.071 6.585 1.00 62.75 414 LYS A C 1
ATOM 3465 O O . LYS A 1 414 ? 21.675 1.692 5.602 1.00 62.75 414 LYS A O 1
ATOM 3470 N N . ALA A 1 415 ? 21.773 2.872 7.507 1.00 56.84 415 ALA A N 1
ATOM 3471 C CA . ALA A 1 415 ? 20.358 3.289 7.572 1.00 56.84 415 ALA A CA 1
ATOM 3472 C C . ALA A 1 415 ? 19.922 4.247 6.439 1.00 56.84 415 ALA A C 1
ATOM 3474 O O . ALA A 1 415 ? 18.823 4.777 6.426 1.00 56.84 415 ALA A O 1
ATOM 3475 N N . ASN A 1 416 ? 20.776 4.427 5.442 1.00 60.72 416 ASN A N 1
ATOM 3476 C CA . ASN A 1 416 ? 20.899 5.678 4.725 1.00 60.72 416 ASN A CA 1
ATOM 3477 C C . ASN A 1 416 ? 20.114 5.727 3.394 1.00 60.72 416 ASN A C 1
ATOM 3479 O O . ASN A 1 416 ? 20.352 6.595 2.578 1.00 60.72 416 ASN A O 1
ATOM 3483 N N . ASN A 1 417 ? 19.243 4.759 3.096 1.00 63.03 417 ASN A N 1
ATOM 3484 C CA . ASN A 1 417 ? 18.342 4.764 1.921 1.00 63.03 417 ASN A CA 1
ATOM 3485 C C . ASN A 1 417 ? 17.283 3.653 2.006 1.00 63.03 417 ASN A C 1
ATOM 3487 O O . ASN A 1 417 ? 16.951 2.971 1.030 1.00 63.03 417 ASN A O 1
ATOM 3491 N N . CYS A 1 418 ? 16.789 3.416 3.216 1.00 65.44 418 CYS A N 1
ATOM 3492 C CA . CYS A 1 418 ? 15.891 2.308 3.503 1.00 65.44 418 CYS A CA 1
ATOM 3493 C C . CYS A 1 418 ? 14.598 2.299 2.693 1.00 65.44 418 CYS A C 1
ATOM 3495 O O . CYS A 1 418 ? 14.130 1.216 2.368 1.00 65.44 418 CYS A O 1
ATOM 3497 N N . TYR A 1 419 ? 14.049 3.450 2.302 1.00 65.62 419 TYR A N 1
ATOM 3498 C CA . TYR A 1 419 ? 12.786 3.495 1.566 1.00 65.62 419 TYR A CA 1
ATOM 3499 C C . TYR A 1 419 ? 12.865 2.734 0.237 1.00 65.62 419 TYR A C 1
ATOM 3501 O O . TYR A 1 419 ? 12.063 1.833 0.013 1.00 65.62 419 TYR A O 1
ATOM 3509 N N . LEU A 1 420 ? 13.875 3.004 -0.600 1.00 62.66 420 LEU A N 1
ATOM 3510 C CA . LEU A 1 420 ? 14.041 2.335 -1.889 1.00 62.66 420 LEU A CA 1
ATOM 3511 C C . LEU A 1 420 ? 14.336 0.855 -1.663 1.00 62.66 420 LEU A C 1
ATOM 3513 O O . LEU A 1 420 ? 13.854 -0.021 -2.379 1.00 62.66 420 LEU A O 1
ATOM 3517 N N . ARG A 1 421 ? 15.156 0.559 -0.654 1.00 71.81 421 ARG A N 1
ATOM 3518 C CA . ARG A 1 421 ? 15.587 -0.803 -0.388 1.00 71.81 421 ARG A CA 1
ATOM 3519 C C . ARG A 1 421 ? 14.452 -1.675 0.144 1.00 71.81 421 ARG A C 1
ATOM 3521 O O . ARG A 1 421 ? 14.352 -2.811 -0.317 1.00 71.81 421 ARG A O 1
ATOM 3528 N N . SER A 1 422 ? 13.643 -1.176 1.063 1.00 69.38 422 SER A N 1
ATOM 3529 C CA . SER A 1 422 ? 12.477 -1.855 1.629 1.00 69.38 422 SER A CA 1
ATOM 3530 C C . SER A 1 422 ? 11.353 -1.958 0.595 1.00 69.38 422 SER A C 1
ATOM 3532 O O . SER A 1 422 ? 10.878 -3.052 0.317 1.00 69.38 422 SER A O 1
ATOM 3534 N N . HIS A 1 423 ? 11.017 -0.858 -0.087 1.00 72.94 423 HIS A N 1
ATOM 3535 C CA . HIS A 1 423 ? 9.976 -0.827 -1.126 1.00 72.94 423 HIS A CA 1
ATOM 3536 C C . HIS A 1 423 ? 10.223 -1.829 -2.258 1.00 72.94 423 HIS A C 1
ATOM 3538 O O . HIS A 1 423 ? 9.332 -2.578 -2.658 1.0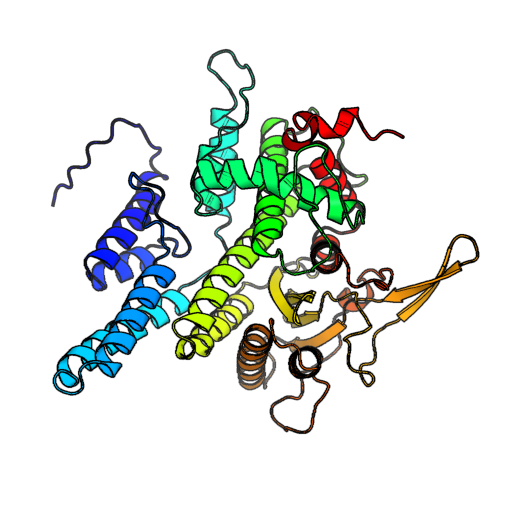0 72.94 423 HIS A O 1
ATOM 3544 N N . ASN A 1 424 ? 11.475 -1.911 -2.720 1.00 82.25 424 ASN A N 1
ATOM 3545 C CA . ASN A 1 424 ? 11.868 -2.831 -3.782 1.00 82.25 424 ASN A CA 1
ATOM 3546 C C . ASN A 1 424 ? 11.700 -4.314 -3.410 1.00 82.25 424 ASN A C 1
ATOM 3548 O O . ASN A 1 424 ? 11.801 -5.160 -4.297 1.00 82.25 424 ASN A O 1
ATOM 3552 N N . VAL A 1 425 ? 11.508 -4.658 -2.131 1.00 82.12 425 VAL A N 1
ATOM 3553 C CA . VAL A 1 425 ? 11.238 -6.042 -1.721 1.00 82.12 425 VAL A CA 1
ATOM 3554 C C . VAL A 1 425 ? 9.858 -6.461 -2.213 1.00 82.12 425 VAL A C 1
ATOM 3556 O O . VAL A 1 425 ? 9.773 -7.405 -2.997 1.00 82.12 425 VAL A O 1
ATOM 3559 N N . GLY A 1 426 ? 8.810 -5.723 -1.833 1.00 88.50 426 GLY A N 1
ATOM 3560 C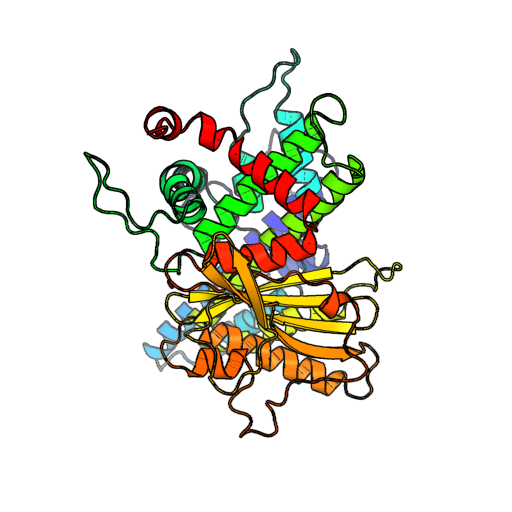 CA . GLY A 1 426 ? 7.448 -6.006 -2.279 1.00 88.50 426 GLY A CA 1
ATOM 3561 C C . GLY A 1 426 ? 7.309 -5.880 -3.789 1.00 88.50 426 GLY A C 1
ATOM 3562 O O . GLY A 1 426 ? 6.853 -6.816 -4.437 1.00 88.50 426 GLY A O 1
ATOM 3563 N N . TYR A 1 427 ? 7.844 -4.804 -4.374 1.00 90.31 427 TYR A N 1
ATOM 3564 C CA . TYR A 1 427 ? 7.826 -4.606 -5.826 1.00 90.31 427 TYR A CA 1
ATOM 3565 C C . TYR A 1 427 ? 8.429 -5.803 -6.591 1.00 90.31 427 TYR A C 1
ATOM 3567 O O . TYR A 1 427 ? 7.854 -6.306 -7.555 1.00 90.31 427 TYR A O 1
ATOM 3575 N N . ARG A 1 428 ? 9.562 -6.337 -6.119 1.00 90.50 428 ARG A N 1
ATOM 3576 C CA . ARG A 1 428 ? 10.206 -7.503 -6.738 1.00 90.50 428 ARG A CA 1
ATOM 3577 C C . ARG A 1 428 ? 9.445 -8.807 -6.519 1.00 90.50 428 ARG A C 1
ATOM 3579 O O . ARG A 1 428 ? 9.444 -9.640 -7.414 1.00 90.50 428 ARG A O 1
ATOM 3586 N N . ILE A 1 429 ? 8.828 -9.013 -5.355 1.00 90.31 429 ILE A N 1
ATOM 3587 C CA . ILE A 1 429 ? 7.988 -10.200 -5.120 1.00 90.31 429 ILE A CA 1
ATOM 3588 C C . ILE A 1 429 ? 6.800 -10.186 -6.082 1.00 90.31 429 ILE A C 1
ATOM 3590 O O . ILE A 1 429 ? 6.475 -11.206 -6.685 1.00 90.31 429 ILE A O 1
ATOM 3594 N N . ARG A 1 430 ? 6.201 -9.009 -6.272 1.00 91.06 430 ARG A N 1
ATOM 3595 C CA . ARG A 1 430 ? 5.030 -8.821 -7.119 1.00 91.06 430 ARG A CA 1
ATOM 3596 C C . ARG A 1 430 ? 5.307 -9.009 -8.609 1.00 91.06 430 ARG A C 1
ATOM 3598 O O . ARG A 1 430 ? 4.502 -9.624 -9.328 1.00 91.06 430 ARG A O 1
ATOM 3605 N N . LEU A 1 431 ? 6.440 -8.486 -9.059 1.00 90.31 431 LEU A N 1
ATOM 3606 C CA . LEU A 1 431 ? 6.878 -8.569 -10.443 1.00 90.31 431 LEU A CA 1
ATOM 3607 C C . LEU A 1 431 ? 7.740 -9.774 -10.764 1.00 90.31 431 LEU A C 1
ATOM 3609 O O . LEU A 1 431 ? 8.063 -9.922 -11.927 1.00 90.31 431 LEU A O 1
ATOM 3613 N N . ASP A 1 432 ? 8.145 -10.603 -9.804 1.00 89.00 432 ASP A N 1
ATOM 3614 C CA . ASP A 1 432 ? 9.156 -11.634 -10.040 1.00 89.00 432 ASP A CA 1
ATOM 3615 C C . ASP A 1 432 ? 10.510 -11.070 -10.559 1.00 89.00 432 ASP A C 1
ATOM 3617 O O . ASP A 1 432 ? 10.665 -9.898 -10.905 1.00 89.00 432 ASP A O 1
ATOM 3621 N N . GLU A 1 433 ? 11.581 -11.867 -10.508 1.00 88.00 433 GLU A N 1
ATOM 3622 C CA . GLU A 1 433 ? 12.956 -11.347 -10.646 1.00 88.00 433 GLU A CA 1
ATOM 3623 C C . GLU A 1 433 ? 13.252 -10.732 -12.026 1.00 88.00 433 GLU A C 1
ATOM 3625 O O . GLU A 1 433 ? 13.876 -9.669 -12.116 1.00 88.00 433 GLU A O 1
ATOM 3630 N N . ASN A 1 434 ? 12.842 -11.416 -13.098 1.00 90.25 434 ASN A N 1
ATOM 3631 C CA . ASN A 1 434 ? 13.171 -11.026 -14.472 1.00 90.25 434 ASN A CA 1
ATOM 3632 C C . ASN A 1 434 ? 12.419 -9.760 -14.887 1.00 90.25 434 ASN A C 1
ATOM 3634 O O . ASN A 1 434 ? 13.017 -8.817 -15.404 1.00 90.25 434 ASN A O 1
ATOM 3638 N N . LEU A 1 435 ? 11.119 -9.736 -14.613 1.00 92.06 435 LEU A N 1
ATOM 3639 C CA . LEU A 1 435 ? 10.224 -8.620 -14.887 1.00 92.06 435 LEU A CA 1
ATOM 3640 C C . LEU A 1 435 ? 10.584 -7.407 -14.017 1.00 92.06 435 LEU A C 1
ATOM 3642 O O . LEU A 1 435 ? 10.706 -6.308 -14.547 1.00 92.06 435 LEU A O 1
ATOM 3646 N N . TYR A 1 436 ? 10.883 -7.594 -12.723 1.00 92.38 436 TYR A N 1
ATOM 3647 C CA . TYR A 1 436 ? 11.382 -6.509 -11.869 1.00 92.38 436 TYR A CA 1
ATOM 3648 C C . TYR A 1 436 ? 12.632 -5.845 -12.454 1.00 92.38 436 TYR A C 1
ATOM 3650 O O . TYR A 1 436 ? 12.710 -4.620 -12.525 1.00 92.38 436 TYR A O 1
ATOM 3658 N N . LYS A 1 437 ? 13.630 -6.641 -12.867 1.00 90.94 437 LYS A N 1
ATOM 3659 C CA . LYS A 1 437 ? 14.854 -6.108 -13.485 1.00 90.94 437 LYS A CA 1
ATOM 3660 C C . LYS A 1 437 ? 14.537 -5.342 -14.763 1.00 90.94 437 LYS A C 1
ATOM 3662 O O . LYS A 1 437 ? 15.098 -4.277 -14.980 1.00 90.94 437 LYS A O 1
ATOM 3667 N N . TRP A 1 438 ? 13.633 -5.873 -15.580 1.00 93.12 438 TRP A N 1
ATOM 3668 C CA . TRP A 1 438 ? 13.212 -5.221 -16.809 1.00 93.12 438 TRP A CA 1
ATOM 3669 C C . TRP A 1 438 ? 12.568 -3.856 -16.539 1.00 93.12 438 TRP A C 1
ATOM 3671 O O . TRP A 1 438 ? 13.046 -2.870 -17.088 1.00 93.12 438 TRP A O 1
ATOM 3681 N N . PHE A 1 439 ? 11.586 -3.764 -15.634 1.00 92.31 439 PHE A N 1
ATOM 3682 C CA . PHE A 1 439 ? 10.965 -2.481 -15.280 1.00 92.31 439 PHE A CA 1
ATOM 3683 C C . PHE A 1 439 ? 11.984 -1.498 -14.697 1.00 92.31 439 PHE A C 1
ATOM 3685 O O . PHE A 1 439 ? 12.001 -0.338 -15.084 1.00 92.31 439 PHE A O 1
ATOM 3692 N N . ARG A 1 440 ? 12.891 -1.960 -13.826 1.00 88.62 440 ARG A N 1
ATOM 3693 C CA . ARG A 1 440 ? 13.978 -1.121 -13.293 1.00 88.62 440 ARG A CA 1
ATOM 3694 C C . ARG A 1 440 ? 14.890 -0.562 -14.380 1.00 88.62 440 ARG A C 1
ATOM 3696 O O . ARG A 1 440 ? 15.307 0.581 -14.263 1.00 88.62 440 ARG A O 1
ATOM 3703 N N . ASN A 1 441 ? 15.173 -1.340 -15.419 1.00 87.88 441 ASN A N 1
ATOM 3704 C CA . ASN A 1 441 ? 15.958 -0.866 -16.552 1.00 87.88 441 ASN A CA 1
ATOM 3705 C C . ASN A 1 441 ? 15.170 0.113 -17.433 1.00 87.88 441 ASN A C 1
ATOM 3707 O O . ASN A 1 441 ? 15.790 0.949 -18.075 1.00 87.88 441 ASN A O 1
ATOM 3711 N N . GLN A 1 442 ? 13.837 0.006 -17.509 1.00 87.69 442 GLN A N 1
ATOM 3712 C CA . GLN A 1 442 ? 13.025 1.003 -18.219 1.00 87.69 442 GLN A CA 1
ATOM 3713 C C . GLN A 1 442 ? 12.905 2.303 -17.424 1.00 87.69 442 GLN A C 1
ATOM 3715 O O . GLN A 1 442 ? 12.994 3.370 -18.010 1.00 87.69 442 GLN A O 1
ATOM 3720 N N . GLU A 1 443 ? 12.806 2.229 -16.092 1.00 87.31 443 GLU A N 1
ATOM 3721 C CA . GLU A 1 443 ? 12.838 3.419 -15.232 1.00 87.31 443 GLU A CA 1
ATOM 3722 C C . GLU A 1 443 ? 14.090 4.268 -15.508 1.00 87.31 443 GLU A C 1
ATOM 3724 O O . GLU A 1 443 ? 13.991 5.484 -15.557 1.00 87.31 443 GLU A O 1
ATOM 3729 N N . GLU A 1 444 ? 15.251 3.647 -15.746 1.00 81.19 444 GLU A N 1
ATOM 3730 C CA . GLU A 1 444 ? 16.508 4.347 -16.073 1.00 81.19 444 GLU A CA 1
ATOM 3731 C C . GLU A 1 444 ? 16.525 5.018 -17.455 1.00 81.19 444 GLU A C 1
ATOM 3733 O O . GLU A 1 444 ? 17.383 5.863 -17.694 1.00 81.19 444 GLU A O 1
ATOM 3738 N N . LYS A 1 445 ? 15.595 4.661 -18.347 1.00 81.38 445 LYS A N 1
ATOM 3739 C CA . LYS A 1 445 ? 15.461 5.232 -19.696 1.00 81.38 445 LYS A CA 1
ATOM 3740 C C . LYS A 1 445 ? 14.368 6.291 -19.800 1.00 81.38 445 LYS A C 1
ATOM 3742 O O . LYS A 1 445 ? 14.109 6.766 -20.899 1.00 81.38 445 LYS A O 1
ATOM 3747 N N . SER A 1 446 ? 13.707 6.624 -18.689 1.00 78.56 446 SER A N 1
ATOM 3748 C CA . SER A 1 446 ? 12.678 7.663 -18.688 1.00 78.56 446 SER A CA 1
ATOM 3749 C C . SER A 1 446 ? 13.227 8.956 -19.289 1.00 78.56 446 SER A C 1
ATOM 3751 O O . SER A 1 446 ? 14.365 9.357 -19.008 1.00 78.56 446 SER A O 1
ATOM 3753 N N . PHE A 1 447 ? 12.401 9.654 -20.071 1.00 68.94 447 PHE A N 1
ATOM 3754 C CA . PHE A 1 447 ? 12.810 10.900 -20.728 1.00 68.94 447 PHE A CA 1
ATOM 3755 C C . PHE A 1 447 ? 13.226 11.983 -19.716 1.00 68.94 447 PHE A C 1
ATOM 3757 O O . PHE A 1 447 ? 13.947 12.927 -20.055 1.00 68.94 447 PHE A O 1
ATOM 3764 N N . VAL A 1 448 ? 12.772 11.864 -18.463 1.00 66.88 448 VAL A N 1
ATOM 3765 C CA . VAL A 1 448 ? 13.146 12.753 -17.357 1.00 66.88 448 VAL A CA 1
ATOM 3766 C C . VAL A 1 448 ? 14.635 12.613 -17.028 1.00 66.88 448 VAL A C 1
ATOM 3768 O O . VAL A 1 448 ? 15.292 13.613 -16.731 1.00 66.88 448 VAL A O 1
ATOM 3771 N N . PHE A 1 449 ? 15.194 11.403 -17.131 1.00 62.69 449 PHE A N 1
ATOM 3772 C CA . PHE A 1 449 ? 16.623 11.169 -16.921 1.00 62.69 449 PHE A CA 1
ATOM 3773 C C . PHE A 1 449 ? 17.462 11.654 -18.104 1.00 62.69 449 PHE A C 1
ATOM 3775 O O . PHE A 1 449 ? 18.489 12.298 -17.878 1.00 62.69 449 PHE A O 1
ATOM 3782 N N . ASP A 1 450 ? 16.994 11.453 -19.338 1.00 56.53 450 ASP A N 1
ATOM 3783 C CA . ASP A 1 450 ? 17.696 11.903 -20.548 1.00 56.53 450 ASP A CA 1
ATOM 3784 C C . ASP A 1 450 ? 17.768 13.436 -20.673 1.00 56.53 450 ASP A C 1
ATOM 3786 O O . ASP A 1 450 ? 18.744 13.975 -21.196 1.00 56.53 450 ASP A O 1
ATOM 3790 N N . ARG A 1 451 ? 16.771 14.165 -20.147 1.00 49.72 451 ARG A N 1
ATOM 3791 C CA . ARG A 1 451 ? 16.770 15.643 -20.105 1.00 49.72 451 ARG A CA 1
ATOM 3792 C C . ARG A 1 451 ? 17.542 16.236 -18.936 1.00 49.72 451 ARG A C 1
ATOM 3794 O O . ARG A 1 451 ? 17.916 17.409 -18.982 1.00 49.72 451 ARG A O 1
ATOM 3801 N N . SER A 1 452 ? 17.772 15.465 -17.877 1.00 50.47 452 SER A N 1
ATOM 3802 C CA . SER A 1 452 ? 18.610 15.927 -16.781 1.00 50.47 452 SER A CA 1
ATOM 3803 C C . SER A 1 452 ? 20.064 15.943 -17.266 1.00 50.47 452 SER A C 1
ATOM 3805 O O . SER A 1 452 ? 20.700 14.903 -17.413 1.00 50.47 452 SER A O 1
ATOM 3807 N N . ASN A 1 453 ? 20.626 17.134 -17.501 1.00 43.09 453 ASN A N 1
ATOM 3808 C CA . ASN A 1 453 ? 22.048 17.335 -17.847 1.00 43.09 453 ASN A CA 1
ATOM 3809 C C . ASN A 1 453 ? 23.034 16.688 -16.840 1.00 43.09 453 ASN A C 1
ATOM 3811 O O . ASN A 1 453 ? 24.244 16.706 -17.048 1.00 43.09 453 ASN A O 1
ATOM 3815 N N . HIS A 1 454 ? 22.533 16.104 -15.751 1.00 47.31 454 HIS A N 1
ATOM 3816 C CA . HIS A 1 454 ? 23.265 15.335 -14.752 1.00 47.31 454 HIS A CA 1
ATOM 3817 C C . HIS A 1 454 ? 23.849 14.019 -15.290 1.00 47.31 454 HIS A C 1
ATOM 3819 O O . HIS A 1 454 ? 24.801 13.505 -14.709 1.00 47.31 454 HIS A O 1
ATOM 3825 N N . SER A 1 455 ? 23.337 13.485 -16.405 1.00 40.25 455 SER A N 1
ATOM 3826 C CA . SER A 1 455 ? 23.875 12.267 -17.031 1.00 40.25 455 SER A CA 1
ATOM 3827 C C . SER A 1 455 ? 25.190 12.496 -17.792 1.00 40.25 455 SER A C 1
ATOM 3829 O O . SER A 1 455 ? 25.991 11.571 -17.907 1.00 40.25 455 SER A O 1
ATOM 3831 N N . LYS A 1 456 ? 25.465 13.724 -18.262 1.00 38.84 456 LYS A N 1
ATOM 3832 C CA . LYS A 1 456 ? 26.683 14.044 -19.036 1.00 38.84 456 LYS A CA 1
ATOM 3833 C C . LYS A 1 456 ? 27.939 14.288 -18.191 1.00 38.84 456 LYS A C 1
ATOM 3835 O O . LYS A 1 456 ? 29.027 14.279 -18.750 1.00 38.84 456 LYS A O 1
ATOM 3840 N N . GLY A 1 457 ? 27.811 14.487 -16.878 1.00 39.03 457 GLY A N 1
ATOM 3841 C CA . GLY A 1 457 ? 28.933 14.859 -16.002 1.00 39.03 457 GLY A CA 1
ATOM 3842 C C . GLY A 1 457 ? 29.415 13.787 -15.021 1.00 39.03 457 GLY A C 1
ATOM 3843 O O . GLY A 1 457 ? 30.201 14.115 -14.144 1.00 39.03 457 GLY A O 1
ATOM 3844 N N . MET A 1 458 ? 28.917 12.545 -15.085 1.00 42.19 458 MET A N 1
ATOM 3845 C CA . MET A 1 458 ? 29.154 11.550 -14.018 1.00 42.19 458 MET A CA 1
ATOM 3846 C C . MET A 1 458 ? 29.532 10.145 -14.521 1.00 42.19 458 MET A C 1
ATOM 3848 O O . MET A 1 458 ? 29.274 9.159 -13.833 1.00 42.19 458 MET A O 1
ATOM 3852 N N . ASN A 1 459 ? 30.132 10.049 -15.713 1.00 27.03 459 ASN A N 1
ATOM 3853 C CA . ASN A 1 459 ? 30.806 8.831 -16.193 1.00 27.03 459 ASN A CA 1
ATOM 3854 C C . ASN A 1 459 ? 32.307 8.807 -15.818 1.00 27.03 459 ASN A C 1
ATOM 3856 O O . ASN A 1 459 ? 33.110 8.248 -16.561 1.00 27.03 459 ASN A O 1
ATOM 3860 N N . GLU A 1 460 ? 32.669 9.383 -14.667 1.00 29.06 460 GLU A N 1
ATOM 3861 C CA . GLU A 1 460 ? 33.959 9.162 -13.994 1.00 29.06 460 GLU A CA 1
ATOM 3862 C C . GLU A 1 460 ? 33.747 8.559 -12.604 1.00 29.06 460 GLU A C 1
ATOM 3864 O O . GLU A 1 460 ? 32.899 9.089 -11.844 1.00 29.06 460 GLU A O 1
#

Radius of gyration: 23.28 Å; chains: 1; bounding box: 70×54×66 Å

Foldseek 3Di:
DDDDDDDPDDDDPVVCLQVVLQVQLVVCLVVVVLVSNVVSLVVPHAQLAFDPDDDDPGRDGSLLVLLVVLLVLVVVCVVDVPPPPVSVVVSVVSVVSNLVSLLSHAQDDLVLLVVLLVVQLVVQQDPVRHGDDGDQVSLCGLLVHDPVVVVCLLPVLVCLLVCLVVVNQWDDDPPDDTDGNFLAPPQLSNLSLVLVLLSVVLSCLVNCPPPDDDDFPPDDSVRLNVLSSLLSSQSSRQNSLLVSLVSCLVRPLVCLLSNLLSVLCNLLPDDFDPDQPDKHWHWYWFAEASHTKIWIWIDGRQKTWIWILFQACPLAPPPFDWDWDWDADPNDTFIWTFIDTQAMDGSPDPCNVLLSVQSSVLVSLRHSNRHHNDSSNNCSPNVVCVPDVSSRHYHDDDDDPLSVVQDTGTRDPRSGNNVVNSVLRVSCSSLPPRSSVSSVVSSCVPVSNVPPPVVVPPPD

Organism: Reticulomyxa filosa (NCBI:txid46433)